Protein AF-0000000085498464 (afdb_homodimer)

Solvent-accessible surface area (backbone atoms only — not comparable to full-atom values): 36335 Å² total; per-residue (Å²): 130,71,73,62,56,61,56,51,56,64,60,65,58,59,73,91,48,58,62,36,62,56,69,45,64,78,61,65,46,77,78,48,68,36,59,25,31,27,24,34,32,68,35,72,88,41,46,68,58,50,54,55,52,37,48,68,76,39,60,58,85,81,44,73,38,48,50,58,59,38,70,47,84,58,79,85,46,93,38,59,31,32,32,60,53,42,52,47,87,78,45,82,74,68,97,54,97,70,69,48,55,66,69,72,36,75,59,93,80,52,88,58,84,38,47,46,71,43,43,82,45,53,33,57,57,60,72,39,67,38,60,71,37,36,57,58,31,40,72,56,33,54,54,53,72,74,82,48,65,69,59,45,32,28,74,68,49,60,67,59,52,74,69,54,49,51,51,49,48,55,51,42,49,53,8,49,50,27,6,52,54,19,38,76,72,72,27,58,51,30,7,15,27,34,28,32,69,88,78,68,38,67,41,19,32,10,27,24,33,37,84,77,54,37,66,74,27,38,16,62,45,41,26,54,36,35,43,25,36,70,64,77,28,48,34,60,79,51,79,91,37,78,66,42,41,57,47,78,45,74,66,53,53,52,54,61,67,61,67,73,74,77,77,71,49,71,31,58,71,21,31,38,31,26,32,48,39,45,35,54,39,45,46,43,48,38,42,57,24,35,36,38,35,38,39,21,13,26,85,33,88,64,7,18,60,66,65,67,33,50,58,58,60,51,81,88,52,95,49,71,44,49,42,34,36,24,52,55,27,68,67,34,48,54,45,74,76,106,131,69,74,64,57,59,55,52,56,63,62,63,55,61,73,92,50,59,61,37,63,55,69,45,65,80,61,64,48,77,78,48,69,37,59,25,31,27,23,35,33,70,35,71,88,39,44,67,58,50,52,55,51,36,48,68,77,39,61,57,83,83,44,73,38,48,50,58,58,40,72,47,82,57,78,84,46,94,37,59,32,31,33,60,53,41,50,46,86,79,45,83,75,69,97,54,97,70,68,48,57,68,68,72,36,74,61,94,80,52,86,59,83,39,47,48,69,43,42,82,44,52,34,57,57,60,70,38,68,38,61,71,39,36,58,57,32,41,72,57,34,51,53,53,70,74,81,48,63,69,58,46,32,29,73,70,49,60,67,58,52,73,67,56,48,52,51,49,50,55,50,42,48,52,9,47,51,27,7,52,54,19,39,75,74,71,26,58,51,30,8,15,26,35,29,34,70,87,78,70,40,68,40,17,33,10,27,23,33,38,82,77,54,37,66,74,27,37,16,62,47,40,27,53,37,34,43,25,35,70,64,76,30,47,34,60,78,52,80,92,37,79,66,40,39,57,48,79,45,74,68,53,54,52,56,61,66,61,64,74,75,77,76,72,50,72,30,57,70,22,31,37,30,26,34,47,39,46,35,55,40,45,44,44,48,39,42,56,24,36,36,38,37,38,39,21,12,26,88,35,89,62,7,17,62,65,65,65,33,49,60,58,60,50,81,91,53,97,49,71,45,50,41,32,35,25,52,55,28,69,68,35,50,55,46,74,76,108

pLDDT: mean 85.83, std 16.11, range [29.67, 98.88]

Sequence (676 aa):
MEPQAKRRKEMDKCDAWDVLPVLSDEKSRDTELLPAYAAPIIEKRQTSRLVKELSLIHPLPSLQHIKRVRACKDKSTPHPLEVIVCLARDVEVIDCKEVRLSDLIPSQSFDSSGLGEPFLVKIPANPPLTRPQFEKASKHWPTSFHEDKQVTSAIRGQLFTADQKAKMQRYMATAVEAATLAREMGMDAVGAVIVDPESEEIVAVAHDCKRGSHPLHHAVMVCIDLVACGQGGGAYNYEKYPACQFSSSESFRNACNGKETGLPYICTGYDLYVTREPCVMCAMALVHSRINRVFYGVPSADGALGTKYKIHCQKDLNHHFEVFKGVMLNTCEALDKKMEPQAKRRKEMDKCDAWDVLPVLSDEKSRDTELLPAYAAPIIEKRQTSRLVKELSLIHPLPSLQHIKRVRACKDKSTPHPLEVIVCLARDVEVIDCKEVRLSDLIPSQSFDSSGLGEPFLVKIPANPPLTRPQFEKASKHWPTSFHEDKQVTSAIRGQLFTADQKAKMQRYMATAVEAATLAREMGMDAVGAVIVDPESEEIVAVAHDCKRGSHPLHHAVMVCIDLVACGQGGGAYNYEKYPACQFSSSESFRNACNGKETGLPYICTGYDLYVTREPCVMCAMALVHSRINRVFYGVPSADGALGTKYKIHCQKDLNHHFEVFKGVMLNTCEALDKK

Secondary structure (DSSP, 8-state):
--TTHHHHHHHS-------EE---HHHHSPPPEEEEEEEEES-GGGHHHHHHHHHHHS--TT-TTB-SEEE-S-TTSS--EEEEEEEGGGS---S-SS--HHHHS-GGG---TTB---EEEEEESS---SHHHHHHHHHHS-B-----HHHHHHHTT-SS-HHHHHHHHHHHHHHHHHHHHHHHTTS-S-EEEEEETTTTEEEEEEE--TTTT-TT--HHHHHHHHHHHHTT------TT-TT-EE---HHHHHHHHH--SS---TTTT-EEEEEE---HHHHHHHHHHT-SEEEEEE--TT-TBTTS-BGGG-TT-S---EEEE-TTHHHHHHHHH-/--TTHHHHHHHS-------EE---HHHHSPPPEEEEEEEEES-GGGHHHHHHHHHHHS--TT-TTB-SEEE-S-TTSS--EEEEEEEGGGS---S-SS--HHHHS-GGG---TTB---EEEEEESS---SHHHHHHHHHHS-B-----HHHHHHHTT-SS-HHHHHHHHHHHHHHHHHHHHHHHTTS-S-EEEEEETTTTEEEEEEE--TTTT-TT--HHHHHHHHHHHHTT------TT-TT-EE---HHHHHHHHH--SS---TTTT-EEEEEE---HHHHHHHHHHT-SEEEEEE--TT-TBTTS-BGGG-TT-S---EEEE-TTHHHHHHHHH-

Nearest PDB structures (foldseek):
  7nz8-assembly1_B  TM=5.883E-01  e=1.508E-39  Mus musculus
  7nz9-assembly1_B  TM=5.889E-01  e=4.202E-39  Mus musculus
  7nz7-assembly1_B  TM=5.988E-01  e=7.014E-39  Mus musculus
  1wwr-assembly1_A  TM=9.034E-01  e=2.117E-11  Aquifex aeolicus
  8e2r-assembly1_A  TM=8.531E-01  e=1.122E-09  Escherichia coli

Organism: NCBI:txid172907

InterPro domains:
  IPR002125 Cytidine and deoxycytidylate deaminase domain [PF00383] (167-297)
  IPR002125 Cytidine and deoxycytidylate deaminase domain [PS51747] (166-324)
  IPR016193 Cytidine deaminase-like [SSF53927] (157-335)

Structure (mmCIF, N/CA/C/O backbone):
data_AF-0000000085498464-model_v1
#
loop_
_entity.id
_entity.type
_entity.pdbx_description
1 polymer 'CMP/dCMP-type deaminase domain-containing protein'
#
loop_
_atom_site.group_PDB
_atom_site.id
_atom_site.type_symbol
_atom_site.label_atom_id
_atom_site.label_alt_id
_atom_site.label_comp_id
_atom_site.label_asym_id
_atom_site.label_entity_id
_atom_site.label_seq_id
_atom_site.pdbx_PDB_ins_code
_atom_site.Cartn_x
_atom_site.Cartn_y
_atom_site.Cartn_z
_atom_site.occupancy
_atom_site.B_iso_or_equiv
_atom_site.auth_seq_id
_atom_site.auth_comp_id
_atom_site.auth_asym_id
_atom_site.auth_atom_id
_atom_site.pdbx_PDB_model_num
ATOM 1 N N . MET A 1 1 ? 43.812 -38.625 10.508 1 29.92 1 MET A N 1
ATOM 2 C CA . MET A 1 1 ? 42.812 -39.062 9.539 1 29.92 1 MET A CA 1
ATOM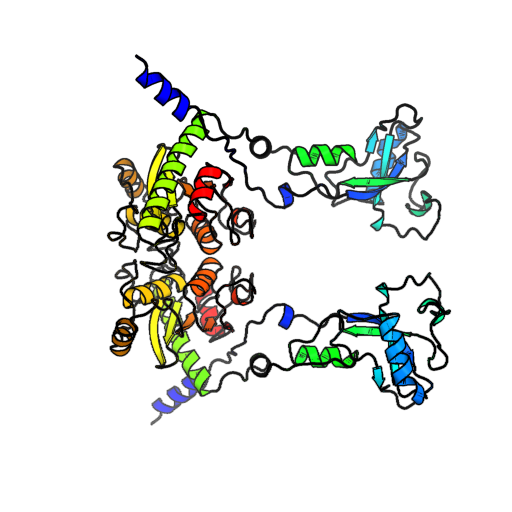 3 C C . MET A 1 1 ? 41.406 -38.75 10.023 1 29.92 1 MET A C 1
ATOM 5 O O . MET A 1 1 ? 40.406 -39.062 9.344 1 29.92 1 MET A O 1
ATOM 9 N N . GLU A 1 2 ? 41.094 -38.719 11.328 1 32.06 2 GLU A N 1
ATOM 10 C CA . GLU A 1 2 ? 39.812 -38.531 12.016 1 32.06 2 GLU A CA 1
ATOM 11 C C . GLU A 1 2 ? 39.25 -37.156 11.781 1 32.06 2 GLU A C 1
ATOM 13 O O . GLU A 1 2 ? 38.031 -36.938 11.93 1 32.06 2 GLU A O 1
ATOM 18 N N . PRO A 1 3 ? 40.094 -36.062 11.82 1 42.84 3 PRO A N 1
ATOM 19 C CA . PRO A 1 3 ? 39.531 -34.719 11.859 1 42.84 3 PRO A CA 1
ATOM 20 C C . PRO A 1 3 ? 38.75 -34.344 10.594 1 42.84 3 PRO A C 1
ATOM 22 O O . PRO A 1 3 ? 38.031 -33.344 10.57 1 42.84 3 PRO A O 1
ATOM 25 N N . GLN A 1 4 ? 39.031 -34.844 9.438 1 35.75 4 GLN A N 1
ATOM 26 C CA . GLN A 1 4 ? 38.406 -34.438 8.18 1 35.75 4 GLN A CA 1
ATOM 27 C C . GLN A 1 4 ? 36.969 -34.906 8.125 1 35.75 4 GLN A C 1
ATOM 29 O O . GLN A 1 4 ? 36.156 -34.281 7.426 1 35.75 4 GLN A O 1
ATOM 34 N N . ALA A 1 5 ? 36.562 -36.031 8.688 1 35.03 5 ALA A N 1
ATOM 35 C CA . ALA A 1 5 ? 35.219 -36.562 8.586 1 35.03 5 ALA A CA 1
ATOM 36 C C . ALA A 1 5 ? 34.219 -35.688 9.336 1 35.03 5 ALA A C 1
ATOM 38 O O . ALA A 1 5 ? 33.062 -35.531 8.898 1 35.03 5 ALA A O 1
ATOM 39 N N . LYS A 1 6 ? 34.656 -35.156 10.555 1 38.34 6 LYS A N 1
ATOM 40 C CA . LYS A 1 6 ? 33.656 -34.312 11.242 1 38.34 6 LYS A CA 1
ATOM 41 C C . LYS A 1 6 ? 33.375 -33.062 10.453 1 38.34 6 LYS A C 1
ATOM 43 O O . LYS A 1 6 ? 32.469 -32.281 10.797 1 38.34 6 LYS A O 1
ATOM 48 N N . ARG A 1 7 ? 34.375 -32.562 9.727 1 36.22 7 ARG A N 1
ATOM 49 C CA . ARG A 1 7 ? 34.156 -31.359 8.938 1 36.22 7 ARG A CA 1
ATOM 50 C C . ARG A 1 7 ? 33.156 -31.609 7.812 1 36.22 7 ARG A C 1
ATOM 52 O O . ARG A 1 7 ? 32.438 -30.703 7.414 1 36.22 7 ARG A O 1
ATOM 59 N N . ARG A 1 8 ? 33.219 -32.812 7.145 1 34.69 8 ARG A N 1
ATOM 60 C CA . ARG A 1 8 ? 32.281 -33.094 6.055 1 34.69 8 ARG A CA 1
ATOM 61 C C . ARG A 1 8 ? 30.859 -33.281 6.578 1 34.69 8 ARG A C 1
ATOM 63 O O . ARG A 1 8 ? 29.906 -32.844 5.922 1 34.69 8 ARG A O 1
ATOM 70 N N . LYS A 1 9 ? 30.656 -34.062 7.684 1 36.41 9 LYS A N 1
ATOM 71 C CA . LYS A 1 9 ? 29.328 -34.344 8.211 1 36.41 9 LYS A CA 1
ATOM 72 C C . LYS A 1 9 ? 28.688 -33.062 8.773 1 36.41 9 LYS A C 1
ATOM 74 O O . LYS A 1 9 ? 27.469 -32.906 8.766 1 36.41 9 LYS A O 1
ATOM 79 N N . GLU A 1 10 ? 29.359 -32.188 9.469 1 36.47 10 GLU A N 1
ATOM 80 C CA . GLU A 1 10 ? 28.828 -30.906 9.922 1 36.47 10 GLU A CA 1
ATOM 81 C C . GLU A 1 10 ? 28.484 -30 8.734 1 36.47 10 GLU A C 1
ATOM 83 O O . GLU A 1 10 ? 27.656 -29.109 8.859 1 36.47 10 GLU A O 1
ATOM 88 N N . MET A 1 11 ? 29.234 -30.031 7.645 1 35.38 11 MET A N 1
ATOM 89 C CA . MET A 1 11 ? 28.906 -29.328 6.41 1 35.38 11 MET A CA 1
ATOM 90 C C . MET A 1 11 ? 27.672 -29.938 5.754 1 35.38 11 MET A C 1
ATOM 92 O O . MET A 1 11 ? 26.969 -29.266 4.996 1 35.38 11 MET A O 1
ATOM 96 N N . ASP A 1 12 ? 27.5 -31.359 5.738 1 37.44 12 ASP A N 1
ATOM 97 C CA . ASP A 1 12 ? 26.375 -32.031 5.09 1 37.44 12 ASP A CA 1
ATOM 98 C C . ASP A 1 12 ? 25.047 -31.703 5.762 1 37.44 12 ASP A C 1
ATOM 100 O O . ASP A 1 12 ? 24.016 -32.281 5.438 1 37.44 12 ASP A O 1
ATOM 104 N N . LYS A 1 13 ? 25 -31.484 7.109 1 37.62 13 LYS A N 1
ATOM 105 C CA . LYS A 1 13 ? 23.719 -31.031 7.625 1 37.62 13 LYS A CA 1
ATOM 106 C C . LYS A 1 13 ? 23.25 -29.766 6.918 1 37.62 13 LYS A C 1
ATOM 108 O O . LYS A 1 13 ? 23.578 -28.656 7.348 1 37.62 13 LYS A O 1
ATOM 113 N N . CYS A 1 14 ? 23.344 -29.609 5.672 1 45.56 14 CYS A N 1
ATOM 114 C CA . CYS A 1 14 ? 22.594 -28.594 4.941 1 45.56 14 CYS A CA 1
ATOM 115 C C . CYS A 1 14 ? 21.312 -28.234 5.668 1 45.56 14 CYS A C 1
ATOM 117 O O . CYS A 1 14 ? 20.438 -29.094 5.867 1 45.56 14 CYS A O 1
ATOM 119 N N . ASP A 1 15 ? 21.375 -27.469 6.668 1 55.16 15 ASP A N 1
ATOM 120 C CA . ASP A 1 15 ? 20.188 -26.984 7.363 1 55.16 15 ASP A CA 1
ATOM 121 C C . ASP A 1 15 ? 18.984 -26.938 6.422 1 55.16 15 ASP A C 1
ATOM 123 O O . ASP A 1 15 ? 19.109 -26.578 5.25 1 55.16 15 ASP A O 1
ATOM 127 N N . ALA A 1 16 ? 18.016 -27.828 6.594 1 75.94 16 ALA A N 1
ATOM 128 C CA . ALA A 1 16 ? 16.75 -28.125 5.945 1 75.94 16 ALA A CA 1
ATOM 129 C C . ALA A 1 16 ? 15.945 -26.859 5.691 1 75.94 16 ALA A C 1
ATOM 131 O O . ALA A 1 16 ? 15.195 -26.406 6.555 1 75.94 16 ALA A O 1
ATOM 132 N N . TRP A 1 17 ? 16.594 -25.984 4.883 1 87.44 17 TRP A N 1
ATOM 133 C CA . TRP A 1 17 ? 15.75 -24.875 4.477 1 87.44 17 TRP A CA 1
ATOM 134 C C . TRP A 1 17 ? 15.32 -25.016 3.021 1 87.44 17 TRP A C 1
ATOM 136 O O . TRP A 1 17 ? 15.969 -25.703 2.238 1 87.44 17 TRP A O 1
ATOM 146 N N . ASP A 1 18 ? 14.203 -24.484 2.766 1 88.62 18 ASP A N 1
ATOM 147 C CA . ASP A 1 18 ? 13.68 -24.453 1.402 1 88.62 18 ASP A CA 1
ATOM 148 C C . ASP A 1 18 ? 13.5 -23.016 0.926 1 88.62 18 ASP A C 1
ATOM 150 O O . ASP A 1 18 ? 13.203 -22.125 1.724 1 88.62 18 ASP A O 1
ATOM 154 N N . VAL A 1 19 ? 13.844 -22.812 -0.354 1 92.38 19 VAL A N 1
ATOM 155 C CA . VAL A 1 19 ? 13.633 -21.516 -0.979 1 92.38 19 VAL A CA 1
ATOM 156 C C . VAL A 1 19 ? 12.328 -21.516 -1.767 1 92.38 19 VAL A C 1
ATOM 158 O O . VAL A 1 19 ? 12.117 -22.375 -2.629 1 92.38 19 VAL A O 1
ATOM 161 N N . LEU A 1 20 ? 11.438 -20.547 -1.445 1 91.19 20 LEU A N 1
ATOM 162 C CA . LEU A 1 20 ? 10.109 -20.516 -2.049 1 91.19 20 LEU A CA 1
ATOM 163 C C . LEU A 1 20 ? 9.883 -19.188 -2.76 1 91.19 20 LEU A C 1
ATOM 165 O O . LEU A 1 20 ? 10.266 -18.125 -2.254 1 91.19 20 LEU A O 1
ATOM 169 N N . PRO A 1 21 ? 9.219 -19.234 -3.92 1 92.5 21 PRO A N 1
ATOM 170 C CA . PRO A 1 21 ? 8.875 -17.984 -4.59 1 92.5 21 PRO A CA 1
ATOM 171 C C . PRO A 1 21 ? 7.742 -17.234 -3.893 1 92.5 21 PRO A C 1
ATOM 173 O O . PRO A 1 21 ? 6.848 -17.859 -3.318 1 92.5 21 PRO A O 1
ATOM 176 N N . VAL A 1 22 ? 7.84 -15.914 -3.859 1 94.69 22 VAL A N 1
ATOM 177 C CA . VAL A 1 22 ? 6.723 -15.094 -3.398 1 94.69 22 VAL A CA 1
ATOM 178 C C . VAL A 1 22 ? 5.859 -14.68 -4.586 1 94.69 22 VAL A C 1
ATOM 180 O O . VAL A 1 22 ? 6.234 -13.797 -5.355 1 94.69 22 VAL A O 1
ATOM 183 N N . LEU A 1 23 ? 4.715 -15.289 -4.668 1 90.94 23 LEU A N 1
ATOM 184 C CA . LEU A 1 23 ? 3.836 -15.07 -5.812 1 90.94 23 LEU A CA 1
ATOM 185 C C . LEU A 1 23 ? 2.768 -14.031 -5.488 1 90.94 23 LEU A C 1
ATOM 187 O O . LEU A 1 23 ? 2.488 -13.766 -4.32 1 90.94 23 LEU A O 1
ATOM 191 N N . SER A 1 24 ? 2.199 -13.484 -6.512 1 90.69 24 SER A N 1
ATOM 192 C CA . SER A 1 24 ? 1.098 -12.547 -6.336 1 90.69 24 SER A CA 1
ATOM 193 C C . SER A 1 24 ? -0.099 -13.219 -5.668 1 90.69 24 SER A C 1
ATOM 195 O O . SER A 1 24 ? -0.188 -14.445 -5.637 1 90.69 24 SER A O 1
ATOM 197 N N . ASP A 1 25 ? -0.985 -12.461 -5.109 1 89.62 25 ASP A N 1
ATOM 198 C CA . ASP A 1 25 ? -2.191 -12.992 -4.48 1 89.62 25 ASP A CA 1
ATOM 199 C C . ASP A 1 25 ? -3.059 -13.734 -5.5 1 89.62 25 ASP A C 1
ATOM 201 O O . ASP A 1 25 ? -3.682 -14.742 -5.172 1 89.62 25 ASP A O 1
ATOM 205 N N . GLU A 1 26 ? -3.068 -13.203 -6.652 1 88.94 26 GLU A N 1
ATOM 206 C CA . GLU A 1 26 ? -3.836 -13.852 -7.707 1 88.94 26 GLU A CA 1
ATOM 207 C C . GLU A 1 26 ? -3.309 -15.258 -7.996 1 88.94 26 GLU A C 1
ATOM 209 O O . GLU A 1 26 ? -4.086 -16.188 -8.195 1 88.94 26 GLU A O 1
ATOM 214 N N . LYS A 1 27 ? -2.045 -15.344 -7.949 1 88.31 27 LYS A N 1
ATOM 215 C CA . LYS A 1 27 ? -1.418 -16.625 -8.266 1 88.31 27 LYS A CA 1
ATOM 216 C C . LYS A 1 27 ? -1.5 -17.578 -7.086 1 88.31 27 LYS A C 1
ATOM 218 O O . LYS A 1 27 ? -1.384 -18.797 -7.258 1 88.31 27 LYS A O 1
ATOM 223 N N . SER A 1 28 ? -1.699 -16.984 -5.973 1 86.94 28 SER A N 1
ATOM 224 C CA . SER A 1 28 ? -1.703 -17.828 -4.785 1 86.94 28 SER A CA 1
ATOM 225 C C . SER A 1 28 ? -3.123 -18.078 -4.289 1 86.94 28 SER A C 1
ATOM 227 O O . SER A 1 28 ? -3.34 -18.891 -3.395 1 86.94 28 SER A O 1
ATOM 229 N N . ARG A 1 29 ? -4.02 -17.422 -4.801 1 86.5 29 ARG A N 1
ATOM 230 C CA . ARG A 1 29 ? -5.391 -17.5 -4.312 1 86.5 29 ARG A CA 1
ATOM 231 C C . ARG A 1 29 ? -6.023 -18.844 -4.676 1 86.5 29 ARG A C 1
ATOM 233 O O . ARG A 1 29 ? -5.684 -19.438 -5.699 1 86.5 29 ARG A O 1
ATOM 240 N N . ASP A 1 30 ? -6.977 -19.203 -3.805 1 90.31 30 ASP A N 1
ATOM 241 C CA . ASP A 1 30 ? -7.742 -20.406 -4.082 1 90.31 30 ASP A CA 1
ATOM 242 C C . ASP A 1 30 ? -8.711 -20.188 -5.242 1 90.31 30 ASP A C 1
ATOM 244 O O . ASP A 1 30 ? -9.078 -19.062 -5.547 1 90.31 30 ASP A O 1
ATOM 248 N N . THR A 1 31 ? -9.062 -21.266 -5.84 1 91.5 31 THR A N 1
ATOM 249 C CA . THR A 1 31 ? -10 -21.219 -6.961 1 91.5 31 THR A CA 1
ATOM 250 C C . THR A 1 31 ? -11.383 -20.797 -6.488 1 91.5 31 THR A C 1
ATOM 252 O O . THR A 1 31 ? -11.977 -21.438 -5.625 1 91.5 31 THR A O 1
ATOM 255 N N . GLU A 1 32 ? -11.812 -19.688 -7.051 1 93.94 32 GLU A N 1
ATOM 256 C CA . GLU A 1 32 ? -13.164 -19.203 -6.77 1 93.94 32 GLU A CA 1
ATOM 257 C C . GLU A 1 32 ? -14.18 -19.812 -7.742 1 93.94 32 GLU A C 1
ATOM 259 O O . GLU A 1 32 ? -13.93 -19.859 -8.945 1 93.94 32 GLU A O 1
ATOM 264 N N . LEU A 1 33 ? -15.32 -20.266 -7.176 1 96 33 LEU A N 1
ATOM 265 C CA . LEU A 1 33 ? -16.344 -20.906 -8 1 96 33 LEU A CA 1
ATOM 266 C C . LEU A 1 33 ? -17.594 -20.031 -8.094 1 96 33 LEU A C 1
ATOM 268 O O . LEU A 1 33 ? -17.906 -19.281 -7.16 1 96 33 LEU A O 1
ATOM 272 N N . LEU A 1 34 ? -18.219 -20.094 -9.203 1 95.44 34 LEU A N 1
ATOM 273 C CA . LEU A 1 34 ? -19.5 -19.406 -9.422 1 95.44 34 LEU A CA 1
ATOM 274 C C . LEU A 1 34 ? -20.578 -20.406 -9.844 1 95.44 34 LEU A C 1
ATOM 276 O O . LEU A 1 34 ? -20.312 -21.328 -10.609 1 95.44 34 LEU A O 1
ATOM 280 N N . PRO A 1 35 ? -21.766 -20.125 -9.367 1 95.81 35 PRO A N 1
ATOM 281 C CA . PRO A 1 35 ? -22.875 -21 -9.781 1 95.81 35 PRO A CA 1
ATOM 282 C C . PRO A 1 35 ? -23.328 -20.734 -11.219 1 95.81 35 PRO A C 1
ATOM 284 O O . PRO A 1 35 ? -23.375 -19.578 -11.648 1 95.81 35 PRO A O 1
ATOM 287 N N . ALA A 1 36 ? -23.594 -21.797 -11.906 1 96.56 36 ALA A N 1
ATOM 288 C CA . ALA A 1 36 ? -24.125 -21.75 -13.258 1 96.56 36 ALA A CA 1
ATOM 289 C C . ALA A 1 36 ? -25.141 -22.859 -13.492 1 96.56 36 ALA A C 1
ATOM 291 O O . ALA A 1 36 ? -25.172 -23.844 -12.75 1 96.56 36 ALA A O 1
ATOM 292 N N . TYR A 1 37 ? -26 -22.656 -14.422 1 95.94 37 TYR A N 1
ATOM 293 C CA . TYR A 1 37 ? -26.938 -23.703 -14.836 1 95.94 37 TYR A CA 1
ATOM 294 C C . TYR A 1 37 ? -26.391 -24.453 -16.031 1 95.94 37 TYR A C 1
ATOM 296 O O . TYR A 1 37 ? -25.984 -23.859 -17.031 1 95.94 37 TYR A O 1
ATOM 304 N N . ALA A 1 38 ? -26.375 -25.719 -15.891 1 96.38 38 ALA A N 1
ATOM 305 C CA . ALA A 1 38 ? -26 -26.625 -16.984 1 96.38 38 ALA A CA 1
ATOM 306 C C . ALA A 1 38 ? -27.172 -27.531 -17.359 1 96.38 38 ALA A C 1
ATOM 308 O O . ALA A 1 38 ? -28.141 -27.641 -16.609 1 96.38 38 ALA A O 1
ATOM 309 N N . ALA A 1 39 ? -27.078 -28.031 -18.562 1 95.56 39 ALA A N 1
ATOM 310 C CA . ALA A 1 39 ? -28.078 -28.969 -19.047 1 95.56 39 ALA A CA 1
ATOM 311 C C . ALA A 1 39 ? -27.438 -30.109 -19.844 1 95.56 39 ALA A C 1
ATOM 313 O O . ALA A 1 39 ? -26.438 -29.891 -20.516 1 95.56 39 ALA A O 1
ATOM 314 N N . PRO A 1 40 ? -28.016 -31.297 -19.703 1 95.25 40 PRO A N 1
ATOM 315 C CA . PRO A 1 40 ? -27.516 -32.375 -20.547 1 95.25 40 PRO A CA 1
ATOM 316 C C . PRO A 1 40 ? -27.844 -32.188 -22.016 1 95.25 40 PRO A C 1
ATOM 318 O O . PRO A 1 40 ? -28.938 -31.688 -22.344 1 95.25 40 PRO A O 1
ATOM 321 N N . ILE A 1 41 ? -26.906 -32.469 -22.844 1 95.38 41 ILE A N 1
ATOM 322 C CA . ILE A 1 41 ? -27.172 -32.531 -24.266 1 95.38 41 ILE A CA 1
ATOM 323 C C . ILE A 1 41 ? -27.719 -33.906 -24.641 1 95.38 41 ILE A C 1
ATOM 325 O O . ILE A 1 41 ? -27 -34.906 -24.625 1 95.38 41 ILE A O 1
ATOM 329 N N . ILE A 1 42 ? -28.953 -33.938 -24.969 1 92.06 42 ILE A N 1
ATOM 330 C CA . ILE A 1 42 ? -29.641 -35.188 -25.219 1 92.06 42 ILE A CA 1
ATOM 331 C C . ILE A 1 42 ? -29.391 -35.625 -26.656 1 92.06 42 ILE A C 1
ATOM 333 O O . ILE A 1 42 ? -29.359 -36.844 -26.953 1 92.06 42 ILE A O 1
ATOM 337 N N . GLU A 1 43 ? -29.281 -34.688 -27.547 1 91.44 43 GLU A N 1
ATOM 338 C CA . GLU A 1 43 ? -28.984 -34.969 -28.938 1 91.44 43 GLU A CA 1
ATOM 339 C C . GLU A 1 43 ? -27.578 -34.469 -29.312 1 91.44 43 GLU A C 1
ATOM 341 O O . GLU A 1 43 ? -27.375 -33.312 -29.609 1 91.44 43 GLU A O 1
ATOM 346 N N . LYS A 1 44 ? -26.719 -35.344 -29.422 1 90.94 44 LYS A N 1
ATOM 347 C CA . LYS A 1 44 ? -25.297 -35.031 -29.625 1 90.94 44 LYS A CA 1
ATOM 348 C C . LYS A 1 44 ? -25.078 -34.312 -30.953 1 90.94 44 LYS A C 1
ATOM 350 O O . LYS A 1 44 ? -24.203 -33.469 -31.047 1 90.94 44 LYS A O 1
ATOM 355 N N . ARG A 1 45 ? -25.906 -34.625 -31.844 1 92.31 45 ARG A N 1
ATOM 356 C CA . ARG A 1 45 ? -25.75 -34.031 -33.188 1 92.31 45 ARG A CA 1
ATOM 357 C C . ARG A 1 45 ? -26.062 -32.562 -33.188 1 92.31 45 ARG A C 1
ATOM 359 O O . ARG A 1 45 ? -25.672 -31.828 -34.094 1 92.31 45 ARG A O 1
ATOM 366 N N . GLN A 1 46 ? -26.703 -32.219 -32.156 1 93.31 46 GLN A N 1
ATOM 367 C CA . GLN A 1 46 ? -27.141 -30.812 -32.125 1 93.31 46 GLN A CA 1
ATOM 368 C C . GLN A 1 46 ? -26.172 -29.969 -31.281 1 93.31 46 GLN A C 1
ATOM 370 O O . GLN A 1 46 ? -26.438 -28.797 -31.031 1 93.31 46 GLN A O 1
ATOM 375 N N . THR A 1 47 ? -25.172 -30.531 -30.844 1 94.25 47 THR A N 1
ATOM 376 C CA . THR A 1 47 ? -24.266 -29.875 -29.906 1 94.25 47 THR A CA 1
ATOM 377 C C . THR A 1 47 ? -23.766 -28.562 -30.484 1 94.25 47 THR A C 1
ATOM 379 O O . THR A 1 47 ? -23.828 -27.516 -29.812 1 94.25 47 THR A O 1
ATOM 382 N N . SER A 1 48 ? -23.266 -28.547 -31.688 1 95.06 48 SER A N 1
ATOM 383 C CA . SER A 1 48 ? -22.719 -27.359 -32.312 1 95.06 48 SER A CA 1
ATOM 384 C C . SER A 1 48 ? -23.766 -26.25 -32.375 1 95.06 48 SER A C 1
ATOM 386 O O . SER A 1 48 ? -23.469 -25.094 -32.062 1 95.06 48 SER A O 1
ATOM 388 N N . ARG A 1 49 ? -24.922 -26.641 -32.812 1 94 49 ARG A N 1
ATOM 389 C CA . ARG A 1 49 ? -26.016 -25.672 -32.906 1 94 49 ARG A CA 1
ATOM 390 C C . ARG A 1 49 ? -26.359 -25.109 -31.531 1 94 49 ARG A C 1
ATOM 392 O O . ARG A 1 49 ? -26.531 -23.891 -31.375 1 94 49 ARG A O 1
ATOM 399 N N . LEU A 1 50 ? -26.469 -25.953 -30.609 1 94.56 50 LEU A N 1
ATOM 400 C CA . LEU A 1 50 ? -26.828 -25.547 -29.25 1 94.56 50 LEU A CA 1
ATOM 401 C C . LEU A 1 50 ? -25.812 -24.578 -28.672 1 94.56 50 LEU A C 1
ATOM 403 O O . LEU A 1 50 ? -26.172 -23.547 -28.094 1 94.56 50 LEU A O 1
ATOM 407 N N . VAL A 1 51 ? -24.578 -24.891 -28.812 1 95.25 51 VAL A N 1
ATOM 408 C CA . VAL A 1 51 ? -23.5 -24.047 -28.297 1 95.25 51 VAL A CA 1
ATOM 409 C C . VAL A 1 51 ? -23.547 -22.672 -28.969 1 95.25 51 VAL A C 1
ATOM 411 O O . VAL A 1 51 ? -23.406 -21.641 -28.297 1 95.25 51 VAL A O 1
ATOM 414 N N . LYS A 1 52 ? -23.672 -22.625 -30.25 1 93.75 52 LYS A N 1
ATOM 415 C CA . LYS A 1 52 ? -23.75 -21.391 -31.016 1 93.75 52 LYS A CA 1
ATOM 416 C C . LYS A 1 52 ? -24.922 -20.531 -30.547 1 93.75 52 LYS A C 1
ATOM 418 O O . LYS A 1 52 ? -24.75 -19.328 -30.297 1 93.75 52 LYS A O 1
ATOM 423 N N . GLU A 1 53 ? -26.031 -21.141 -30.453 1 92.38 53 GLU A N 1
ATOM 424 C CA . GLU A 1 53 ? -27.234 -20.406 -30.062 1 92.38 53 GLU A CA 1
ATOM 425 C C . GLU A 1 53 ? -27.125 -19.906 -28.609 1 92.38 53 GLU A C 1
ATOM 427 O O . GLU A 1 53 ? -27.484 -18.766 -28.312 1 92.38 53 GLU A O 1
ATOM 432 N N . LEU A 1 54 ? -26.656 -20.766 -27.781 1 93.69 54 LEU A N 1
ATOM 433 C CA . LEU A 1 54 ? -26.5 -20.391 -26.375 1 93.69 54 LEU A CA 1
ATOM 434 C C . LEU A 1 54 ? -25.5 -19.25 -26.234 1 93.69 54 LEU A C 1
ATOM 436 O O . LEU A 1 54 ? -25.672 -18.375 -25.375 1 93.69 54 LEU A O 1
ATOM 440 N N . SER A 1 55 ? -24.469 -19.203 -27.031 1 93.12 55 SER A N 1
ATOM 441 C CA . SER A 1 55 ? -23.453 -18.156 -27 1 93.12 55 SER A CA 1
ATOM 442 C C . SER A 1 55 ? -24.047 -16.797 -27.359 1 93.12 55 SER A C 1
ATOM 444 O O . SER A 1 55 ? -23.562 -15.758 -26.922 1 93.12 55 SER A O 1
ATOM 446 N N . LEU A 1 56 ? -25.078 -16.812 -28.141 1 89.25 56 LEU A N 1
ATOM 447 C CA . LEU A 1 56 ? -25.766 -15.586 -28.547 1 89.25 56 LEU A CA 1
ATOM 448 C C . LEU A 1 56 ? -26.734 -15.117 -27.469 1 89.25 56 LEU A C 1
ATOM 450 O O . LEU A 1 56 ? -26.797 -13.922 -27.156 1 89.25 56 LEU A O 1
ATOM 454 N N . ILE A 1 57 ? -27.422 -16.078 -26.938 1 90.25 57 ILE A N 1
ATOM 455 C CA . ILE A 1 57 ? -28.469 -15.75 -25.984 1 90.25 57 ILE A CA 1
ATOM 456 C C . ILE A 1 57 ? -27.844 -15.414 -24.625 1 90.25 57 ILE A C 1
ATOM 458 O O . ILE A 1 57 ? -28.266 -14.461 -23.969 1 90.25 57 ILE A O 1
ATOM 462 N N . HIS A 1 58 ? -26.875 -16.266 -24.25 1 93.12 58 HIS A N 1
ATOM 463 C CA . HIS A 1 58 ? -26.203 -16.109 -22.969 1 93.12 58 HIS A CA 1
ATOM 464 C C . HIS A 1 58 ? -24.688 -16.156 -23.141 1 93.12 58 HIS A C 1
ATOM 466 O O . HIS A 1 58 ? -24.047 -17.156 -22.812 1 93.12 58 HIS A O 1
ATOM 472 N N . PRO A 1 59 ? -24.203 -15.031 -23.547 1 92.56 59 PRO A N 1
ATOM 473 C CA . PRO A 1 59 ? -22.75 -15.008 -23.703 1 92.56 59 PRO A CA 1
ATOM 474 C C . PRO A 1 59 ? -22.016 -15.07 -22.375 1 92.56 59 PRO A C 1
ATOM 476 O O . PRO A 1 59 ? -22.562 -14.688 -21.328 1 92.56 59 PRO A O 1
ATOM 479 N N . LEU A 1 60 ? -20.875 -15.609 -22.375 1 92.56 60 LEU A N 1
ATOM 480 C CA . LEU A 1 60 ? -20.016 -15.695 -21.203 1 92.56 60 LEU A CA 1
ATOM 481 C C . LEU A 1 60 ? -18.703 -14.953 -21.453 1 92.56 60 LEU A C 1
ATOM 483 O O . LEU A 1 60 ? -17.625 -15.547 -21.391 1 92.56 60 LEU A O 1
ATOM 487 N N . PRO A 1 61 ? -18.719 -13.703 -21.578 1 90.12 61 PRO A N 1
ATOM 488 C CA . PRO A 1 61 ? -17.531 -12.961 -22.016 1 90.12 61 PRO A CA 1
ATOM 489 C C . PRO A 1 61 ? -16.406 -12.992 -20.984 1 90.12 61 PRO A C 1
ATOM 491 O O . PRO A 1 61 ? -15.227 -12.945 -21.344 1 90.12 61 PRO A O 1
ATOM 494 N N . SER A 1 62 ? -16.641 -13.062 -19.703 1 90.19 62 SER A N 1
ATOM 495 C CA . SER A 1 62 ? -15.617 -13.039 -18.672 1 90.19 62 SER A CA 1
ATOM 496 C C . SER A 1 62 ? -15.133 -14.453 -18.344 1 90.19 62 SER A C 1
ATOM 498 O O . SER A 1 62 ? -14.258 -14.633 -17.484 1 90.19 62 SER A O 1
ATOM 500 N N . LEU A 1 63 ? -15.695 -15.453 -19.047 1 94.5 63 LEU A N 1
ATOM 501 C CA . LEU A 1 63 ? -15.383 -16.844 -18.734 1 94.5 63 LEU A CA 1
ATOM 502 C C . LEU A 1 63 ? -14.812 -17.562 -19.953 1 94.5 63 LEU A C 1
ATOM 504 O O . LEU A 1 63 ? -15.242 -18.672 -20.281 1 94.5 63 LEU A O 1
ATOM 508 N N . GLN A 1 64 ? -13.867 -16.891 -20.562 1 93.31 64 GLN A N 1
ATOM 509 C CA . GLN A 1 64 ? -13.281 -17.422 -21.797 1 93.31 64 GLN A CA 1
ATOM 510 C C . GLN A 1 64 ? -12.422 -18.656 -21.5 1 93.31 64 GLN A C 1
ATOM 512 O O . GLN A 1 64 ? -12.141 -19.453 -22.391 1 93.31 64 GLN A O 1
ATOM 517 N N . HIS A 1 65 ? -12.055 -18.75 -20.266 1 95.62 65 HIS A N 1
ATOM 518 C CA . HIS A 1 65 ? -11.234 -19.875 -19.875 1 95.62 65 HIS A CA 1
ATOM 519 C C . HIS A 1 65 ? -12.086 -21.125 -19.672 1 95.62 65 HIS A C 1
ATOM 521 O O . HIS A 1 65 ? -11.547 -22.234 -19.531 1 95.62 65 HIS A O 1
ATOM 527 N N . ILE A 1 66 ? -13.367 -21.078 -19.703 1 96.38 66 ILE A N 1
ATOM 528 C CA . ILE A 1 66 ? -14.273 -22.188 -19.453 1 96.38 66 ILE A CA 1
ATOM 529 C C . ILE A 1 66 ? -14.688 -22.828 -20.781 1 96.38 66 ILE A C 1
ATOM 531 O O . ILE A 1 66 ? -15.086 -22.125 -21.719 1 96.38 66 ILE A O 1
ATOM 535 N N . LYS A 1 67 ? -14.531 -24.109 -20.859 1 95.44 67 LYS A N 1
ATOM 536 C CA . LYS A 1 67 ? -15.148 -24.844 -21.953 1 95.44 67 LYS A CA 1
ATOM 537 C C . LYS A 1 67 ? -16.656 -25.016 -21.719 1 95.44 67 LYS A C 1
ATOM 539 O O . LYS A 1 67 ? -17.062 -25.656 -20.75 1 95.44 67 LYS A O 1
ATOM 544 N N . ARG A 1 68 ? -17.406 -24.516 -22.531 1 96.31 68 ARG A N 1
ATOM 545 C CA . ARG A 1 68 ? -18.844 -24.453 -22.297 1 96.31 68 ARG A CA 1
ATOM 546 C C . ARG A 1 68 ? -19.453 -25.844 -22.234 1 96.31 68 ARG A C 1
ATOM 548 O O . ARG A 1 68 ? -20.453 -26.062 -21.531 1 96.31 68 ARG A O 1
ATOM 555 N N . VAL A 1 69 ? -18.859 -26.828 -22.953 1 96.56 69 VAL A N 1
ATOM 556 C CA . VAL A 1 69 ? -19.344 -28.203 -23.016 1 96.56 69 VAL A CA 1
ATOM 557 C C . VAL A 1 69 ? -18.391 -29.125 -22.25 1 96.56 69 VAL A C 1
ATOM 559 O O . VAL A 1 69 ? -17.172 -28.969 -22.344 1 96.56 69 VAL A O 1
ATOM 562 N N . ARG A 1 70 ? -18.984 -30.031 -21.5 1 95.56 70 ARG A N 1
ATOM 563 C CA . ARG A 1 70 ? -18.141 -31.016 -20.844 1 95.56 70 ARG A CA 1
ATOM 564 C C . ARG A 1 70 ? -18.688 -32.438 -21.031 1 95.56 70 ARG A C 1
ATOM 566 O O . ARG A 1 70 ? -19.891 -32.594 -21.219 1 95.56 70 ARG A O 1
ATOM 573 N N . ALA A 1 71 ? -17.75 -33.344 -21 1 91.88 71 ALA A N 1
ATOM 574 C CA . ALA A 1 71 ? -18.125 -34.75 -21.031 1 91.88 71 ALA A CA 1
ATOM 575 C C . ALA A 1 71 ? -18.547 -35.25 -19.656 1 91.88 71 ALA A C 1
ATOM 577 O O . ALA A 1 71 ? -17.953 -34.875 -18.641 1 91.88 71 ALA A O 1
ATOM 578 N N . CYS A 1 72 ? -19.641 -35.938 -19.594 1 85.19 72 CYS A N 1
ATOM 579 C CA . CYS A 1 72 ? -20.125 -36.469 -18.312 1 85.19 72 CYS A CA 1
ATOM 580 C C . CYS A 1 72 ? -19.203 -37.594 -17.828 1 85.19 72 CYS A C 1
ATOM 582 O O . CYS A 1 72 ? -18.844 -38.469 -18.594 1 85.19 72 CYS A O 1
ATOM 584 N N . LYS A 1 73 ? -18.844 -37.469 -16.609 1 73.88 73 LYS A N 1
ATOM 585 C CA . LYS A 1 73 ? -17.906 -38.438 -16.016 1 73.88 73 LYS A CA 1
ATOM 586 C C . LYS A 1 73 ? -18.594 -39.781 -15.766 1 73.88 73 LYS A C 1
ATOM 588 O O . LYS A 1 73 ? -17.969 -40.812 -15.883 1 73.88 73 LYS A O 1
ATOM 593 N N . ASP A 1 74 ? -19.859 -39.594 -15.398 1 74.31 74 ASP A N 1
ATOM 594 C CA . ASP A 1 74 ? -20.594 -40.812 -15.094 1 74.31 74 ASP A CA 1
ATOM 595 C C . ASP A 1 74 ? -21.078 -41.5 -16.375 1 74.31 74 ASP A C 1
ATOM 597 O O . ASP A 1 74 ? -21.938 -40.969 -17.078 1 74.31 74 ASP A O 1
ATOM 601 N N . LYS A 1 75 ? -20.516 -42.594 -16.672 1 69.06 75 LYS A N 1
ATOM 602 C CA . LYS A 1 75 ? -20.828 -43.344 -17.875 1 69.06 75 LYS A CA 1
ATOM 603 C C . LYS A 1 75 ? -22.234 -43.938 -17.812 1 69.06 75 LYS A C 1
ATOM 605 O O . LYS A 1 75 ? -22.781 -44.375 -18.828 1 69.06 75 LYS A O 1
ATOM 610 N N . SER A 1 76 ? -22.688 -43.875 -16.609 1 71.25 76 SER A N 1
ATOM 611 C CA . SER A 1 76 ? -24.016 -44.5 -16.469 1 71.25 76 SER A CA 1
ATOM 612 C C . SER A 1 76 ? -25.109 -43.562 -16.938 1 71.25 76 SER A C 1
ATOM 614 O O . SER A 1 76 ? -26.25 -43.969 -17.125 1 71.25 76 SER A O 1
ATOM 616 N N . THR A 1 77 ? -24.703 -42.344 -17.219 1 69.75 77 THR A N 1
ATOM 617 C CA . THR A 1 77 ? -25.719 -41.375 -17.625 1 69.75 77 THR A CA 1
ATOM 618 C C . THR A 1 77 ? -25.953 -41.469 -19.141 1 69.75 77 THR A C 1
ATOM 620 O O . THR A 1 77 ? -25.031 -41.719 -19.906 1 69.75 77 THR A O 1
ATOM 623 N N . PRO A 1 78 ? -27.172 -41.469 -19.516 1 74 78 PRO A N 1
ATOM 624 C CA . PRO A 1 78 ? -27.5 -41.594 -20.938 1 74 78 PRO A CA 1
ATOM 625 C C . PRO A 1 78 ? -27.031 -40.375 -21.75 1 74 78 PRO A C 1
ATOM 627 O O . PRO A 1 78 ? -27.062 -40.406 -22.984 1 74 78 PRO A O 1
ATOM 630 N N . HIS A 1 79 ? -26.594 -39.406 -21.062 1 77.88 79 HIS A N 1
ATOM 631 C CA . HIS A 1 79 ? -26.172 -38.219 -21.797 1 77.88 79 HIS A CA 1
ATOM 632 C C . HIS A 1 79 ? -24.672 -37.969 -21.641 1 77.88 79 HIS A C 1
ATOM 634 O O . HIS A 1 79 ? -24.234 -37.438 -20.609 1 77.88 79 HIS A O 1
ATOM 640 N N . PRO A 1 80 ? -23.953 -38.125 -22.703 1 85 80 PRO A N 1
ATOM 641 C CA . PRO A 1 80 ? -22.5 -38.062 -22.609 1 85 80 PRO A CA 1
ATOM 642 C C . PRO A 1 80 ? -21.953 -36.656 -22.453 1 85 80 PRO A C 1
ATOM 644 O O . PRO A 1 80 ? -20.797 -36.469 -22.031 1 85 80 PRO A O 1
ATOM 647 N N . LEU A 1 81 ? -22.875 -35.625 -22.766 1 94.88 81 LEU A N 1
ATOM 648 C CA . LEU A 1 81 ? -22.359 -34.281 -22.75 1 94.88 81 LEU A CA 1
ATOM 649 C C . LEU A 1 81 ? -23.281 -33.344 -21.953 1 94.88 81 LEU A C 1
ATOM 651 O O . LEU A 1 81 ? -24.484 -33.625 -21.844 1 94.88 81 LEU A O 1
ATOM 655 N N . GLU A 1 82 ? -22.656 -32.375 -21.391 1 96.06 82 GLU A N 1
ATOM 656 C CA . GLU A 1 82 ? -23.359 -31.312 -20.703 1 96.06 82 GLU A CA 1
ATOM 657 C C . GLU A 1 82 ? -22.891 -29.938 -21.188 1 96.06 82 GLU A C 1
ATOM 659 O O . GLU A 1 82 ? -21.734 -29.797 -21.594 1 96.06 82 GLU A O 1
ATOM 664 N N . VAL A 1 83 ? -23.828 -29 -21.141 1 96.88 83 VAL A N 1
ATOM 665 C CA . VAL A 1 83 ? -23.484 -27.656 -21.625 1 96.88 83 VAL A CA 1
ATOM 666 C C . VAL A 1 83 ? -23.922 -26.625 -20.594 1 96.88 83 VAL A C 1
ATOM 668 O O . VAL A 1 83 ? -24.984 -26.75 -19.984 1 96.88 83 VAL A O 1
ATOM 671 N N . ILE A 1 84 ? -23.094 -25.609 -20.406 1 97.25 84 ILE A N 1
ATOM 672 C CA . ILE A 1 84 ? -23.484 -24.484 -19.547 1 97.25 84 ILE A CA 1
ATOM 673 C C . ILE A 1 84 ? -24.531 -23.641 -20.281 1 97.25 84 ILE A C 1
ATOM 675 O O . ILE A 1 84 ? -24.281 -23.172 -21.391 1 97.25 84 ILE A O 1
ATOM 679 N N . VAL A 1 85 ? -25.578 -23.438 -19.641 1 95.94 85 VAL A N 1
ATOM 680 C CA . VAL A 1 85 ? -26.641 -22.625 -20.219 1 95.94 85 VAL A CA 1
ATOM 681 C C . VAL A 1 85 ? -26.406 -21.156 -19.906 1 95.94 85 VAL A C 1
ATOM 683 O O . VAL A 1 85 ? -26.328 -20.328 -20.812 1 95.94 85 VAL A O 1
ATOM 686 N N . CYS A 1 86 ? -26.297 -20.844 -18.672 1 95.12 86 CYS A N 1
ATOM 687 C CA . CYS A 1 86 ? -26.062 -19.469 -18.25 1 95.12 86 CYS A CA 1
ATOM 688 C C . CYS A 1 86 ? -25.562 -19.406 -16.812 1 95.12 86 CYS A C 1
ATOM 690 O O . CYS A 1 86 ? -25.547 -20.422 -16.109 1 95.12 86 CYS A O 1
ATOM 692 N N . LEU A 1 87 ? -25.125 -18.188 -16.453 1 95.31 87 LEU A N 1
ATOM 693 C CA . LEU A 1 87 ? -24.766 -17.969 -15.055 1 95.31 87 LEU A CA 1
ATOM 694 C C . LEU A 1 87 ? -26.016 -17.75 -14.203 1 95.31 87 LEU A C 1
ATOM 696 O O . LEU A 1 87 ? -26.969 -17.109 -14.641 1 95.31 87 LEU A O 1
ATOM 700 N N . ALA A 1 88 ? -25.969 -18.281 -13 1 93.25 88 ALA A N 1
ATOM 701 C CA . ALA A 1 88 ? -27.125 -18.188 -12.117 1 93.25 88 ALA A CA 1
ATOM 702 C C . ALA A 1 88 ? -27.453 -16.734 -11.812 1 93.25 88 ALA A C 1
ATOM 704 O O . ALA A 1 88 ? -28.641 -16.375 -11.695 1 93.25 88 ALA A O 1
ATOM 705 N N . ARG A 1 89 ? -26.469 -15.945 -11.734 1 88.75 89 ARG A N 1
ATOM 706 C CA . ARG A 1 89 ? -26.672 -14.547 -11.367 1 88.75 89 ARG A CA 1
ATOM 707 C C . ARG A 1 89 ? -27.344 -13.781 -12.508 1 88.75 89 ARG A C 1
ATOM 709 O O . ARG A 1 89 ? -27.875 -12.688 -12.297 1 88.75 89 ARG A O 1
ATOM 716 N N . ASP A 1 90 ? -27.281 -14.32 -13.664 1 88.06 90 ASP A N 1
ATOM 717 C CA . ASP A 1 90 ? -27.781 -13.602 -14.836 1 88.06 90 ASP A CA 1
ATOM 718 C C . ASP A 1 90 ? -29.281 -13.828 -15.031 1 88.06 90 ASP A C 1
ATOM 720 O O . ASP A 1 90 ? -29.891 -13.227 -15.906 1 88.06 90 ASP A O 1
ATOM 724 N N . VAL A 1 91 ? -29.828 -14.727 -14.242 1 84.75 91 VAL A N 1
ATOM 725 C CA . VAL A 1 91 ? -31.234 -15.031 -14.406 1 84.75 91 VAL A CA 1
ATOM 726 C C . VAL A 1 91 ? -31.953 -14.914 -13.07 1 84.75 91 VAL A C 1
ATOM 728 O O . VAL A 1 91 ? -31.359 -15.133 -12.016 1 84.75 91 VAL A O 1
ATOM 731 N N . GLU A 1 92 ? -33.062 -14.289 -13.148 1 76.5 92 GLU A N 1
ATOM 732 C CA . GLU A 1 92 ? -33.906 -14.211 -11.961 1 76.5 92 GLU A CA 1
ATOM 733 C C . GLU A 1 92 ? -34.844 -15.43 -11.859 1 76.5 92 GLU A C 1
ATOM 735 O O . GLU A 1 92 ? -35.75 -15.586 -12.648 1 76.5 92 GLU A O 1
ATOM 740 N N . VAL A 1 93 ? -34.281 -16.406 -11.234 1 66.75 93 VAL A N 1
ATOM 741 C CA . VAL A 1 93 ? -35.156 -17.578 -11.055 1 66.75 93 VAL A CA 1
ATOM 742 C C . VAL A 1 93 ? -36.031 -17.391 -9.812 1 66.75 93 VAL A C 1
ATOM 744 O O . VAL A 1 93 ? -35.5 -17.141 -8.719 1 66.75 93 VAL A O 1
ATOM 747 N N . ILE A 1 94 ? -37.25 -17.125 -9.992 1 57.59 94 ILE A N 1
ATOM 748 C CA . ILE A 1 94 ? -38.219 -17.016 -8.906 1 57.59 94 ILE A CA 1
ATOM 749 C C . ILE A 1 94 ? -38.281 -18.344 -8.148 1 57.59 94 ILE A C 1
ATOM 751 O O . ILE A 1 94 ? -38.156 -19.406 -8.742 1 57.59 94 ILE A O 1
ATOM 755 N N . ASP A 1 95 ? -38.281 -18.266 -6.871 1 55.62 95 ASP A N 1
ATOM 756 C CA . ASP A 1 95 ? -38.312 -19.266 -5.805 1 55.62 95 ASP A CA 1
ATOM 757 C C . ASP A 1 95 ? -39 -20.547 -6.281 1 55.62 95 ASP A C 1
ATOM 759 O O . ASP A 1 95 ? -40.188 -20.75 -6.043 1 55.62 95 ASP A O 1
ATOM 763 N N . CYS A 1 96 ? -38.656 -21.016 -7.512 1 56.5 96 CYS A N 1
ATOM 764 C CA . CYS A 1 96 ? -39.344 -22.25 -7.844 1 56.5 96 CYS A CA 1
ATOM 765 C C . CYS A 1 96 ? -38.469 -23.469 -7.531 1 56.5 96 CYS A C 1
ATOM 767 O O . CYS A 1 96 ? -37.25 -23.359 -7.516 1 56.5 96 CYS A O 1
ATOM 769 N N . LYS A 1 97 ? -38.969 -24.516 -6.977 1 61.69 97 LYS A N 1
ATOM 770 C CA . LYS A 1 97 ? -38.406 -25.781 -6.578 1 61.69 97 LYS A CA 1
ATOM 771 C C . LYS A 1 97 ? -37.625 -26.422 -7.727 1 61.69 97 LYS A C 1
ATOM 773 O O . LYS A 1 97 ? -36.594 -27.047 -7.508 1 61.69 97 LYS A O 1
ATOM 778 N N . GLU A 1 98 ? -38.062 -26.234 -9.023 1 75.12 98 GLU A N 1
ATOM 779 C CA . GLU A 1 98 ? -37.438 -26.828 -10.188 1 75.12 98 GLU A CA 1
ATOM 780 C C . GLU A 1 98 ? -37.25 -25.812 -11.305 1 75.12 98 GLU A C 1
ATOM 782 O O . GLU A 1 98 ? -38.219 -25.172 -11.727 1 75.12 98 GLU A O 1
ATOM 787 N N . VAL A 1 99 ? -36 -25.531 -11.656 1 85.31 99 VAL A N 1
ATOM 788 C CA . VAL A 1 99 ? -35.719 -24.594 -12.727 1 85.31 99 VAL A CA 1
ATOM 789 C C . VAL A 1 99 ? -35.844 -25.281 -14.078 1 85.31 99 VAL A C 1
ATOM 791 O O . VAL A 1 99 ? -35.312 -26.375 -14.281 1 85.31 99 VAL A O 1
ATOM 794 N N . ARG A 1 100 ? -36.719 -24.688 -14.898 1 86.88 100 ARG A N 1
ATOM 795 C CA . ARG A 1 100 ? -36.906 -25.203 -16.25 1 86.88 100 ARG A CA 1
ATOM 796 C C . ARG A 1 100 ? -36.125 -24.359 -17.266 1 86.88 100 ARG A C 1
ATOM 798 O O . ARG A 1 100 ? -35.75 -23.234 -16.984 1 86.88 100 ARG A O 1
ATOM 805 N N . LEU A 1 101 ? -35.812 -25 -18.391 1 89.75 101 LEU A N 1
ATOM 806 C CA . LEU A 1 101 ? -35.094 -24.312 -19.453 1 89.75 101 LEU A CA 1
ATOM 807 C C . LEU A 1 101 ? -35.781 -23.016 -19.859 1 89.75 101 LEU A C 1
ATOM 809 O O . LEU A 1 101 ? -35.156 -22.031 -20.203 1 89.75 101 LEU A O 1
ATOM 813 N N . SER A 1 102 ? -37.094 -23.062 -19.797 1 85.94 102 SER A N 1
ATOM 814 C CA . SER A 1 102 ? -37.906 -21.906 -20.172 1 85.94 102 SER A CA 1
ATOM 815 C C . SER A 1 102 ? -37.656 -20.734 -19.203 1 85.94 102 SER A C 1
ATOM 817 O O . SER A 1 102 ? -37.875 -19.578 -19.562 1 85.94 102 SER A O 1
ATOM 819 N N . ASP A 1 103 ? -37.25 -21.125 -18.078 1 86.12 103 ASP A N 1
ATOM 820 C CA . ASP A 1 103 ? -36.969 -20.078 -17.094 1 86.12 103 ASP A CA 1
ATOM 821 C C . ASP A 1 103 ? -35.625 -19.391 -17.406 1 86.12 103 ASP A C 1
ATOM 823 O O . ASP A 1 103 ? -35.406 -18.266 -16.969 1 86.12 103 ASP A O 1
ATOM 827 N N . LEU A 1 104 ? -34.844 -20.094 -18.125 1 89.69 104 LEU A N 1
ATOM 828 C CA . LEU A 1 104 ? -33.469 -19.625 -18.344 1 89.69 104 LEU A CA 1
ATOM 829 C C . LEU A 1 104 ? -33.312 -18.969 -19.703 1 89.69 104 LEU A C 1
ATOM 831 O O . LEU A 1 104 ? -32.469 -18.094 -19.906 1 89.69 104 LEU A O 1
ATOM 835 N N . ILE A 1 105 ? -34.031 -19.516 -20.578 1 87 105 ILE A N 1
ATOM 836 C CA . ILE A 1 105 ? -33.906 -19.094 -21.969 1 87 105 ILE A CA 1
ATOM 837 C C . ILE A 1 105 ? -35.25 -18.531 -22.469 1 87 105 ILE A C 1
ATOM 839 O O . ILE A 1 105 ? -36.281 -19.188 -22.359 1 87 105 ILE A O 1
ATOM 843 N N . PRO A 1 106 ? -35.125 -17.312 -22.891 1 75.06 106 PRO A N 1
ATOM 844 C CA . PRO A 1 106 ? -36.375 -16.812 -23.5 1 75.06 106 PRO A CA 1
ATOM 845 C C . PRO A 1 106 ? -36.844 -17.656 -24.688 1 75.06 106 PRO A C 1
ATOM 847 O O . PRO A 1 106 ? -36.031 -18.031 -25.531 1 75.06 106 PRO A O 1
ATOM 850 N N . SER A 1 107 ? -38 -18.469 -24.562 1 65.62 107 SER A N 1
ATOM 851 C CA . SER A 1 107 ? -38.562 -19.531 -25.391 1 65.62 107 SER A CA 1
ATOM 852 C C . SER A 1 107 ? -38.625 -19.109 -26.859 1 65.62 107 SER A C 1
ATOM 854 O O . SER A 1 107 ? -38.406 -19.938 -27.75 1 65.62 107 SER A O 1
ATOM 856 N N . GLN A 1 108 ? -38.906 -17.906 -27.203 1 67 108 GLN A N 1
ATOM 857 C CA . GLN A 1 108 ? -39.281 -17.625 -28.594 1 67 108 GLN A CA 1
ATOM 858 C C . GLN A 1 108 ? -38.094 -17.75 -29.516 1 67 108 GLN A C 1
ATOM 860 O O . GLN A 1 108 ? -38.25 -18 -30.719 1 67 108 GLN A O 1
ATOM 865 N N . SER A 1 109 ? -36.875 -17.891 -28.984 1 68.88 109 SER A N 1
ATOM 866 C CA . SER A 1 109 ? -35.75 -17.734 -29.891 1 68.88 109 SER A CA 1
ATOM 867 C C . SER A 1 109 ? -34.812 -18.938 -29.797 1 68.88 109 SER A C 1
ATOM 869 O O . SER A 1 109 ? -33.875 -19.062 -30.578 1 68.88 109 SER A O 1
ATOM 871 N N . PHE A 1 110 ? -35.25 -19.922 -28.984 1 82.12 110 PHE A N 1
ATOM 872 C CA . PHE A 1 110 ? -34.25 -20.984 -28.734 1 82.12 110 PHE A CA 1
ATOM 873 C C . PHE A 1 110 ? -34.906 -22.359 -28.844 1 82.12 110 PHE A C 1
ATOM 875 O O . PHE A 1 110 ? -35.938 -22.609 -28.219 1 82.12 110 PHE A O 1
ATOM 882 N N . ASP A 1 111 ? -34.438 -23.172 -29.797 1 84.56 111 ASP A N 1
ATOM 883 C CA . ASP A 1 111 ? -34.844 -24.562 -29.891 1 84.56 111 ASP A CA 1
ATOM 884 C C . ASP A 1 111 ? -34.188 -25.406 -28.797 1 84.56 111 ASP A C 1
ATOM 886 O O . ASP A 1 111 ? -33 -25.781 -28.938 1 84.56 111 ASP A O 1
ATOM 890 N N . SER A 1 112 ? -34.969 -25.812 -27.781 1 87.31 112 SER A N 1
ATOM 891 C CA . SER A 1 112 ? -34.438 -26.516 -26.625 1 87.31 112 SER A CA 1
ATOM 892 C C . SER A 1 112 ? -34.5 -28.031 -26.797 1 87.31 112 SER A C 1
ATOM 894 O O . SER A 1 112 ? -34.219 -28.781 -25.875 1 87.31 112 SER A O 1
ATOM 896 N N . SER A 1 113 ? -34.875 -28.484 -27.922 1 87.44 113 SER A N 1
ATOM 897 C CA . SER A 1 113 ? -35.125 -29.906 -28.156 1 87.44 113 SER A CA 1
ATOM 898 C C . SER A 1 113 ? -33.875 -30.719 -27.906 1 87.44 113 SER A C 1
ATOM 900 O O . SER A 1 113 ? -33.938 -31.891 -27.516 1 87.44 113 SER A O 1
ATOM 902 N N . GLY A 1 114 ? -32.812 -30.219 -28.047 1 90.81 114 GLY A N 1
ATOM 903 C CA . GLY A 1 114 ? -31.578 -30.969 -27.875 1 90.81 114 GLY A CA 1
ATOM 904 C C . GLY A 1 114 ? -31.047 -30.906 -26.453 1 90.81 114 GLY A C 1
ATOM 905 O O . GLY A 1 114 ? -30.016 -31.531 -26.156 1 90.81 114 GLY A O 1
ATOM 906 N N . LEU A 1 115 ? -31.812 -30.297 -25.5 1 94.19 115 LEU A N 1
ATOM 907 C CA . LEU A 1 115 ? -31.328 -30.109 -24.125 1 94.19 115 LEU A CA 1
ATOM 908 C C . LEU A 1 115 ? -32.25 -30.781 -23.125 1 94.19 115 LEU A C 1
ATOM 910 O O . LEU A 1 115 ? -33.469 -30.844 -23.344 1 94.19 115 LEU A O 1
ATOM 914 N N . GLY A 1 116 ? -31.641 -31.297 -22.109 1 92.75 116 GLY A N 1
ATOM 915 C CA . GLY A 1 116 ? -32.406 -31.797 -20.984 1 92.75 116 GLY A CA 1
ATOM 916 C C . GLY A 1 116 ? -32.688 -30.75 -19.938 1 92.75 116 GLY A C 1
ATOM 917 O O . GLY A 1 116 ? -32.469 -29.547 -20.172 1 92.75 116 GLY A O 1
ATOM 918 N N . GLU A 1 117 ? -33.188 -31.219 -18.797 1 91.88 117 GLU A N 1
ATOM 919 C CA . GLU A 1 117 ? -33.5 -30.328 -17.703 1 91.88 117 GLU A CA 1
ATOM 920 C C . GLU A 1 117 ? -32.25 -29.719 -17.094 1 91.88 117 GLU A C 1
ATOM 922 O O . GLU A 1 117 ? -31.281 -30.422 -16.828 1 91.88 117 GLU A O 1
ATOM 927 N N . PRO A 1 118 ? -32.344 -28.484 -16.891 1 94.31 118 PRO A N 1
ATOM 928 C CA . PRO A 1 118 ? -31.156 -27.812 -16.344 1 94.31 118 PRO A CA 1
ATOM 929 C C . PRO A 1 118 ? -30.906 -28.141 -14.883 1 94.31 118 PRO A C 1
ATOM 931 O O . PRO A 1 118 ? -31.812 -28.578 -14.18 1 94.31 118 PRO A O 1
ATOM 934 N N . PHE A 1 119 ? -29.641 -28.062 -14.539 1 93.5 119 PHE A N 1
ATOM 935 C CA . PHE A 1 119 ? -29.219 -28.25 -13.148 1 93.5 119 PHE A CA 1
ATOM 936 C C . PHE A 1 119 ? -28.094 -27.297 -12.781 1 93.5 119 PHE A C 1
ATOM 938 O O . PHE A 1 119 ? -27.422 -26.766 -13.656 1 93.5 119 PHE A O 1
ATOM 945 N N . LEU A 1 120 ? -27.953 -27.125 -11.5 1 94.19 120 LEU A N 1
ATOM 946 C CA . LEU A 1 120 ? -26.953 -26.188 -11 1 94.19 120 LEU A CA 1
ATOM 947 C C . LEU A 1 120 ? -25.578 -26.844 -10.945 1 94.19 120 LEU A C 1
ATOM 949 O O . LEU A 1 120 ? -25.453 -28 -10.539 1 94.19 120 LEU A O 1
ATOM 953 N N . VAL A 1 121 ? -24.578 -26.078 -11.336 1 95.12 121 VAL A N 1
ATOM 954 C CA . VAL A 1 121 ? -23.188 -26.516 -11.234 1 95.12 121 VAL A CA 1
ATOM 955 C C . VAL A 1 121 ? -22.328 -25.359 -10.727 1 95.12 121 VAL A C 1
ATOM 957 O O . VAL A 1 121 ? -22.781 -24.219 -10.648 1 95.12 121 VAL A O 1
ATOM 960 N N . LYS A 1 122 ? -21.109 -25.75 -10.297 1 96.94 122 LYS A N 1
ATOM 961 C CA . LYS A 1 122 ? -20.109 -24.75 -9.93 1 96.94 122 LYS A CA 1
ATOM 962 C C . LYS A 1 122 ? -18.969 -24.719 -10.938 1 96.94 122 LYS A C 1
ATOM 964 O O . LYS A 1 122 ? -18.391 -25.766 -11.266 1 96.94 122 LYS A O 1
ATOM 969 N N . ILE A 1 123 ? -18.719 -23.547 -11.438 1 97.06 123 ILE A N 1
ATOM 970 C CA . ILE A 1 123 ? -17.641 -23.422 -12.414 1 97.06 123 ILE A CA 1
ATOM 971 C C . ILE A 1 123 ? -16.609 -22.406 -11.922 1 97.06 123 ILE A C 1
ATOM 973 O O . ILE A 1 123 ? -16.938 -21.516 -11.133 1 97.06 123 ILE A O 1
ATOM 977 N N . PRO A 1 124 ? -15.352 -22.516 -12.375 1 96.88 124 PRO A N 1
ATOM 978 C CA . PRO A 1 124 ? -14.32 -21.562 -11.922 1 96.88 124 PRO A CA 1
ATOM 979 C C . PRO A 1 124 ? -14.586 -20.141 -12.391 1 96.88 124 PRO A C 1
ATOM 981 O O . PRO A 1 124 ? -14.812 -19.906 -13.586 1 96.88 124 PRO A O 1
ATOM 984 N N . ALA A 1 125 ? -14.461 -19.219 -11.523 1 95.88 125 ALA A N 1
ATOM 985 C CA . ALA A 1 125 ? -14.773 -17.828 -11.797 1 95.88 125 ALA A CA 1
ATOM 986 C C . ALA A 1 125 ? -13.617 -17.141 -12.523 1 95.88 125 ALA A C 1
ATOM 988 O O . ALA A 1 125 ? -13.828 -16.188 -13.281 1 95.88 125 ALA A O 1
ATOM 989 N N . ASN A 1 126 ? -12.383 -17.641 -12.227 1 95.31 126 ASN A N 1
ATOM 990 C CA . ASN A 1 126 ? -11.188 -17 -12.773 1 95.31 126 ASN A CA 1
ATOM 991 C C . ASN A 1 126 ? -10.305 -18 -13.508 1 95.31 126 ASN A C 1
ATOM 993 O O . ASN A 1 126 ? -10.281 -19.188 -13.164 1 95.31 126 ASN A O 1
ATOM 997 N N . PRO A 1 127 ? -9.586 -17.516 -14.578 1 94.06 127 PRO A N 1
ATOM 998 C CA . PRO A 1 127 ? -8.617 -18.406 -15.211 1 94.06 127 PRO A CA 1
ATOM 999 C C . PRO A 1 127 ? -7.496 -18.828 -14.258 1 94.06 127 PRO A C 1
ATOM 1001 O O . PRO A 1 127 ? -7.016 -18.016 -13.469 1 94.06 127 PRO A O 1
ATOM 1004 N N . PRO A 1 128 ? -7.23 -20.094 -14.312 1 93.81 128 PRO A N 1
ATOM 1005 C CA . PRO A 1 128 ? -6.09 -20.531 -13.508 1 93.81 128 PRO A CA 1
ATOM 1006 C C . PRO A 1 128 ? -4.766 -19.938 -13.984 1 93.81 128 PRO A C 1
ATOM 1008 O O . PRO A 1 128 ? -4.527 -19.844 -15.188 1 93.81 128 PRO A O 1
ATOM 1011 N N . LEU A 1 129 ? -3.926 -19.562 -13.016 1 91.81 129 LEU A N 1
ATOM 1012 C CA . LEU A 1 129 ? -2.639 -18.953 -13.336 1 91.81 129 LEU A CA 1
ATOM 1013 C C . LEU A 1 129 ? -1.493 -19.906 -13.008 1 91.81 129 LEU A C 1
ATOM 1015 O O . LEU A 1 129 ? -0.369 -19.719 -13.477 1 91.81 129 LEU A O 1
ATOM 1019 N N . THR A 1 130 ? -1.755 -20.859 -12.227 1 91.06 130 THR A N 1
ATOM 1020 C CA . THR A 1 130 ? -0.766 -21.844 -11.812 1 91.06 130 THR A CA 1
ATOM 1021 C C . THR A 1 130 ? -1.308 -23.266 -11.992 1 91.06 130 THR A C 1
ATOM 1023 O O . THR A 1 130 ? -2.518 -23.453 -12.125 1 91.06 130 THR A O 1
ATOM 1026 N N . ARG A 1 131 ? -0.425 -24.188 -11.992 1 89.81 131 ARG A N 1
ATOM 1027 C CA . ARG A 1 131 ? -0.812 -25.594 -12.188 1 89.81 131 ARG A CA 1
ATOM 1028 C C . ARG A 1 131 ? -1.731 -26.062 -11.062 1 89.81 131 ARG A C 1
ATOM 1030 O O . ARG A 1 131 ? -2.779 -26.656 -11.32 1 89.81 131 ARG A O 1
ATOM 1037 N N . PRO A 1 132 ? -1.406 -25.781 -9.859 1 89.31 132 PRO A N 1
ATOM 1038 C CA . PRO A 1 132 ? -2.332 -26.203 -8.805 1 89.31 132 PRO A CA 1
ATOM 1039 C C . PRO A 1 132 ? -3.723 -25.594 -8.961 1 89.31 132 PRO A C 1
ATOM 1041 O O . PRO A 1 132 ? -4.73 -26.281 -8.758 1 89.31 132 PRO A O 1
ATOM 1044 N N . GLN A 1 133 ? -3.773 -24.375 -9.328 1 92.94 133 GLN A N 1
ATOM 1045 C CA . GLN A 1 133 ? -5.059 -23.734 -9.594 1 92.94 133 GLN A CA 1
ATOM 1046 C C . GLN A 1 133 ? -5.801 -24.438 -10.727 1 92.94 133 GLN A C 1
ATOM 1048 O O . GLN A 1 133 ? -7.008 -24.672 -10.633 1 92.94 133 GLN A O 1
ATOM 1053 N N . PHE A 1 134 ? -5.09 -24.75 -11.766 1 94.38 134 PHE A N 1
ATOM 1054 C CA . PHE A 1 134 ? -5.672 -25.422 -12.922 1 94.38 134 PHE A CA 1
ATOM 1055 C C . PHE A 1 134 ? -6.242 -26.781 -12.539 1 94.38 134 PHE A C 1
ATOM 1057 O O . PHE A 1 134 ? -7.359 -27.125 -12.93 1 94.38 134 PHE A O 1
ATOM 1064 N N . GLU A 1 135 ? -5.477 -27.484 -11.781 1 93.5 135 GLU A N 1
ATOM 1065 C CA . GLU A 1 135 ? -5.902 -28.812 -11.352 1 93.5 135 GLU A CA 1
ATOM 1066 C C . GLU A 1 135 ? -7.172 -28.734 -10.516 1 93.5 135 GLU A C 1
ATOM 1068 O O . GLU A 1 135 ? -8.07 -29.562 -10.672 1 93.5 135 GLU A O 1
ATOM 1073 N N . LYS A 1 136 ? -7.312 -27.828 -9.711 1 94.5 136 LYS A N 1
ATOM 1074 C CA . LYS A 1 136 ? -8.508 -27.625 -8.898 1 94.5 136 LYS A CA 1
ATOM 1075 C C . LYS A 1 136 ? -9.68 -27.156 -9.758 1 94.5 136 LYS A C 1
ATOM 1077 O O . LYS A 1 136 ? -10.797 -27.688 -9.641 1 94.5 136 LYS A O 1
ATOM 1082 N N . ALA A 1 137 ? -9.398 -26.203 -10.562 1 96.06 137 ALA A N 1
ATOM 1083 C CA . ALA A 1 137 ? -10.43 -25.656 -11.438 1 96.06 137 ALA A CA 1
ATOM 1084 C C . ALA A 1 137 ? -11.008 -26.734 -12.352 1 96.06 137 ALA A C 1
ATOM 1086 O O . ALA A 1 137 ? -12.227 -26.828 -12.523 1 96.06 137 ALA A O 1
ATOM 1087 N N . SER A 1 138 ? -10.148 -27.562 -12.867 1 95.19 138 SER A N 1
ATOM 1088 C CA . SER A 1 138 ? -10.523 -28.578 -13.852 1 95.19 138 SER A CA 1
ATOM 1089 C C . SER A 1 138 ? -11.414 -29.656 -13.227 1 95.19 138 SER A C 1
ATOM 1091 O O . SER A 1 138 ? -12.148 -30.359 -13.93 1 95.19 138 SER A O 1
ATOM 1093 N N . LYS A 1 139 ? -11.305 -29.797 -11.953 1 94.31 139 LYS A N 1
ATOM 1094 C CA . LYS A 1 139 ? -12.156 -30.75 -11.25 1 94.31 139 LYS A CA 1
ATOM 1095 C C . LYS A 1 139 ? -13.617 -30.297 -11.273 1 94.31 139 LYS A C 1
ATOM 1097 O O . LYS A 1 139 ? -14.531 -31.125 -11.219 1 94.31 139 LYS A O 1
ATOM 1102 N N . HIS A 1 140 ? -13.867 -29.078 -11.367 1 95.5 140 HIS A N 1
ATOM 1103 C CA . HIS A 1 140 ? -15.227 -28.531 -11.344 1 95.5 140 HIS A CA 1
ATOM 1104 C C . HIS A 1 140 ? -15.805 -28.438 -12.75 1 95.5 140 HIS A C 1
ATOM 1106 O O . HIS A 1 140 ? -16.953 -28.797 -12.977 1 95.5 140 HIS A O 1
ATOM 1112 N N . TRP A 1 141 ? -15.047 -27.969 -13.664 1 96.12 141 TRP A N 1
ATOM 1113 C CA . TRP A 1 141 ? -15.43 -27.844 -15.062 1 96.12 141 TRP A CA 1
ATOM 1114 C C . TRP A 1 141 ? -14.195 -27.734 -15.953 1 96.12 141 TRP A C 1
ATOM 1116 O O . TRP A 1 141 ? -13.203 -27.125 -15.57 1 96.12 141 TRP A O 1
ATOM 1126 N N . PRO A 1 142 ? -14.297 -28.344 -17.125 1 95.5 142 PRO A N 1
ATOM 1127 C CA . PRO A 1 142 ? -13.148 -28.234 -18.031 1 95.5 142 PRO A CA 1
ATOM 1128 C C . PRO A 1 142 ? -12.711 -26.781 -18.25 1 95.5 142 PRO A C 1
ATOM 1130 O O . PRO A 1 142 ? -13.531 -25.938 -18.641 1 95.5 142 PRO A O 1
ATOM 1133 N N . THR A 1 143 ? -11.445 -26.469 -18 1 95.62 143 THR A N 1
ATOM 1134 C CA . THR A 1 143 ? -10.891 -25.109 -17.984 1 95.62 143 THR A CA 1
ATOM 1135 C C . THR A 1 143 ? -9.602 -25.047 -18.797 1 95.62 143 THR A C 1
ATOM 1137 O O . THR A 1 143 ? -8.781 -25.969 -18.734 1 95.62 143 THR A O 1
ATOM 1140 N N . SER A 1 144 ? -9.477 -24.031 -19.578 1 94.44 144 SER A N 1
ATOM 1141 C CA . SER A 1 144 ? -8.234 -23.828 -20.312 1 94.44 144 SER A CA 1
ATOM 1142 C C . SER A 1 144 ? -7.141 -23.266 -19.406 1 94.44 144 SER A C 1
ATOM 1144 O O . SER A 1 144 ? -7.426 -22.516 -18.469 1 94.44 144 SER A O 1
ATOM 1146 N N . PHE A 1 145 ? -5.855 -23.656 -19.719 1 93.5 145 PHE A N 1
ATOM 1147 C CA . PHE A 1 145 ? -4.723 -23.266 -18.891 1 93.5 145 PHE A CA 1
ATOM 1148 C C . PHE A 1 145 ? -3.461 -23.125 -19.734 1 93.5 145 PHE A C 1
ATOM 1150 O O . PHE A 1 145 ? -3.104 -24.031 -20.484 1 93.5 145 PHE A O 1
ATOM 1157 N N . HIS A 1 146 ? -2.93 -21.922 -19.672 1 90.44 146 HIS A N 1
ATOM 1158 C CA . HIS A 1 146 ? -1.6 -21.703 -20.234 1 90.44 146 HIS A CA 1
ATOM 1159 C C . HIS A 1 146 ? -0.532 -21.75 -19.141 1 90.44 146 HIS A C 1
ATOM 1161 O O . HIS A 1 146 ? -0.384 -20.797 -18.375 1 90.44 146 HIS A O 1
ATOM 1167 N N . GLU A 1 147 ? 0.211 -22.75 -19.219 1 86.94 147 GLU A N 1
ATOM 1168 C CA . GLU A 1 147 ? 1.15 -23 -18.125 1 86.94 147 GLU A CA 1
ATOM 1169 C C . GLU A 1 147 ? 2.422 -22.172 -18.297 1 86.94 147 GLU A C 1
ATOM 1171 O O . GLU A 1 147 ? 3.018 -22.141 -19.375 1 86.94 147 GLU A O 1
ATOM 1176 N N . ASP A 1 148 ? 2.719 -21.422 -17.328 1 83.5 148 ASP A N 1
ATOM 1177 C CA . ASP A 1 148 ? 4.047 -20.828 -17.188 1 83.5 148 ASP A CA 1
ATOM 1178 C C . ASP A 1 148 ? 4.992 -21.781 -16.453 1 83.5 148 ASP A C 1
ATOM 1180 O O . ASP A 1 148 ? 4.906 -21.922 -15.234 1 83.5 148 ASP A O 1
ATOM 1184 N N . LYS A 1 149 ? 5.879 -22.391 -17.156 1 82 149 LYS A N 1
ATOM 1185 C CA . LYS A 1 149 ? 6.738 -23.438 -16.625 1 82 149 LYS A CA 1
ATOM 1186 C C . LYS A 1 149 ? 7.625 -22.891 -15.5 1 82 149 LYS A C 1
ATOM 1188 O O . LYS A 1 149 ? 7.914 -23.609 -14.531 1 82 149 LYS A O 1
ATOM 1193 N N . GLN A 1 150 ? 8.023 -21.703 -15.664 1 78.62 150 GLN A N 1
ATOM 1194 C CA . GLN A 1 150 ? 8.875 -21.094 -14.633 1 78.62 150 GLN A CA 1
ATOM 1195 C C . GLN A 1 150 ? 8.125 -20.969 -13.312 1 78.62 150 GLN A C 1
ATOM 1197 O O . GLN A 1 150 ? 8.672 -21.266 -12.25 1 78.62 150 GLN A O 1
ATOM 1202 N N . VAL A 1 151 ? 6.93 -20.594 -13.445 1 80.81 151 VAL A N 1
ATOM 1203 C CA . VAL A 1 151 ? 6.102 -20.438 -12.25 1 80.81 151 VAL A CA 1
ATOM 1204 C C . VAL A 1 151 ? 5.816 -21.812 -11.648 1 80.81 151 VAL A C 1
ATOM 1206 O O . VAL A 1 151 ? 5.867 -21.984 -10.422 1 80.81 151 VAL A O 1
ATOM 1209 N N . THR A 1 152 ? 5.551 -22.719 -12.469 1 81.94 152 THR A N 1
ATOM 1210 C CA . THR A 1 152 ? 5.273 -24.078 -12.008 1 81.94 152 THR A CA 1
ATOM 1211 C C . THR A 1 152 ? 6.484 -24.656 -11.281 1 81.94 152 THR A C 1
ATOM 1213 O O . THR A 1 152 ? 6.352 -25.203 -10.188 1 81.94 152 THR A O 1
ATOM 1216 N N . SER A 1 153 ? 7.59 -24.516 -11.859 1 77.81 153 SER A N 1
ATOM 1217 C CA . SER A 1 153 ? 8.82 -25 -11.242 1 77.81 153 SER A CA 1
ATOM 1218 C C . SER A 1 153 ? 9.094 -24.281 -9.922 1 77.81 153 SER A C 1
ATOM 1220 O O . SER A 1 153 ? 9.539 -24.906 -8.953 1 77.81 153 SER A O 1
ATOM 1222 N N . ALA A 1 154 ? 8.812 -23.078 -9.914 1 79.06 154 ALA A N 1
ATOM 1223 C CA . ALA A 1 154 ? 9.031 -22.281 -8.719 1 79.06 154 ALA A CA 1
ATOM 1224 C C . ALA A 1 154 ? 8.156 -22.766 -7.566 1 79.06 154 ALA A C 1
ATOM 1226 O O . ALA A 1 154 ? 8.633 -22.922 -6.438 1 79.06 154 ALA A O 1
ATOM 1227 N N . ILE A 1 155 ? 7.039 -23.031 -7.887 1 78.31 155 ILE A N 1
ATOM 1228 C CA . ILE A 1 155 ? 6.074 -23.453 -6.875 1 78.31 155 ILE A CA 1
ATOM 1229 C C . ILE A 1 155 ? 6.457 -24.844 -6.344 1 78.31 155 ILE A C 1
ATOM 1231 O O . ILE A 1 155 ? 6.305 -25.109 -5.152 1 78.31 155 ILE A O 1
ATOM 1235 N N . ARG A 1 156 ? 7.074 -25.656 -7.203 1 78.69 156 ARG A N 1
ATOM 1236 C CA . ARG A 1 156 ? 7.461 -27 -6.801 1 78.69 156 ARG A CA 1
ATOM 1237 C C . ARG A 1 156 ? 8.805 -27 -6.078 1 78.69 156 ARG A C 1
ATOM 1239 O O . ARG A 1 156 ? 9.289 -28.047 -5.641 1 78.69 156 ARG A O 1
ATOM 1246 N N . GLY A 1 157 ? 9.32 -25.875 -5.945 1 74.25 157 GLY A N 1
ATOM 1247 C CA . GLY A 1 157 ? 10.609 -25.797 -5.281 1 74.25 157 GLY A CA 1
ATOM 1248 C C . GLY A 1 157 ? 11.75 -26.328 -6.125 1 74.25 157 GLY A C 1
ATOM 1249 O O . GLY A 1 157 ? 12.773 -26.766 -5.586 1 74.25 157 GLY A O 1
ATOM 1250 N N . GLN A 1 158 ? 11.57 -26.531 -7.332 1 78.44 158 GLN A N 1
ATOM 1251 C CA . GLN A 1 158 ? 12.555 -27.141 -8.234 1 78.44 158 GLN A CA 1
ATOM 1252 C C . GLN A 1 158 ? 13.227 -26.062 -9.094 1 78.44 158 GLN A C 1
ATOM 1254 O O . GLN A 1 158 ? 13.852 -26.391 -10.109 1 78.44 158 GLN A O 1
ATOM 1259 N N . LEU A 1 159 ? 13.039 -25 -8.625 1 82.56 159 LEU A N 1
ATOM 1260 C CA . LEU A 1 159 ? 13.562 -23.922 -9.461 1 82.56 159 LEU A CA 1
ATOM 1261 C C . LEU A 1 159 ? 15.086 -23.859 -9.398 1 82.56 159 LEU A C 1
ATOM 1263 O O . LEU A 1 159 ? 15.734 -23.422 -10.352 1 82.56 159 LEU A O 1
ATOM 1267 N N . PHE A 1 160 ? 15.656 -24.406 -8.234 1 90.12 160 PHE A N 1
ATOM 1268 C CA . PHE A 1 160 ? 17.094 -24.234 -8.047 1 90.12 160 PHE A CA 1
ATOM 1269 C C . PHE A 1 160 ? 17.781 -25.578 -7.867 1 90.12 160 PHE A C 1
ATOM 1271 O O . PHE A 1 160 ? 17.281 -26.453 -7.152 1 90.12 160 PHE A O 1
ATOM 1278 N N . THR A 1 161 ? 18.875 -25.75 -8.5 1 89 161 THR A N 1
ATOM 1279 C CA . THR A 1 161 ? 19.688 -26.953 -8.359 1 89 161 THR A CA 1
ATOM 1280 C C . THR A 1 161 ? 20.406 -26.969 -7.02 1 89 161 THR A C 1
ATOM 1282 O O . THR A 1 161 ? 20.438 -25.953 -6.316 1 89 161 THR A O 1
ATOM 1285 N N . ALA A 1 162 ? 20.953 -28.109 -6.715 1 90 162 ALA A N 1
ATOM 1286 C CA . ALA A 1 162 ? 21.719 -28.234 -5.48 1 90 162 ALA A CA 1
ATOM 1287 C C . ALA A 1 162 ? 22.906 -27.281 -5.465 1 90 162 ALA A C 1
ATOM 1289 O O . ALA A 1 162 ? 23.219 -26.688 -4.426 1 90 162 ALA A O 1
ATOM 1290 N N . ASP A 1 163 ? 23.516 -27.109 -6.617 1 92.62 163 ASP A N 1
ATOM 1291 C CA . ASP A 1 163 ? 24.641 -26.188 -6.73 1 92.62 163 ASP A CA 1
ATOM 1292 C C . ASP A 1 163 ? 24.188 -24.75 -6.5 1 92.62 163 ASP A C 1
ATOM 1294 O O . ASP A 1 163 ? 24.875 -23.984 -5.82 1 92.62 163 ASP A O 1
ATOM 1298 N N . GLN A 1 164 ? 23.109 -24.406 -7.074 1 93.38 164 GLN A N 1
ATOM 1299 C CA . GLN A 1 164 ? 22.562 -23.062 -6.895 1 93.38 164 GLN A CA 1
ATOM 1300 C C . GLN A 1 164 ? 22.203 -22.812 -5.434 1 93.38 164 GLN A C 1
ATOM 1302 O O . GLN A 1 164 ? 22.453 -21.719 -4.906 1 93.38 164 GLN A O 1
ATOM 1307 N N . LYS A 1 165 ? 21.688 -23.766 -4.77 1 93.94 165 LYS A N 1
ATOM 1308 C CA . LYS A 1 165 ? 21.328 -23.641 -3.357 1 93.94 165 LYS A CA 1
ATOM 1309 C C . LYS A 1 165 ? 22.578 -23.469 -2.49 1 93.94 165 LYS A C 1
ATOM 1311 O O . LYS A 1 165 ? 22.547 -22.719 -1.513 1 93.94 165 LYS A O 1
ATOM 1316 N N . ALA A 1 166 ? 23.578 -24.172 -2.832 1 95.25 166 ALA A N 1
ATOM 1317 C CA . ALA A 1 166 ? 24.828 -24.031 -2.098 1 95.25 166 ALA A CA 1
ATOM 1318 C C . ALA A 1 166 ? 25.375 -22.609 -2.225 1 95.25 166 ALA A C 1
ATOM 1320 O O . ALA A 1 166 ? 25.891 -22.047 -1.257 1 95.25 166 ALA A O 1
ATOM 1321 N N . LYS A 1 167 ? 25.312 -22.094 -3.393 1 96.5 167 LYS A N 1
ATOM 1322 C CA . LYS A 1 167 ? 25.75 -20.719 -3.604 1 96.5 167 LYS A CA 1
ATOM 1323 C C . LYS A 1 1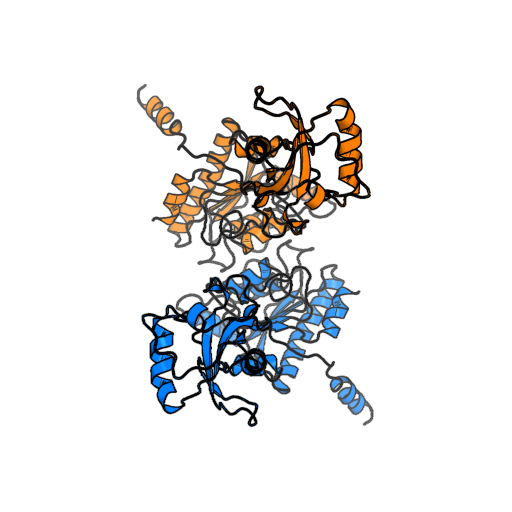67 ? 24.891 -19.75 -2.789 1 96.5 167 LYS A C 1
ATOM 1325 O O . LYS A 1 167 ? 25.422 -18.828 -2.162 1 96.5 167 LYS A O 1
ATOM 1330 N N . MET A 1 168 ? 23.609 -19.969 -2.812 1 97 168 MET A N 1
ATOM 1331 C CA . MET A 1 168 ? 22.703 -19.141 -2.02 1 97 168 MET A CA 1
ATOM 1332 C C . MET A 1 168 ? 23.094 -19.172 -0.545 1 97 168 MET A C 1
ATOM 1334 O O . MET A 1 168 ? 23.062 -18.141 0.127 1 97 168 MET A O 1
ATOM 1338 N N . GLN A 1 169 ? 23.391 -20.328 -0.115 1 97.31 169 GLN A N 1
ATOM 1339 C CA . GLN A 1 169 ? 23.797 -20.5 1.279 1 97.31 169 GLN A CA 1
ATOM 1340 C C . GLN A 1 169 ? 25.031 -19.672 1.595 1 97.31 169 GLN A C 1
ATOM 1342 O O . GLN A 1 169 ? 25.125 -19.047 2.652 1 97.31 169 GLN A O 1
ATOM 1347 N N . ARG A 1 170 ? 26 -19.719 0.721 1 97.81 170 ARG A N 1
ATOM 1348 C CA . ARG A 1 170 ? 27.219 -18.953 0.917 1 97.81 170 ARG A CA 1
ATOM 1349 C C . ARG A 1 170 ? 26.938 -17.469 0.985 1 97.81 170 ARG A C 1
ATOM 1351 O O . ARG A 1 170 ? 27.453 -16.766 1.859 1 97.81 170 ARG A O 1
ATOM 1358 N N . TYR A 1 171 ? 26.141 -16.938 0.063 1 98.25 171 TYR A N 1
ATOM 1359 C CA . TYR A 1 171 ? 25.797 -15.523 0.038 1 98.25 171 TYR A CA 1
ATOM 1360 C C . TYR A 1 171 ? 25.047 -15.125 1.296 1 98.25 171 TYR A C 1
ATOM 1362 O O . TYR A 1 171 ? 25.359 -14.117 1.934 1 98.25 171 TYR A O 1
ATOM 1370 N N . MET A 1 172 ? 24.078 -15.953 1.678 1 98.62 172 MET A N 1
ATOM 1371 C CA . MET A 1 172 ? 23.281 -15.633 2.855 1 98.62 172 MET A CA 1
ATOM 1372 C C . MET A 1 172 ? 24.109 -15.734 4.125 1 98.62 172 MET A C 1
ATOM 1374 O O . MET A 1 172 ? 23.922 -14.961 5.066 1 98.62 172 MET A O 1
ATOM 1378 N N . ALA A 1 173 ? 25 -16.656 4.133 1 98.38 173 ALA A N 1
ATOM 1379 C CA . ALA A 1 173 ? 25.891 -16.766 5.285 1 98.38 173 ALA A CA 1
ATOM 1380 C C . ALA A 1 173 ? 26.688 -15.492 5.477 1 98.38 173 ALA A C 1
ATOM 1382 O O . ALA A 1 173 ? 26.938 -15.062 6.609 1 98.38 173 ALA A O 1
ATOM 1383 N N . THR A 1 174 ? 27.125 -14.922 4.406 1 98.38 174 THR A N 1
ATOM 1384 C CA . THR A 1 174 ? 27.828 -13.648 4.469 1 98.38 174 THR A CA 1
ATOM 1385 C C . THR A 1 174 ? 26.938 -12.555 5.047 1 98.38 174 THR A C 1
ATOM 1387 O O . THR A 1 174 ? 27.375 -11.75 5.863 1 98.38 174 THR A O 1
ATOM 1390 N N . ALA A 1 175 ? 25.703 -12.539 4.617 1 98.69 175 ALA A N 1
ATOM 1391 C CA . ALA A 1 175 ? 24.734 -11.594 5.172 1 98.69 175 ALA A CA 1
ATOM 1392 C C . ALA A 1 175 ? 24.531 -11.82 6.668 1 98.69 175 ALA A C 1
ATOM 1394 O O . ALA A 1 175 ? 24.453 -10.859 7.441 1 98.69 175 ALA A O 1
ATOM 1395 N N . VAL A 1 176 ? 24.484 -13.07 7.066 1 98.56 176 VAL A N 1
ATOM 1396 C CA . VAL A 1 176 ? 24.297 -13.43 8.469 1 98.56 176 VAL A CA 1
ATOM 1397 C C . VAL A 1 176 ? 25.5 -12.938 9.289 1 98.56 176 VAL A C 1
ATOM 1399 O O . VAL A 1 176 ? 25.328 -12.422 10.391 1 98.56 176 VAL A O 1
ATOM 1402 N N . GLU A 1 177 ? 26.641 -13.094 8.742 1 98.38 177 GLU A N 1
ATOM 1403 C CA . GLU A 1 177 ? 27.828 -12.594 9.422 1 98.38 177 GLU A CA 1
ATOM 1404 C C . GLU A 1 177 ? 27.766 -11.086 9.617 1 98.38 177 GLU A C 1
ATOM 1406 O O . GLU A 1 177 ? 28.062 -10.586 10.703 1 98.38 177 GLU A O 1
ATOM 1411 N N . ALA A 1 178 ? 27.391 -10.391 8.594 1 98.12 178 ALA A N 1
ATOM 1412 C CA . ALA A 1 178 ? 27.234 -8.938 8.703 1 98.12 178 ALA A CA 1
ATOM 1413 C C . ALA A 1 178 ? 26.203 -8.578 9.773 1 98.12 178 ALA A C 1
ATOM 1415 O O . ALA A 1 178 ? 26.422 -7.66 10.562 1 98.12 178 ALA A O 1
ATOM 1416 N N . ALA A 1 179 ? 25.125 -9.281 9.797 1 98.31 179 ALA A N 1
ATOM 1417 C CA . ALA A 1 179 ? 24.078 -9.055 10.789 1 98.31 179 ALA A CA 1
ATOM 1418 C C . ALA A 1 179 ? 24.594 -9.25 12.203 1 98.31 179 ALA A C 1
ATOM 1420 O O . ALA A 1 179 ? 24.266 -8.477 13.109 1 98.31 179 ALA A O 1
ATOM 1421 N N . THR A 1 180 ? 25.359 -10.273 12.375 1 97.69 180 THR A N 1
ATOM 1422 C CA . THR A 1 180 ? 25.938 -10.578 13.68 1 97.69 180 THR A CA 1
ATOM 1423 C C . THR A 1 180 ? 26.859 -9.445 14.141 1 97.69 180 THR A C 1
ATOM 1425 O O . THR A 1 180 ? 26.812 -9.039 15.305 1 97.69 180 THR A O 1
ATOM 1428 N N . LEU A 1 181 ? 27.656 -8.953 13.266 1 96.81 181 LEU A N 1
ATOM 1429 C CA . LEU A 1 181 ? 28.547 -7.84 13.578 1 96.81 181 LEU A CA 1
ATOM 1430 C C . LEU A 1 181 ? 27.75 -6.586 13.93 1 96.81 181 LEU A C 1
ATOM 1432 O O . LEU A 1 181 ? 28.141 -5.828 14.82 1 96.81 181 LEU A O 1
ATOM 1436 N N . ALA A 1 182 ? 26.656 -6.359 13.211 1 96.25 182 ALA A N 1
ATOM 1437 C CA . ALA A 1 182 ? 25.781 -5.238 13.531 1 96.25 182 ALA A CA 1
ATOM 1438 C C . ALA A 1 182 ? 25.281 -5.332 14.969 1 96.25 182 ALA A C 1
ATOM 1440 O O . ALA A 1 182 ? 25.281 -4.344 15.703 1 96.25 182 ALA A O 1
ATOM 1441 N N . ARG A 1 183 ? 24.859 -6.48 15.336 1 95.38 183 ARG A N 1
ATOM 1442 C CA . ARG A 1 183 ? 24.359 -6.707 16.688 1 95.38 183 ARG A CA 1
ATOM 1443 C C . ARG A 1 183 ? 25.422 -6.375 17.734 1 95.38 183 ARG A C 1
ATOM 1445 O O . ARG A 1 183 ? 25.125 -5.77 18.766 1 95.38 183 ARG A O 1
ATOM 1452 N N . GLU A 1 184 ? 26.562 -6.758 17.469 1 94.81 184 GLU A N 1
ATOM 1453 C CA . GLU A 1 184 ? 27.672 -6.5 18.391 1 94.81 184 GLU A CA 1
ATOM 1454 C C . GLU A 1 184 ? 27.906 -5.004 18.547 1 94.81 184 GLU A C 1
ATOM 1456 O O . GLU A 1 184 ? 28.375 -4.555 19.609 1 94.81 184 GLU A O 1
ATOM 1461 N N . MET A 1 185 ? 27.562 -4.277 17.562 1 93.5 185 MET A N 1
ATOM 1462 C CA . MET A 1 185 ? 27.766 -2.832 17.594 1 93.5 185 MET A CA 1
ATOM 1463 C C . MET A 1 185 ? 26.5 -2.133 18.109 1 93.5 185 MET A C 1
ATOM 1465 O O . MET A 1 185 ? 26.422 -0.904 18.078 1 93.5 185 MET A O 1
ATOM 1469 N N . GLY A 1 186 ? 25.484 -2.91 18.469 1 92 186 GLY A N 1
ATOM 1470 C CA . GLY A 1 186 ? 24.266 -2.346 19.047 1 92 186 GLY A CA 1
ATOM 1471 C C . GLY A 1 186 ? 23.234 -1.991 18.016 1 92 186 GLY A C 1
ATOM 1472 O O . GLY A 1 186 ? 22.234 -1.329 18.312 1 92 186 GLY A O 1
ATOM 1473 N N . MET A 1 187 ? 23.469 -2.43 16.812 1 93.06 187 MET A N 1
ATOM 1474 C CA . MET A 1 187 ? 22.516 -2.201 15.734 1 93.06 187 MET A CA 1
ATOM 1475 C C . MET A 1 187 ? 21.562 -3.385 15.602 1 93.06 187 MET A C 1
ATOM 1477 O O . MET A 1 187 ? 21.75 -4.422 16.234 1 93.06 187 MET A O 1
ATOM 1481 N N . ASP A 1 188 ? 20.484 -3.182 14.781 1 94.19 188 ASP A N 1
ATOM 1482 C CA . ASP A 1 188 ? 19.625 -4.324 14.477 1 94.19 188 ASP A CA 1
ATOM 1483 C C . ASP A 1 188 ? 20.406 -5.406 13.734 1 94.19 188 ASP A C 1
ATOM 1485 O O . ASP A 1 188 ? 21.219 -5.102 12.852 1 94.19 188 ASP A O 1
ATOM 1489 N N . ALA A 1 189 ? 20.125 -6.586 14.125 1 97 189 ALA A N 1
ATOM 1490 C CA . ALA A 1 189 ? 20.828 -7.711 13.516 1 97 189 ALA A CA 1
ATOM 1491 C C . ALA A 1 189 ? 20.25 -8.047 12.141 1 97 189 ALA A C 1
ATOM 1493 O O . ALA A 1 189 ? 19.625 -9.094 11.961 1 97 189 ALA A O 1
ATOM 1494 N N . VAL A 1 190 ? 20.453 -7.246 11.188 1 98.19 190 VAL A N 1
ATOM 1495 C CA . VAL A 1 190 ? 20.031 -7.449 9.805 1 98.19 190 VAL A CA 1
ATOM 1496 C C . VAL A 1 190 ? 21.219 -7.234 8.867 1 98.19 190 VAL A C 1
ATOM 1498 O O . VAL A 1 190 ? 21.922 -6.23 8.969 1 98.19 190 VAL A O 1
ATOM 1501 N N . GLY A 1 191 ? 21.484 -8.172 8.039 1 98.69 191 GLY A N 1
ATOM 1502 C CA . GLY A 1 191 ? 22.547 -8.094 7.047 1 98.69 191 GLY A CA 1
ATOM 1503 C C . GLY A 1 191 ? 22.062 -8.312 5.629 1 98.69 191 GLY A C 1
ATOM 1504 O O . GLY A 1 191 ? 21.047 -8.977 5.41 1 98.69 191 GLY A O 1
ATOM 1505 N N . ALA A 1 192 ? 22.75 -7.711 4.66 1 98.75 192 ALA A N 1
ATOM 1506 C CA . ALA A 1 192 ? 22.391 -7.801 3.246 1 98.75 192 ALA A CA 1
ATOM 1507 C C . ALA A 1 192 ? 23.641 -7.895 2.369 1 98.75 192 ALA A C 1
ATOM 1509 O O . ALA A 1 192 ? 24.688 -7.344 2.709 1 98.75 192 ALA A O 1
ATOM 1510 N N . VAL A 1 193 ? 23.484 -8.609 1.251 1 98.56 193 VAL A N 1
ATOM 1511 C CA . VAL A 1 193 ? 24.562 -8.781 0.287 1 98.56 193 VAL A CA 1
ATOM 1512 C C . VAL A 1 193 ? 24.016 -8.617 -1.132 1 98.56 193 VAL A C 1
ATOM 1514 O O . VAL A 1 193 ? 22.969 -9.18 -1.47 1 98.56 193 VAL A O 1
ATOM 1517 N N . ILE A 1 194 ? 24.656 -7.785 -1.896 1 97.88 194 ILE A N 1
ATOM 1518 C CA . ILE A 1 194 ? 24.344 -7.703 -3.32 1 97.88 194 ILE A CA 1
ATOM 1519 C C . ILE A 1 194 ? 25.391 -8.484 -4.117 1 97.88 194 ILE A C 1
ATOM 1521 O O . ILE A 1 194 ? 26.594 -8.336 -3.891 1 97.88 194 ILE A O 1
ATOM 1525 N N . VAL A 1 195 ? 24.875 -9.359 -5.023 1 97.56 195 VAL A N 1
ATOM 1526 C CA . VAL A 1 195 ? 25.719 -10.273 -5.785 1 97.56 195 VAL A CA 1
ATOM 1527 C C . VAL A 1 195 ? 25.5 -10.055 -7.281 1 97.56 195 VAL A C 1
ATOM 1529 O O . VAL A 1 195 ? 24.359 -9.82 -7.719 1 97.56 195 VAL A O 1
ATOM 1532 N N . ASP A 1 196 ? 26.547 -10.125 -8.039 1 94.5 196 ASP A N 1
ATOM 1533 C CA . ASP A 1 196 ? 26.438 -10.273 -9.492 1 94.5 196 ASP A CA 1
ATOM 1534 C C . ASP A 1 196 ? 26.359 -11.75 -9.883 1 94.5 196 ASP A C 1
ATOM 1536 O O . ASP A 1 196 ? 27.359 -12.461 -9.844 1 94.5 196 ASP A O 1
ATOM 1540 N N . PRO A 1 197 ? 25.219 -12.156 -10.242 1 93.69 197 PRO A N 1
ATOM 1541 C CA . PRO A 1 197 ? 25.062 -13.586 -10.523 1 93.69 197 PRO A CA 1
ATOM 1542 C C . PRO A 1 197 ? 25.844 -14.023 -11.766 1 93.69 197 PRO A C 1
ATOM 1544 O O . PRO A 1 197 ? 26.141 -15.211 -11.914 1 93.69 197 PRO A O 1
ATOM 1547 N N . GLU A 1 198 ? 26.125 -13.148 -12.648 1 90.81 198 GLU A N 1
ATOM 1548 C CA . GLU A 1 198 ? 26.891 -13.484 -13.852 1 90.81 198 GLU A CA 1
ATOM 1549 C C . GLU A 1 198 ? 28.328 -13.812 -13.5 1 90.81 198 GLU A C 1
ATOM 1551 O O . GLU A 1 198 ? 28.859 -14.836 -13.93 1 90.81 198 GLU A O 1
ATOM 1556 N N . SER A 1 199 ? 28.969 -13.008 -12.68 1 91.31 199 SER A N 1
ATOM 1557 C CA . SER A 1 199 ? 30.344 -13.227 -12.281 1 91.31 199 SER A CA 1
ATOM 1558 C C . SER A 1 199 ? 30.438 -14.047 -11 1 91.31 199 SER A C 1
ATOM 1560 O O . SER A 1 199 ? 31.516 -14.523 -10.633 1 91.31 199 SER A O 1
ATOM 1562 N N . GLU A 1 200 ? 29.281 -14.195 -10.305 1 93.88 200 GLU A N 1
ATOM 1563 C CA . GLU A 1 200 ? 29.203 -14.906 -9.031 1 93.88 200 GLU A CA 1
ATOM 1564 C C . GLU A 1 200 ? 30.062 -14.242 -7.969 1 93.88 200 GLU A C 1
ATOM 1566 O O . GLU A 1 200 ? 30.734 -14.93 -7.195 1 93.88 200 GLU A O 1
ATOM 1571 N N . GLU A 1 201 ? 30.109 -12.945 -8.023 1 94.12 201 GLU A N 1
ATOM 1572 C CA . GLU A 1 201 ? 30.906 -12.18 -7.062 1 94.12 201 GLU A CA 1
ATOM 1573 C C . GLU A 1 201 ? 30 -11.312 -6.18 1 94.12 201 GLU A C 1
ATOM 1575 O O . GLU A 1 201 ? 29 -10.773 -6.648 1 94.12 201 GLU A O 1
ATOM 1580 N N . ILE A 1 202 ? 30.422 -11.227 -4.969 1 96.31 202 ILE A N 1
ATOM 1581 C CA . ILE A 1 202 ? 29.766 -10.297 -4.051 1 96.31 202 ILE A CA 1
ATOM 1582 C C . ILE A 1 202 ? 30.172 -8.867 -4.383 1 96.31 202 ILE A C 1
ATOM 1584 O O . ILE A 1 202 ? 31.359 -8.555 -4.453 1 96.31 202 ILE A O 1
ATOM 1588 N N . VAL A 1 203 ? 29.25 -8.023 -4.609 1 94.62 203 VAL A N 1
ATOM 1589 C CA . VAL A 1 203 ? 29.484 -6.641 -5.016 1 94.62 203 VAL A CA 1
ATOM 1590 C C . VAL A 1 203 ? 29.516 -5.742 -3.783 1 94.62 203 VAL A C 1
ATOM 1592 O O . VAL A 1 203 ? 30.344 -4.832 -3.691 1 94.62 203 VAL A O 1
ATOM 1595 N N . ALA A 1 204 ? 28.641 -5.953 -2.846 1 95.56 204 ALA A N 1
ATOM 1596 C CA . ALA A 1 204 ? 28.547 -5.141 -1.635 1 95.56 204 ALA A CA 1
ATOM 1597 C C . ALA A 1 204 ? 28 -5.965 -0.468 1 95.56 204 ALA A C 1
ATOM 1599 O O . ALA A 1 204 ? 27.188 -6.863 -0.661 1 95.56 204 ALA A O 1
ATOM 1600 N N . VAL A 1 205 ? 28.484 -5.715 0.688 1 97.56 205 VAL A N 1
ATOM 1601 C CA . VAL A 1 205 ? 28 -6.266 1.951 1 97.56 205 VAL A CA 1
ATOM 1602 C C . VAL A 1 205 ? 27.672 -5.129 2.916 1 97.56 205 VAL A C 1
ATOM 1604 O O . VAL A 1 205 ? 28.406 -4.156 3.02 1 97.56 205 VAL A O 1
ATOM 1607 N N . ALA A 1 206 ? 26.484 -5.234 3.537 1 97.38 206 ALA A N 1
ATOM 1608 C CA . ALA A 1 206 ? 26.078 -4.172 4.457 1 97.38 206 ALA A CA 1
ATOM 1609 C C . ALA A 1 206 ? 25.234 -4.727 5.598 1 97.38 206 ALA A C 1
ATOM 1611 O O . ALA A 1 206 ? 24.75 -5.863 5.531 1 97.38 206 ALA A O 1
ATOM 1612 N N . HIS A 1 207 ? 25.156 -4.035 6.68 1 97.44 207 HIS A N 1
ATOM 1613 C CA . HIS A 1 207 ? 24.219 -4.297 7.762 1 97.44 207 HIS A CA 1
ATOM 1614 C C . HIS A 1 207 ? 23.453 -3.039 8.133 1 97.44 207 HIS A C 1
ATOM 1616 O O . HIS A 1 207 ? 23.719 -1.959 7.605 1 97.44 207 HIS A O 1
ATOM 1622 N N . ASP A 1 208 ? 22.453 -3.244 8.891 1 95.56 208 ASP A N 1
ATOM 1623 C CA . ASP A 1 208 ? 21.656 -2.139 9.398 1 95.56 208 ASP A CA 1
ATOM 1624 C C . ASP A 1 208 ? 22.516 -1.139 10.164 1 95.56 208 ASP A C 1
ATOM 1626 O O . ASP A 1 208 ? 23.391 -1.531 10.945 1 95.56 208 ASP A O 1
ATOM 1630 N N . CYS A 1 209 ? 22.312 0.155 9.875 1 91.69 209 CYS A N 1
ATOM 1631 C CA . CYS A 1 209 ? 23.062 1.225 10.531 1 91.69 209 CYS A CA 1
ATOM 1632 C C . CYS A 1 209 ? 22.125 2.299 11.062 1 91.69 209 CYS A C 1
ATOM 1634 O O . CYS A 1 209 ? 22.531 3.438 11.289 1 91.69 209 CYS A O 1
ATOM 1636 N N . LYS A 1 210 ? 20.875 1.998 11.211 1 87.31 210 LYS A N 1
ATOM 1637 C CA . LYS A 1 210 ? 19.859 3.014 11.469 1 87.31 210 LYS A CA 1
ATOM 1638 C C . LYS A 1 210 ? 20.062 3.66 12.836 1 87.31 210 LYS A C 1
ATOM 1640 O O . LYS A 1 210 ? 19.688 4.816 13.047 1 87.31 210 LYS A O 1
ATOM 1645 N N . ARG A 1 211 ? 20.641 2.98 13.797 1 84 211 ARG A N 1
ATOM 1646 C CA . ARG A 1 211 ? 20.812 3.516 15.141 1 84 211 ARG A CA 1
ATOM 1647 C C . ARG A 1 211 ? 22.125 4.289 15.25 1 84 211 ARG A C 1
ATOM 1649 O O . ARG A 1 211 ? 22.359 5.004 16.234 1 84 211 ARG A O 1
ATOM 1656 N N . GLY A 1 212 ? 22.969 4.195 14.336 1 74.5 212 GLY A N 1
ATOM 1657 C CA . GLY A 1 212 ? 24.266 4.828 14.43 1 74.5 212 GLY A CA 1
ATOM 1658 C C . GLY A 1 212 ? 24.453 5.965 13.445 1 74.5 212 GLY A C 1
ATOM 1659 O O . GLY A 1 212 ? 25.094 6.969 13.758 1 74.5 212 GLY A O 1
ATOM 1660 N N . SER A 1 213 ? 23.969 5.832 12.227 1 72.19 213 SER A N 1
ATOM 1661 C CA . SER A 1 213 ? 24.297 6.777 11.164 1 72.19 213 SER A CA 1
ATOM 1662 C C . SER A 1 213 ? 23.078 7.609 10.766 1 72.19 213 SER A C 1
ATOM 1664 O O . SER A 1 213 ? 23.109 8.836 10.867 1 72.19 213 SER A O 1
ATOM 1666 N N . HIS A 1 214 ? 22.062 6.969 10.328 1 82.06 214 HIS A N 1
ATOM 1667 C CA . HIS A 1 214 ? 20.891 7.609 9.734 1 82.06 214 HIS A CA 1
ATOM 1668 C C . HIS A 1 214 ? 19.672 6.707 9.828 1 82.06 214 HIS A C 1
ATOM 1670 O O . HIS A 1 214 ? 19.75 5.512 9.539 1 82.06 214 HIS A O 1
ATOM 1676 N N . PRO A 1 215 ? 18.594 7.234 10.258 1 84.81 215 PRO A N 1
ATOM 1677 C CA . PRO A 1 215 ? 17.406 6.387 10.438 1 84.81 215 PRO A CA 1
ATOM 1678 C C . PRO A 1 215 ? 17 5.652 9.164 1 84.81 215 PRO A C 1
ATOM 1680 O O . PRO A 1 215 ? 16.281 4.652 9.219 1 84.81 215 PRO A O 1
ATOM 1683 N N . LEU A 1 216 ? 17.453 6.125 7.973 1 89.31 216 LEU A N 1
ATOM 1684 C CA . LEU A 1 216 ? 17.047 5.52 6.703 1 89.31 216 LEU A CA 1
ATOM 1685 C C . LEU A 1 216 ? 18.047 4.457 6.273 1 89.31 216 LEU A C 1
ATOM 1687 O O . LEU A 1 216 ? 17.859 3.791 5.254 1 89.31 216 LEU A O 1
ATOM 1691 N N . HIS A 1 217 ? 19.062 4.223 7.102 1 91.5 217 HIS A N 1
ATOM 1692 C CA . HIS A 1 217 ? 20.141 3.342 6.695 1 91.5 217 HIS A CA 1
ATOM 1693 C C . HIS A 1 217 ? 19.875 1.898 7.102 1 91.5 217 HIS A C 1
ATOM 1695 O O . HIS A 1 217 ? 20.656 1.291 7.824 1 91.5 217 HIS A O 1
ATOM 1701 N N . HIS A 1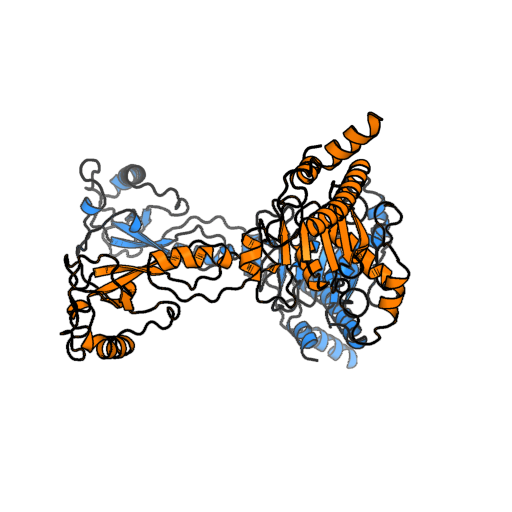 218 ? 18.812 1.346 6.547 1 95.06 218 HIS A N 1
ATOM 1702 C CA . HIS A 1 218 ? 18.594 -0.093 6.617 1 95.06 218 HIS A CA 1
ATOM 1703 C C . HIS A 1 218 ? 19.625 -0.86 5.809 1 95.06 218 HIS A C 1
ATOM 1705 O O . HIS A 1 218 ? 20.25 -0.303 4.902 1 95.06 218 HIS A O 1
ATOM 1711 N N . ALA A 1 219 ? 19.781 -2.051 6.16 1 97.19 219 ALA A N 1
ATOM 1712 C CA . ALA A 1 219 ? 20.812 -2.855 5.512 1 97.19 219 ALA A CA 1
ATOM 1713 C C . ALA A 1 219 ? 20.703 -2.781 3.994 1 97.19 219 ALA A C 1
ATOM 1715 O O . ALA A 1 219 ? 21.703 -2.627 3.295 1 97.19 219 ALA A O 1
ATOM 1716 N N . VAL A 1 220 ? 19.469 -2.873 3.453 1 97.62 220 VAL A N 1
ATOM 1717 C CA . VAL A 1 220 ? 19.219 -2.854 2.016 1 97.62 220 VAL A CA 1
ATOM 1718 C C . VAL A 1 220 ? 19.609 -1.497 1.439 1 97.62 220 VAL A C 1
ATOM 1720 O O . VAL A 1 220 ? 20.281 -1.428 0.404 1 97.62 220 VAL A O 1
ATOM 1723 N N . MET A 1 221 ? 19.234 -0.437 2.104 1 94.38 221 MET A N 1
ATOM 1724 C CA . MET A 1 221 ? 19.562 0.916 1.659 1 94.38 221 MET A CA 1
ATOM 1725 C C . MET A 1 221 ? 21.078 1.133 1.628 1 94.38 221 MET A C 1
ATOM 1727 O O . MET A 1 221 ? 21.594 1.719 0.681 1 94.38 221 MET A O 1
ATOM 1731 N N . VAL A 1 222 ? 21.75 0.667 2.652 1 93.62 222 VAL A N 1
ATOM 1732 C CA . VAL A 1 222 ? 23.203 0.812 2.738 1 93.62 222 VAL A CA 1
ATOM 1733 C C . VAL A 1 222 ? 23.859 0.05 1.595 1 93.62 222 VAL A C 1
ATOM 1735 O O . VAL A 1 222 ? 24.797 0.556 0.961 1 93.62 222 VAL A O 1
ATOM 1738 N N . CYS A 1 223 ? 23.375 -1.141 1.307 1 94.88 223 CYS A N 1
ATOM 1739 C CA . CYS A 1 223 ? 23.922 -1.927 0.208 1 94.88 223 CYS A CA 1
ATOM 1740 C C . CYS A 1 223 ? 23.797 -1.181 -1.114 1 94.88 223 CYS A C 1
ATOM 1742 O O . CYS A 1 223 ? 24.75 -1.115 -1.891 1 94.88 223 CYS A O 1
ATOM 1744 N N . ILE A 1 224 ? 22.641 -0.696 -1.356 1 93.19 224 ILE A N 1
ATOM 1745 C CA . ILE A 1 224 ? 22.391 0.022 -2.602 1 93.19 224 ILE A CA 1
ATOM 1746 C C . ILE A 1 224 ? 23.328 1.229 -2.697 1 93.19 224 ILE A C 1
ATOM 1748 O O . ILE A 1 224 ? 23.891 1.496 -3.758 1 93.19 224 ILE A O 1
ATOM 1752 N N . ASP A 1 225 ? 23.484 1.924 -1.613 1 89.69 225 ASP A N 1
ATOM 1753 C CA . ASP A 1 225 ? 24.359 3.092 -1.58 1 89.69 225 ASP A CA 1
ATOM 1754 C C . ASP A 1 225 ? 25.797 2.699 -1.863 1 89.69 225 ASP A C 1
ATOM 1756 O O . ASP A 1 225 ? 26.516 3.42 -2.561 1 89.69 225 ASP A O 1
ATOM 1760 N N . LEU A 1 226 ? 26.25 1.645 -1.289 1 90.81 226 LEU A N 1
ATOM 1761 C CA . LEU A 1 226 ? 27.609 1.164 -1.516 1 90.81 226 LEU A CA 1
ATOM 1762 C C . LEU A 1 226 ? 27.844 0.846 -2.99 1 90.81 226 LEU A C 1
ATOM 1764 O O . LEU A 1 226 ? 28.891 1.174 -3.547 1 90.81 226 LEU A O 1
ATOM 1768 N N . VAL A 1 227 ? 26.844 0.195 -3.613 1 90.19 227 VAL A N 1
ATOM 1769 C CA . VAL A 1 227 ? 26.953 -0.094 -5.039 1 90.19 227 VAL A CA 1
ATOM 1770 C C . VAL A 1 227 ? 27.031 1.212 -5.828 1 90.19 227 VAL A C 1
ATOM 1772 O O . VAL A 1 227 ? 27.859 1.341 -6.738 1 90.19 227 VAL A O 1
ATOM 1775 N N . ALA A 1 228 ? 26.219 2.146 -5.477 1 85.44 228 ALA A N 1
ATOM 1776 C CA . ALA A 1 228 ? 26.234 3.447 -6.141 1 85.44 228 ALA A CA 1
ATOM 1777 C C . ALA A 1 228 ? 27.609 4.117 -6.008 1 85.44 228 ALA A C 1
ATOM 1779 O O . ALA A 1 228 ? 28.125 4.695 -6.969 1 85.44 228 ALA A O 1
ATOM 1780 N N . CYS A 1 229 ? 28.172 4.02 -4.824 1 81.25 229 CYS A N 1
ATOM 1781 C CA . CYS A 1 229 ? 29.5 4.586 -4.57 1 81.25 229 CYS A CA 1
ATOM 1782 C C . CYS A 1 229 ? 30.547 3.939 -5.465 1 81.25 229 CYS A C 1
ATOM 1784 O O . CYS A 1 229 ? 31.406 4.625 -6.008 1 81.25 229 CYS A O 1
ATOM 1786 N N . GLY A 1 230 ? 30.453 2.697 -5.551 1 78.62 230 GLY A N 1
ATOM 1787 C CA . GLY A 1 230 ? 31.375 1.972 -6.406 1 78.62 230 GLY A CA 1
ATOM 1788 C C . GLY A 1 230 ? 31.281 2.379 -7.863 1 78.62 230 GLY A C 1
ATOM 1789 O O . GLY A 1 230 ? 32.25 2.229 -8.617 1 78.62 230 GLY A O 1
ATOM 1790 N N . GLN A 1 231 ? 30.172 2.939 -8.188 1 76.69 231 GLN A N 1
ATOM 1791 C CA . GLN A 1 231 ? 29.953 3.344 -9.57 1 76.69 231 GLN A CA 1
ATOM 1792 C C . GLN A 1 231 ? 30.156 4.844 -9.742 1 76.69 231 GLN A C 1
ATOM 1794 O O . GLN A 1 231 ? 29.828 5.406 -10.789 1 76.69 231 GLN A O 1
ATOM 1799 N N . GLY A 1 232 ? 30.75 5.477 -8.781 1 70.38 232 GLY A N 1
ATOM 1800 C CA . GLY A 1 232 ? 31.094 6.887 -8.883 1 70.38 232 GLY A CA 1
ATOM 1801 C C . GLY A 1 232 ? 30.047 7.801 -8.273 1 70.38 232 GLY A C 1
ATOM 1802 O O . GLY A 1 232 ? 30.172 9.023 -8.344 1 70.38 232 GLY A O 1
ATOM 1803 N N . GLY A 1 233 ? 29 7.125 -7.973 1 63.97 233 GLY A N 1
ATOM 1804 C CA . GLY A 1 233 ? 27.984 7.859 -7.219 1 63.97 233 GLY A CA 1
ATOM 1805 C C . GLY A 1 233 ? 28.016 7.559 -5.734 1 63.97 233 GLY A C 1
ATOM 1806 O O . GLY A 1 233 ? 29.094 7.324 -5.164 1 63.97 233 GLY A O 1
ATOM 1807 N N . GLY A 1 234 ? 27.141 7.609 -4.996 1 59.59 234 GLY A N 1
ATOM 1808 C CA . GLY A 1 234 ? 26.953 7.207 -3.611 1 59.59 234 GLY A CA 1
ATOM 1809 C C . GLY A 1 234 ? 27.438 8.242 -2.617 1 59.59 234 GLY A C 1
ATOM 1810 O O . GLY A 1 234 ? 28.219 9.125 -2.973 1 59.59 234 GLY A O 1
ATOM 1811 N N . ALA A 1 235 ? 26.656 8.289 -1.54 1 57.5 235 ALA A N 1
ATOM 1812 C CA . ALA A 1 235 ? 26.75 9.508 -0.74 1 57.5 235 ALA A CA 1
ATOM 1813 C C . ALA A 1 235 ? 27.438 9.242 0.591 1 57.5 235 ALA A C 1
ATOM 1815 O O . ALA A 1 235 ? 28.188 10.086 1.089 1 57.5 235 ALA A O 1
ATOM 1816 N N . TYR A 1 236 ? 27.234 7.945 1.137 1 63.94 236 TYR A N 1
ATOM 1817 C CA . TYR A 1 236 ? 27.516 7.879 2.564 1 63.94 236 TYR A CA 1
ATOM 1818 C C . TYR A 1 236 ? 28.906 7.289 2.812 1 63.94 236 TYR A C 1
ATOM 1820 O O . TYR A 1 236 ? 29.344 6.406 2.074 1 63.94 236 TYR A O 1
ATOM 1828 N N . ASN A 1 237 ? 29.594 7.938 3.637 1 71.19 237 ASN A N 1
ATOM 1829 C CA . ASN A 1 237 ? 30.844 7.383 4.152 1 71.19 237 ASN A CA 1
ATOM 1830 C C . ASN A 1 237 ? 30.594 6.406 5.297 1 71.19 237 ASN A C 1
ATOM 1832 O O . ASN A 1 237 ? 30.172 6.812 6.383 1 71.19 237 ASN A O 1
ATOM 1836 N N . TYR A 1 238 ? 30.859 5.059 4.992 1 78.56 238 TYR A N 1
ATOM 1837 C CA . TYR A 1 238 ? 30.547 4.031 5.98 1 78.56 238 TYR A CA 1
ATOM 1838 C C . TYR A 1 238 ? 31.812 3.578 6.703 1 78.56 238 TYR A C 1
ATOM 1840 O O . TYR A 1 238 ? 31.891 2.449 7.191 1 78.56 238 TYR A O 1
ATOM 1848 N N . GLU A 1 239 ? 32.781 4.383 6.855 1 78.62 239 GLU A N 1
ATOM 1849 C CA . GLU A 1 239 ? 34.062 4.039 7.469 1 78.62 239 GLU A CA 1
ATOM 1850 C C . GLU A 1 239 ? 33.875 3.555 8.906 1 78.62 239 GLU A C 1
ATOM 1852 O O . GLU A 1 239 ? 34.625 2.703 9.383 1 78.62 239 GLU A O 1
ATOM 1857 N N . LYS A 1 240 ? 32.844 3.986 9.586 1 84.44 240 LYS A N 1
ATOM 1858 C CA . LYS A 1 240 ? 32.562 3.609 10.969 1 84.44 240 LYS A CA 1
ATOM 1859 C C . LYS A 1 240 ? 32.031 2.182 11.055 1 84.44 240 LYS A C 1
ATOM 1861 O O . LYS A 1 240 ? 31.984 1.596 12.141 1 84.44 240 LYS A O 1
ATOM 1866 N N . TYR A 1 241 ? 31.734 1.638 9.953 1 90.31 241 TYR A N 1
ATOM 1867 C CA . TYR A 1 241 ? 31.156 0.299 9.898 1 90.31 241 TYR A CA 1
ATOM 1868 C C . TYR A 1 241 ? 31.969 -0.607 8.977 1 90.31 241 TYR A C 1
ATOM 1870 O O . TYR A 1 241 ? 31.562 -0.871 7.844 1 90.31 241 TYR A O 1
ATOM 1878 N N . PRO A 1 242 ? 32.938 -1.239 9.477 1 88.62 242 PRO A N 1
ATOM 1879 C CA . PRO A 1 242 ? 33.875 -1.975 8.633 1 88.62 242 PRO A CA 1
ATOM 1880 C C . PRO A 1 242 ? 33.25 -3.148 7.906 1 88.62 242 PRO A C 1
ATOM 1882 O O . PRO A 1 242 ? 33.719 -3.58 6.859 1 88.62 242 PRO A O 1
ATOM 1885 N N . ALA A 1 243 ? 32.156 -3.623 8.492 1 92.88 243 ALA A N 1
ATOM 1886 C CA . ALA A 1 243 ? 31.5 -4.75 7.848 1 92.88 243 ALA A CA 1
ATOM 1887 C C . ALA A 1 243 ? 30.703 -4.293 6.625 1 92.88 243 ALA A C 1
ATOM 1889 O O . ALA A 1 243 ? 30.266 -5.113 5.812 1 92.88 243 ALA A O 1
ATOM 1890 N N . CYS A 1 244 ? 30.453 -3.01 6.492 1 93.75 244 CYS A N 1
ATOM 1891 C CA . CYS A 1 244 ? 29.797 -2.438 5.324 1 93.75 244 CYS A CA 1
ATOM 1892 C C . CYS A 1 244 ? 30.828 -2.041 4.262 1 93.75 244 CYS A C 1
ATOM 1894 O O . CYS A 1 244 ? 31.531 -1.042 4.418 1 93.75 244 CYS A O 1
ATOM 1896 N N . GLN A 1 245 ? 30.844 -2.877 3.188 1 91.81 245 GLN A N 1
ATOM 1897 C CA . GLN A 1 245 ? 31.922 -2.666 2.223 1 91.81 245 GLN A CA 1
ATOM 1898 C C . GLN A 1 245 ? 31.438 -2.953 0.801 1 91.81 245 GLN A C 1
ATOM 1900 O O . GLN A 1 245 ? 30.547 -3.781 0.591 1 91.81 245 GLN A O 1
ATOM 1905 N N . PHE A 1 246 ? 31.984 -2.156 -0.098 1 89.88 246 PHE A N 1
ATOM 1906 C CA . PHE A 1 246 ? 31.891 -2.449 -1.522 1 89.88 246 PHE A CA 1
ATOM 1907 C C . PHE A 1 246 ? 33.094 -3.252 -1.998 1 89.88 246 PHE A C 1
ATOM 1909 O O . PHE A 1 246 ? 34.219 -2.926 -1.661 1 89.88 246 PHE A O 1
ATOM 1916 N N . SER A 1 247 ? 32.781 -4.445 -2.621 1 80.88 247 SER A N 1
ATOM 1917 C CA . SER A 1 247 ? 33.875 -5.293 -3.064 1 80.88 247 SER A CA 1
ATOM 1918 C C . SER A 1 247 ? 34.312 -4.926 -4.477 1 80.88 247 SER A C 1
ATOM 1920 O O . SER A 1 247 ? 33.531 -4.934 -5.41 1 80.88 247 SER A O 1
ATOM 1922 N N . SER A 1 248 ? 35.125 -3.869 -4.742 1 63.34 248 SER A N 1
ATOM 1923 C CA . SER A 1 248 ? 35.625 -3.424 -6.035 1 63.34 248 SER A CA 1
ATOM 1924 C C . SER A 1 248 ? 36.406 -4.539 -6.746 1 63.34 248 SER A C 1
ATOM 1926 O O . SER A 1 248 ? 37.438 -4.973 -6.281 1 63.34 248 SER A O 1
ATOM 1928 N N . SER A 1 249 ? 35.688 -5.531 -7.176 1 56.84 249 SER A N 1
ATOM 1929 C CA . SER A 1 249 ? 36.594 -6.293 -8.047 1 56.84 249 SER A CA 1
ATOM 1930 C C . SER A 1 249 ? 36.938 -5.516 -9.312 1 56.84 249 SER A C 1
ATOM 1932 O O . SER A 1 249 ? 36.188 -4.629 -9.719 1 56.84 249 SER A O 1
ATOM 1934 N N . GLU A 1 250 ? 38.219 -5.5 -9.805 1 53.38 250 GLU A N 1
ATOM 1935 C CA . GLU A 1 250 ? 38.719 -4.91 -11.047 1 53.38 250 GLU A CA 1
ATOM 1936 C C . GLU A 1 250 ? 37.656 -5.012 -12.148 1 53.38 250 GLU A C 1
ATOM 1938 O O . GLU A 1 250 ? 37.469 -4.074 -12.93 1 53.38 250 GLU A O 1
ATOM 1943 N N . SER A 1 251 ? 37.031 -6.035 -12.148 1 52.84 251 SER A N 1
ATOM 1944 C CA . SER A 1 251 ? 36.062 -6.293 -13.211 1 52.84 251 SER A CA 1
ATOM 1945 C C . SER A 1 251 ? 34.875 -5.355 -13.109 1 52.84 251 SER A C 1
ATOM 1947 O O . SER A 1 251 ? 34.344 -4.914 -14.125 1 52.84 251 SER A O 1
ATOM 1949 N N . PHE A 1 252 ? 34.531 -5 -11.906 1 56.47 252 PHE A N 1
ATOM 1950 C CA . PHE A 1 252 ? 33.375 -4.16 -11.703 1 56.47 252 PHE A CA 1
ATOM 1951 C C . PHE A 1 252 ? 33.656 -2.725 -12.125 1 56.47 252 PHE A C 1
ATOM 1953 O O . PHE A 1 252 ? 32.781 -2.064 -12.703 1 56.47 252 PHE A O 1
ATOM 1960 N N . ARG A 1 253 ? 34.875 -2.275 -11.711 1 53.81 253 ARG A N 1
ATOM 1961 C CA . ARG A 1 253 ? 35.25 -0.927 -12.102 1 53.81 253 ARG A CA 1
ATOM 1962 C C . ARG A 1 253 ? 35.281 -0.774 -13.617 1 53.81 253 ARG A C 1
ATOM 1964 O O . ARG A 1 253 ? 34.938 0.285 -14.141 1 53.81 253 ARG A O 1
ATOM 1971 N N . ASN A 1 254 ? 35.719 -1.775 -14.203 1 50.56 254 ASN A N 1
ATOM 1972 C CA . ASN A 1 254 ? 35.844 -1.728 -15.656 1 50.56 254 ASN A CA 1
ATOM 1973 C C . ASN A 1 254 ? 34.469 -1.745 -16.312 1 50.56 254 ASN A C 1
ATOM 1975 O O . ASN A 1 254 ? 34.25 -1.138 -17.375 1 50.56 254 ASN A O 1
ATOM 1979 N N . ALA A 1 255 ? 33.594 -2.471 -15.75 1 49.34 255 ALA A N 1
ATOM 1980 C CA . ALA A 1 255 ? 32.281 -2.572 -16.328 1 49.34 255 ALA A CA 1
ATOM 1981 C C . ALA A 1 255 ? 31.5 -1.264 -16.172 1 49.34 255 ALA A C 1
ATOM 1983 O O . ALA A 1 255 ? 30.719 -0.882 -17.047 1 49.34 255 ALA A O 1
ATOM 1984 N N . CYS A 1 256 ? 31.641 -0.666 -15.055 1 52.06 256 CYS A N 1
ATOM 1985 C CA . CYS A 1 256 ? 30.953 0.603 -14.805 1 52.06 256 CYS A CA 1
ATOM 1986 C C . CYS A 1 256 ? 31.5 1.697 -15.719 1 52.06 256 CYS A C 1
ATOM 1988 O O . CYS A 1 256 ? 30.812 2.688 -15.977 1 52.06 256 CYS A O 1
ATOM 1990 N N . ASN A 1 257 ? 32.844 1.748 -15.977 1 45.38 257 ASN A N 1
ATOM 1991 C CA . ASN A 1 257 ? 33.438 2.762 -16.844 1 45.38 257 ASN A CA 1
ATOM 1992 C C . ASN A 1 257 ? 32.938 2.635 -18.281 1 45.38 257 ASN A C 1
ATOM 1994 O O . ASN A 1 257 ? 33.062 3.568 -19.078 1 45.38 257 ASN A O 1
ATOM 1998 N N . GLY A 1 258 ? 32.875 1.412 -18.797 1 40.72 258 GLY A N 1
ATOM 1999 C CA . GLY A 1 258 ? 32.688 1.28 -20.234 1 40.72 258 GLY A CA 1
ATOM 2000 C C . GLY A 1 258 ? 31.328 1.727 -20.703 1 40.72 258 GLY A C 1
ATOM 2001 O O . GLY A 1 258 ? 31.078 1.784 -21.906 1 40.72 258 GLY A O 1
ATOM 2002 N N . LYS A 1 259 ? 30.266 1.24 -20.109 1 41.41 259 LYS A N 1
ATOM 2003 C CA . LYS A 1 259 ? 29.047 1.45 -20.875 1 41.41 259 LYS A CA 1
ATOM 2004 C C . LYS A 1 259 ? 28.594 2.908 -20.812 1 41.41 259 LYS A C 1
ATOM 2006 O O . LYS A 1 259 ? 28.359 3.441 -19.734 1 41.41 259 LYS A O 1
ATOM 2011 N N . GLU A 1 260 ? 29.109 3.76 -21.594 1 40.75 260 GLU A N 1
ATOM 2012 C CA . GLU A 1 260 ? 28.859 5.148 -21.953 1 40.75 260 GLU A CA 1
ATOM 2013 C C . GLU A 1 260 ? 27.391 5.512 -21.766 1 40.75 260 GLU A C 1
ATOM 2015 O O . GLU A 1 260 ? 27.031 6.691 -21.797 1 40.75 260 GLU A O 1
ATOM 2020 N N . THR A 1 261 ? 26.422 4.723 -22.5 1 41.75 261 THR A N 1
ATOM 2021 C CA . THR A 1 261 ? 25.078 5.266 -22.734 1 41.75 261 THR A CA 1
ATOM 2022 C C . THR A 1 261 ? 24.391 5.574 -21.406 1 41.75 261 THR A C 1
ATOM 2024 O O . THR A 1 261 ? 24.375 6.727 -20.969 1 41.75 261 THR A O 1
ATOM 2027 N N . GLY A 1 262 ? 23 5.613 -21.266 1 43.53 262 GLY A N 1
ATOM 2028 C CA . GLY A 1 262 ? 22.062 5.867 -20.188 1 43.53 262 GLY A CA 1
ATOM 2029 C C . GLY A 1 262 ? 22.406 5.125 -18.906 1 43.53 262 GLY A C 1
ATOM 2030 O O . GLY A 1 262 ? 22.828 3.971 -18.953 1 43.53 262 GLY A O 1
ATOM 2031 N N . LEU A 1 263 ? 23.188 5.754 -18.031 1 49 263 LEU A N 1
ATOM 2032 C CA . LEU A 1 263 ? 23.641 5.152 -16.781 1 49 263 LEU A CA 1
ATOM 2033 C C . LEU A 1 263 ? 22.703 4.027 -16.344 1 49 263 LEU A C 1
ATOM 2035 O O . LEU A 1 263 ? 21.5 4.246 -16.188 1 49 263 LEU A O 1
ATOM 2039 N N . PRO A 1 264 ? 23.094 2.768 -16.562 1 58.53 264 PRO A N 1
ATOM 2040 C CA . PRO A 1 264 ? 22.25 1.699 -16.016 1 58.53 264 PRO A CA 1
ATOM 2041 C C . PRO A 1 264 ? 21.828 1.951 -14.57 1 58.53 264 PRO A C 1
ATOM 2043 O O . PRO A 1 264 ? 22.5 2.688 -13.852 1 58.53 264 PRO A O 1
ATOM 2046 N N . TYR A 1 265 ? 20.594 1.674 -14.188 1 76.62 265 TYR A N 1
ATOM 2047 C CA . TYR A 1 265 ? 20.188 1.722 -12.789 1 76.62 265 TYR A CA 1
ATOM 2048 C C . TYR A 1 265 ? 21.172 0.956 -11.914 1 76.62 265 TYR A C 1
ATOM 2050 O O . TYR A 1 265 ? 21.812 0.003 -12.367 1 76.62 265 TYR A O 1
ATOM 2058 N N . ILE A 1 266 ? 21.469 1.309 -10.797 1 85.81 266 ILE A N 1
ATOM 2059 C CA . ILE A 1 266 ? 22.578 1.028 -9.883 1 85.81 266 ILE A CA 1
ATOM 2060 C C . ILE A 1 266 ? 22.641 -0.471 -9.609 1 85.81 266 ILE A C 1
ATOM 2062 O O . ILE A 1 266 ? 23.734 -1.038 -9.5 1 85.81 266 ILE A O 1
ATOM 2066 N N . CYS A 1 267 ? 21.5 -1.208 -9.688 1 91.88 267 CYS A N 1
ATOM 2067 C CA . CYS A 1 267 ? 21.531 -2.611 -9.289 1 91.88 267 CYS A CA 1
ATOM 2068 C C . CYS A 1 267 ? 21.062 -3.512 -10.422 1 91.88 267 CYS A C 1
ATOM 2070 O O . CYS A 1 267 ? 20.656 -4.656 -10.188 1 91.88 267 CYS A O 1
ATOM 2072 N N . THR A 1 268 ? 21.094 -2.996 -11.633 1 91.62 268 THR A N 1
ATOM 2073 C CA . THR A 1 268 ? 20.609 -3.766 -12.766 1 91.62 268 THR A CA 1
ATOM 2074 C C . THR A 1 268 ? 21.359 -5.082 -12.898 1 91.62 268 THR A C 1
ATOM 2076 O O . THR A 1 268 ? 22.594 -5.094 -12.922 1 91.62 268 THR A O 1
ATOM 2079 N N . GLY A 1 269 ? 20.609 -6.211 -12.93 1 92.38 269 GLY A N 1
ATOM 2080 C CA . GLY A 1 269 ? 21.203 -7.523 -13.125 1 92.38 269 GLY A CA 1
ATOM 2081 C C . GLY A 1 269 ? 21.719 -8.148 -11.844 1 92.38 269 GLY A C 1
ATOM 2082 O O . GLY A 1 269 ? 22.125 -9.32 -11.836 1 92.38 269 GLY A O 1
ATOM 2083 N N . TYR A 1 270 ? 21.703 -7.402 -10.727 1 95.94 270 TYR A N 1
ATOM 2084 C CA . TYR A 1 270 ? 22.25 -7.91 -9.477 1 95.94 270 TYR A CA 1
ATOM 2085 C C . TYR A 1 270 ? 21.172 -8.578 -8.641 1 95.94 270 TYR A C 1
ATOM 2087 O O . TYR A 1 270 ? 19.984 -8.289 -8.805 1 95.94 270 TYR A O 1
ATOM 2095 N N . ASP A 1 271 ? 21.609 -9.484 -7.754 1 98.06 271 ASP A N 1
ATOM 2096 C CA . ASP A 1 271 ? 20.719 -10.141 -6.793 1 98.06 271 ASP A CA 1
ATOM 2097 C C . ASP A 1 271 ? 21 -9.648 -5.375 1 98.06 271 ASP A C 1
ATOM 2099 O O . ASP A 1 271 ? 22.141 -9.367 -5.02 1 98.06 271 ASP A O 1
ATOM 2103 N N . LEU A 1 272 ? 19.938 -9.578 -4.625 1 98.75 272 LEU A N 1
ATOM 2104 C CA . LEU A 1 272 ? 20.062 -9.203 -3.219 1 98.75 272 LEU A CA 1
ATOM 2105 C C . LEU A 1 272 ? 19.781 -10.398 -2.314 1 98.75 272 LEU A C 1
ATOM 2107 O O . LEU A 1 272 ? 18.781 -11.102 -2.504 1 98.75 272 LEU A O 1
ATOM 2111 N N . TYR A 1 273 ? 20.641 -10.688 -1.438 1 98.88 273 TYR A N 1
ATOM 2112 C CA . TYR A 1 273 ? 20.406 -11.586 -0.311 1 98.88 273 TYR A CA 1
ATOM 2113 C C . TYR A 1 273 ? 20.312 -10.805 0.995 1 98.88 273 TYR A C 1
ATOM 2115 O O . TYR A 1 273 ? 21.203 -10.031 1.327 1 98.88 273 TYR A O 1
ATOM 2123 N N . VAL A 1 274 ? 19.234 -10.977 1.76 1 98.88 274 VAL A N 1
ATOM 2124 C CA . VAL A 1 274 ? 19.031 -10.211 2.984 1 98.88 274 VAL A CA 1
ATOM 2125 C C . VAL A 1 274 ? 18.391 -11.094 4.055 1 98.88 274 VAL A C 1
ATOM 2127 O O . VAL A 1 274 ? 17.516 -11.906 3.75 1 98.88 274 VAL A O 1
ATOM 2130 N N . THR A 1 275 ? 18.797 -10.922 5.293 1 98.75 275 THR A N 1
ATOM 2131 C CA . THR A 1 275 ? 18.422 -11.844 6.359 1 98.75 275 THR A CA 1
ATOM 2132 C C . THR A 1 275 ? 16.953 -11.656 6.738 1 98.75 275 THR A C 1
ATOM 2134 O O . THR A 1 275 ? 16.312 -12.586 7.242 1 98.75 275 THR A O 1
ATOM 2137 N N . ARG A 1 276 ? 16.453 -10.461 6.508 1 98.44 276 ARG A N 1
ATOM 2138 C CA . ARG A 1 276 ? 15.094 -10.125 6.914 1 98.44 276 ARG A CA 1
ATOM 2139 C C . ARG A 1 276 ? 14.328 -9.461 5.773 1 98.44 276 ARG A C 1
ATOM 2141 O O . ARG A 1 276 ? 14.891 -8.648 5.035 1 98.44 276 ARG A O 1
ATOM 2148 N N . GLU A 1 277 ? 13.078 -9.734 5.676 1 98.56 277 GLU A N 1
ATOM 2149 C CA . GLU A 1 277 ? 12.227 -9.188 4.617 1 98.56 277 GLU A CA 1
ATOM 2150 C C . GLU A 1 277 ? 12.32 -7.668 4.562 1 98.56 277 GLU A C 1
ATOM 2152 O O . GLU A 1 277 ? 12.188 -6.996 5.586 1 98.56 277 GLU A O 1
ATOM 2157 N N . PRO A 1 278 ? 12.531 -7.051 3.404 1 98.19 278 PRO A N 1
ATOM 2158 C CA . PRO A 1 278 ? 12.617 -5.598 3.246 1 98.19 278 PRO A CA 1
ATOM 2159 C C . PRO A 1 278 ? 11.305 -4.891 3.574 1 98.19 278 PRO A C 1
ATOM 2161 O O . PRO A 1 278 ? 10.227 -5.43 3.314 1 98.19 278 PRO A O 1
ATOM 2164 N N . CYS A 1 279 ? 11.438 -3.707 4.125 1 95.19 279 CYS A N 1
ATOM 2165 C CA . CYS A 1 279 ? 10.273 -2.854 4.367 1 95.19 279 CYS A CA 1
ATOM 2166 C C . CYS A 1 279 ? 9.828 -2.17 3.082 1 95.19 279 CYS A C 1
ATOM 2168 O O . CYS A 1 279 ? 10.438 -2.352 2.029 1 95.19 279 CYS A O 1
ATOM 2170 N N . VAL A 1 280 ? 8.781 -1.407 3.188 1 94.38 280 VAL A N 1
ATOM 2171 C CA . VAL A 1 280 ? 8.227 -0.73 2.021 1 94.38 280 VAL A CA 1
ATOM 2172 C C . VAL A 1 280 ? 9.266 0.217 1.427 1 94.38 280 VAL A C 1
ATOM 2174 O O . VAL A 1 280 ? 9.438 0.268 0.207 1 94.38 280 VAL A O 1
ATOM 2177 N N . MET A 1 281 ? 9.945 1.021 2.209 1 94.5 281 MET A N 1
ATOM 2178 C CA . MET A 1 281 ? 10.969 1.951 1.74 1 94.5 281 MET A CA 1
ATOM 2179 C C . MET A 1 281 ? 12.07 1.215 0.979 1 94.5 281 MET A C 1
ATOM 2181 O O . MET A 1 281 ? 12.438 1.61 -0.129 1 94.5 281 MET A O 1
ATOM 2185 N N . CYS A 1 282 ? 12.531 0.159 1.586 1 97.19 282 CYS A N 1
ATOM 2186 C CA . CYS A 1 282 ? 13.594 -0.632 0.967 1 97.19 282 CYS A CA 1
ATOM 2187 C C . CYS A 1 282 ? 13.109 -1.271 -0.329 1 97.19 282 CYS A C 1
ATOM 2189 O O . CYS A 1 282 ? 13.836 -1.303 -1.32 1 97.19 282 CYS A O 1
ATOM 2191 N N . ALA A 1 283 ? 11.922 -1.806 -0.255 1 97.38 283 ALA A N 1
ATOM 2192 C CA . ALA A 1 283 ? 11.352 -2.441 -1.441 1 97.38 283 ALA A CA 1
ATOM 2193 C C . ALA A 1 283 ? 11.273 -1.46 -2.607 1 97.38 283 ALA A C 1
ATOM 2195 O O . ALA A 1 283 ? 11.641 -1.798 -3.734 1 97.38 283 ALA A O 1
ATOM 2196 N N . MET A 1 284 ? 10.836 -0.289 -2.332 1 95.06 284 MET A N 1
ATOM 2197 C CA . MET A 1 284 ? 10.742 0.715 -3.389 1 95.06 284 MET A CA 1
ATOM 2198 C C . MET A 1 284 ? 12.133 1.128 -3.873 1 95.06 284 MET A C 1
ATOM 2200 O O . MET A 1 284 ? 12.32 1.41 -5.059 1 95.06 284 MET A O 1
ATOM 2204 N N . ALA A 1 285 ? 13.055 1.24 -2.969 1 95.56 285 ALA A N 1
ATOM 2205 C CA . ALA A 1 285 ? 14.43 1.514 -3.367 1 95.56 285 ALA A CA 1
ATOM 2206 C C . ALA A 1 285 ? 14.938 0.46 -4.348 1 95.56 285 ALA A C 1
ATOM 2208 O O . ALA A 1 285 ? 15.648 0.783 -5.301 1 95.56 285 ALA A O 1
ATOM 2209 N N . LEU A 1 286 ? 14.562 -0.758 -4.09 1 97.12 286 LEU A N 1
ATOM 2210 C CA . LEU A 1 286 ? 14.961 -1.86 -4.961 1 97.12 286 LEU A CA 1
ATOM 2211 C C . LEU A 1 286 ? 14.312 -1.728 -6.336 1 97.12 286 LEU A C 1
ATOM 2213 O O . LEU A 1 286 ? 14.93 -2.045 -7.352 1 97.12 286 LEU A O 1
ATOM 2217 N N . VAL A 1 287 ? 13.062 -1.269 -6.387 1 94.88 287 VAL A N 1
ATOM 2218 C CA . VAL A 1 287 ? 12.383 -1.003 -7.652 1 94.88 287 VAL A CA 1
ATOM 2219 C C . VAL A 1 287 ? 13.164 0.044 -8.445 1 94.88 287 VAL A C 1
ATOM 2221 O O . VAL A 1 287 ? 13.5 -0.172 -9.609 1 94.88 287 VAL A O 1
ATOM 2224 N N . HIS A 1 288 ? 13.523 1.094 -7.742 1 92.25 288 HIS A N 1
ATOM 2225 C CA . HIS A 1 288 ? 14.148 2.229 -8.406 1 92.25 288 HIS A CA 1
ATOM 2226 C C . HIS A 1 288 ? 15.578 1.901 -8.828 1 92.25 288 HIS A C 1
ATOM 2228 O O . HIS A 1 288 ? 16.094 2.469 -9.789 1 92.25 288 HIS A O 1
ATOM 2234 N N . SER A 1 289 ? 16.219 1.026 -8.125 1 93.44 289 SER A N 1
ATOM 2235 C CA . SER A 1 289 ? 17.594 0.643 -8.453 1 93.44 289 SER A CA 1
ATOM 2236 C C . SER A 1 289 ? 17.625 -0.521 -9.438 1 93.44 289 SER A C 1
ATOM 2238 O O . SER A 1 289 ? 18.688 -0.95 -9.867 1 93.44 289 SER A O 1
ATOM 2240 N N . ARG A 1 290 ? 16.422 -1.112 -9.789 1 94.56 290 ARG A N 1
ATOM 2241 C CA . ARG A 1 290 ? 16.188 -2.143 -10.797 1 94.56 290 ARG A CA 1
ATOM 2242 C C . ARG A 1 290 ? 16.906 -3.436 -10.438 1 94.56 290 ARG A C 1
ATOM 2244 O O . ARG A 1 290 ? 17.594 -4.023 -11.281 1 94.56 290 ARG A O 1
ATOM 2251 N N . ILE A 1 291 ? 16.703 -3.887 -9.18 1 96.94 291 ILE A N 1
ATOM 2252 C CA . ILE A 1 291 ? 17.25 -5.156 -8.703 1 96.94 291 ILE A CA 1
ATOM 2253 C C . ILE A 1 291 ? 16.672 -6.305 -9.523 1 96.94 291 ILE A C 1
ATOM 2255 O O . ILE A 1 291 ? 15.539 -6.238 -9.984 1 96.94 291 ILE A O 1
ATOM 2259 N N . ASN A 1 292 ? 17.453 -7.355 -9.727 1 96.56 292 ASN A N 1
ATOM 2260 C CA . ASN A 1 292 ? 17.031 -8.5 -10.531 1 96.56 292 ASN A CA 1
ATOM 2261 C C . ASN A 1 292 ? 16.219 -9.484 -9.703 1 96.56 292 ASN A C 1
ATOM 2263 O O . ASN A 1 292 ? 15.109 -9.859 -10.094 1 96.56 292 ASN A O 1
ATOM 2267 N N . ARG A 1 293 ? 16.797 -9.992 -8.609 1 97.19 293 ARG A N 1
ATOM 2268 C CA . ARG A 1 293 ? 16.125 -10.906 -7.699 1 97.19 293 ARG A CA 1
ATOM 2269 C C . ARG A 1 293 ? 16.422 -10.562 -6.246 1 97.19 293 ARG A C 1
ATOM 2271 O O . ARG A 1 293 ? 17.5 -10.023 -5.945 1 97.19 293 ARG A O 1
ATOM 2278 N N . VAL A 1 294 ? 15.43 -10.883 -5.398 1 98.69 294 VAL A N 1
ATOM 2279 C CA . VAL A 1 294 ? 15.609 -10.703 -3.963 1 98.69 294 VAL A CA 1
ATOM 2280 C C . VAL A 1 294 ? 15.375 -12.023 -3.242 1 98.69 294 VAL A C 1
ATOM 2282 O O . VAL A 1 294 ? 14.359 -12.695 -3.469 1 98.69 294 VAL A O 1
ATOM 2285 N N . PHE A 1 295 ? 16.344 -12.422 -2.455 1 98.44 295 PHE A N 1
ATOM 2286 C CA . PHE A 1 295 ? 16.25 -13.578 -1.563 1 98.44 295 PHE A CA 1
ATOM 2287 C C . PHE A 1 295 ? 16.297 -13.133 -0.105 1 98.44 295 PHE A C 1
ATOM 2289 O O . PHE A 1 295 ? 17.266 -12.531 0.343 1 98.44 295 PHE A O 1
ATOM 2296 N N . TYR A 1 296 ? 15.234 -13.406 0.641 1 98.62 296 TYR A N 1
ATOM 2297 C CA . TYR A 1 296 ? 15.312 -13.031 2.047 1 98.62 296 TYR A CA 1
ATOM 2298 C C . TYR A 1 296 ? 15.094 -14.234 2.951 1 98.62 296 TYR A C 1
ATOM 2300 O O . TYR A 1 296 ? 14.516 -15.242 2.529 1 98.62 296 TYR A O 1
ATOM 2308 N N . GLY A 1 297 ? 15.578 -14.156 4.133 1 98.06 297 GLY A N 1
ATOM 2309 C CA . GLY A 1 297 ? 15.523 -15.25 5.086 1 98.06 297 GLY A CA 1
ATOM 2310 C C . GLY A 1 297 ? 14.211 -15.32 5.84 1 98.06 297 GLY A C 1
ATOM 2311 O O . GLY A 1 297 ? 13.359 -16.156 5.535 1 98.06 297 GLY A O 1
ATOM 2312 N N . VAL A 1 298 ? 14 -14.352 6.711 1 97.69 298 VAL A N 1
ATOM 2313 C CA . VAL A 1 298 ? 12.859 -14.422 7.621 1 97.69 298 VAL A CA 1
ATOM 2314 C C . VAL A 1 298 ? 11.875 -13.297 7.297 1 97.69 298 VAL A C 1
ATOM 2316 O O . VAL A 1 298 ? 12.281 -12.18 6.973 1 97.69 298 VAL A O 1
ATOM 2319 N N . PRO A 1 299 ? 10.547 -13.633 7.395 1 97.12 299 PRO A N 1
ATOM 2320 C CA . PRO A 1 299 ? 9.531 -12.586 7.219 1 97.12 299 PRO A CA 1
ATOM 2321 C C . PRO A 1 299 ? 9.578 -11.531 8.328 1 97.12 299 PRO A C 1
ATOM 2323 O O . PRO A 1 299 ? 10.133 -11.781 9.398 1 97.12 299 PRO A O 1
ATOM 2326 N N . SER A 1 300 ? 9.148 -10.344 7.996 1 95.44 300 SER A N 1
ATOM 2327 C CA . SER A 1 300 ? 9.008 -9.242 8.945 1 95.44 300 SER A CA 1
ATOM 2328 C C . SER A 1 300 ? 7.566 -8.727 8.984 1 95.44 300 SER A C 1
ATOM 2330 O O . SER A 1 300 ? 6.863 -8.75 7.977 1 95.44 300 SER A O 1
ATOM 2332 N N . ALA A 1 301 ? 7.105 -8.25 10.141 1 90.5 301 ALA A N 1
ATOM 2333 C CA . ALA A 1 301 ? 5.734 -7.793 10.328 1 90.5 301 ALA A CA 1
ATOM 2334 C C . ALA A 1 301 ? 5.379 -6.684 9.344 1 90.5 301 ALA A C 1
ATOM 2336 O O . ALA A 1 301 ? 4.254 -6.625 8.844 1 90.5 301 ALA A O 1
ATOM 2337 N N . ASP A 1 302 ? 6.383 -5.93 9.039 1 88.5 302 ASP A N 1
ATOM 2338 C CA . ASP A 1 302 ? 6.156 -4.816 8.125 1 88.5 302 ASP A CA 1
ATOM 2339 C C . ASP A 1 302 ? 6.77 -5.102 6.754 1 88.5 302 ASP A C 1
ATOM 2341 O O . ASP A 1 302 ? 7.043 -4.176 5.984 1 88.5 302 ASP A O 1
ATOM 2345 N N . GLY A 1 303 ? 6.922 -6.27 6.453 1 95.5 303 GLY A N 1
ATOM 2346 C CA . GLY A 1 303 ? 7.566 -6.664 5.211 1 95.5 303 GLY A CA 1
ATOM 2347 C C . GLY A 1 303 ? 6.762 -6.293 3.979 1 95.5 303 GLY A C 1
ATOM 2348 O O . GLY A 1 303 ? 5.535 -6.414 3.971 1 95.5 303 GLY A O 1
ATOM 2349 N N . ALA A 1 304 ? 7.504 -5.91 2.967 1 96.94 304 ALA A N 1
ATOM 2350 C CA . ALA A 1 304 ? 6.824 -5.371 1.791 1 96.94 304 ALA A CA 1
ATOM 2351 C C . ALA A 1 304 ? 6.996 -6.293 0.587 1 96.94 304 ALA A C 1
ATOM 2353 O O . ALA A 1 304 ? 6.641 -5.93 -0.536 1 96.94 304 ALA A O 1
ATOM 2354 N N . LEU A 1 305 ? 7.527 -7.457 0.792 1 97.88 305 LEU A N 1
ATOM 2355 C CA . LEU A 1 305 ? 7.777 -8.352 -0.332 1 97.88 305 LEU A CA 1
ATOM 2356 C C . LEU A 1 305 ? 7.098 -9.703 -0.115 1 97.88 305 LEU A C 1
ATOM 2358 O O . LEU A 1 305 ? 7.441 -10.688 -0.774 1 97.88 305 LEU A O 1
ATOM 2362 N N . GLY A 1 306 ? 6.184 -9.781 0.847 1 95.94 306 GLY A N 1
ATOM 2363 C CA . GLY A 1 306 ? 5.508 -11.055 1.048 1 95.94 306 GLY A CA 1
ATOM 2364 C C . GLY A 1 306 ? 4.547 -11.039 2.221 1 95.94 306 GLY A C 1
ATOM 2365 O O . GLY A 1 306 ? 3.568 -11.789 2.238 1 95.94 306 GLY A O 1
ATOM 2366 N N . THR A 1 307 ? 4.762 -10.242 3.221 1 95.06 307 THR A N 1
ATOM 2367 C CA . THR A 1 307 ? 3.986 -10.281 4.457 1 95.06 307 THR A CA 1
ATOM 2368 C C . THR A 1 307 ? 2.855 -9.25 4.418 1 95.06 307 THR A C 1
ATOM 2370 O O . THR A 1 307 ? 1.721 -9.586 4.07 1 95.06 307 THR A O 1
ATOM 2373 N N . LYS A 1 308 ? 3.262 -7.996 4.578 1 90.69 308 LYS A N 1
ATOM 2374 C CA . LYS A 1 308 ? 2.236 -6.957 4.578 1 90.69 308 LYS A CA 1
ATOM 2375 C C . LYS A 1 308 ? 1.855 -6.559 3.154 1 90.69 308 LYS A C 1
ATOM 2377 O O . LYS A 1 308 ? 0.688 -6.277 2.873 1 90.69 308 LYS A O 1
ATOM 2382 N N . TYR A 1 309 ? 2.852 -6.484 2.355 1 90.69 309 TYR A N 1
ATOM 2383 C CA . TYR A 1 309 ? 2.66 -6.137 0.953 1 90.69 309 TYR A CA 1
ATOM 2384 C C . TYR A 1 309 ? 3.48 -7.047 0.047 1 90.69 309 TYR A C 1
ATOM 2386 O O . TYR A 1 309 ? 4.355 -7.777 0.518 1 90.69 309 TYR A O 1
ATOM 2394 N N . LYS A 1 310 ? 3.162 -7.012 -1.188 1 94.75 310 LYS A N 1
ATOM 2395 C CA . LYS A 1 310 ? 3.947 -7.609 -2.264 1 94.75 310 LYS A CA 1
ATOM 2396 C C . LYS A 1 310 ? 4.211 -6.602 -3.381 1 94.75 310 LYS A C 1
ATOM 2398 O O . LYS A 1 310 ? 3.68 -6.742 -4.484 1 94.75 310 LYS A O 1
ATOM 2403 N N . ILE A 1 311 ? 5.066 -5.738 -3.061 1 94 311 ILE A N 1
ATOM 2404 C CA . ILE A 1 311 ? 5.297 -4.586 -3.92 1 94 311 ILE A CA 1
ATOM 2405 C C . ILE A 1 311 ? 5.789 -5.051 -5.289 1 94 311 ILE A C 1
ATOM 2407 O O . ILE A 1 311 ? 5.367 -4.52 -6.32 1 94 311 ILE A O 1
ATOM 2411 N N . HIS A 1 312 ? 6.582 -6.043 -5.344 1 94.88 312 HIS A N 1
ATOM 2412 C CA . HIS A 1 312 ? 7.199 -6.52 -6.574 1 94.88 312 HIS A CA 1
ATOM 2413 C C . HIS A 1 312 ? 6.16 -7.105 -7.523 1 94.88 312 HIS A C 1
ATOM 2415 O O . HIS A 1 312 ? 6.445 -7.324 -8.703 1 94.88 312 HIS A O 1
ATOM 2421 N N . CYS A 1 313 ? 4.969 -7.336 -7.012 1 92 313 CYS A N 1
ATOM 2422 C CA . CYS A 1 313 ? 3.91 -7.941 -7.816 1 92 313 CYS A CA 1
ATOM 2423 C C . CYS A 1 313 ? 2.969 -6.879 -8.367 1 92 313 CYS A C 1
ATOM 2425 O O . CYS A 1 313 ? 2.072 -7.184 -9.156 1 92 313 CYS A O 1
ATOM 2427 N N . GLN A 1 314 ? 3.121 -5.668 -8 1 89.06 314 GLN A N 1
ATOM 2428 C CA . GLN A 1 314 ? 2.23 -4.613 -8.469 1 89.06 314 GLN A CA 1
ATOM 2429 C C . GLN A 1 314 ? 2.432 -4.348 -9.961 1 89.06 314 GLN A C 1
ATOM 2431 O O . GLN A 1 314 ? 3.566 -4.234 -10.43 1 89.06 314 GLN A O 1
ATOM 2436 N N . LYS A 1 315 ? 1.386 -4.168 -10.711 1 85.62 315 LYS A N 1
ATOM 2437 C CA . LYS A 1 315 ? 1.429 -4.09 -12.164 1 85.62 315 LYS A CA 1
ATOM 2438 C C . LYS A 1 315 ? 1.9 -2.717 -12.633 1 85.62 315 LYS A C 1
ATOM 2440 O O . LYS A 1 315 ? 2.492 -2.588 -13.703 1 85.62 315 LYS A O 1
ATOM 2445 N N . ASP A 1 316 ? 1.699 -1.702 -11.891 1 84.19 316 ASP A N 1
ATOM 2446 C CA . ASP A 1 316 ? 1.935 -0.332 -12.336 1 84.19 316 ASP A CA 1
ATOM 2447 C C . ASP A 1 316 ? 3.344 0.13 -11.977 1 84.19 316 ASP A C 1
ATOM 2449 O O . ASP A 1 316 ? 3.635 1.327 -11.992 1 84.19 316 ASP A O 1
ATOM 2453 N N . LEU A 1 317 ? 4.203 -0.8 -11.758 1 87.5 317 LEU A N 1
ATOM 2454 C CA . LEU A 1 317 ? 5.586 -0.433 -11.469 1 87.5 317 LEU A CA 1
ATOM 2455 C C . LEU A 1 317 ? 6.395 -0.317 -12.758 1 87.5 317 LEU A C 1
ATOM 2457 O O . LEU A 1 317 ? 6.039 -0.915 -13.781 1 87.5 317 LEU A O 1
ATOM 2461 N N . ASN A 1 318 ? 7.434 0.558 -12.719 1 83.12 318 ASN A N 1
ATOM 2462 C CA . ASN A 1 318 ? 8.305 0.726 -13.875 1 83.12 318 ASN A CA 1
ATOM 2463 C C . ASN A 1 318 ? 9.328 -0.398 -13.977 1 83.12 318 ASN A C 1
ATOM 2465 O O . ASN A 1 318 ? 10.023 -0.525 -14.984 1 83.12 318 ASN A O 1
ATOM 2469 N N . HIS A 1 319 ? 9.445 -1.146 -12.992 1 91.5 319 HIS A N 1
ATOM 2470 C CA . HIS A 1 319 ? 10.383 -2.264 -12.938 1 91.5 319 HIS A CA 1
ATOM 2471 C C . HIS A 1 319 ? 9.82 -3.412 -12.109 1 91.5 319 HIS A C 1
ATOM 2473 O O . HIS A 1 319 ? 9.203 -3.186 -11.07 1 91.5 319 HIS A O 1
ATOM 2479 N N . HIS A 1 320 ? 10.094 -4.637 -12.586 1 92.38 320 HIS A N 1
ATOM 2480 C CA . HIS A 1 320 ? 9.648 -5.836 -11.883 1 92.38 320 HIS A CA 1
ATOM 2481 C C . HIS A 1 320 ? 10.82 -6.781 -11.609 1 92.38 320 HIS A C 1
ATOM 2483 O O . HIS A 1 320 ? 11.758 -6.852 -12.406 1 92.38 320 HIS A O 1
ATOM 2489 N N . PHE A 1 321 ? 10.758 -7.441 -10.531 1 94.94 321 PHE A N 1
ATOM 2490 C CA . PHE A 1 321 ? 11.789 -8.398 -10.148 1 94.94 321 PHE A CA 1
ATOM 2491 C C . PHE A 1 321 ? 11.18 -9.578 -9.406 1 94.94 321 PHE A C 1
ATOM 2493 O O . PHE A 1 321 ? 10 -9.562 -9.055 1 94.94 321 PHE A O 1
ATOM 2500 N N . GLU A 1 322 ? 12 -10.664 -9.195 1 93.94 322 GLU A N 1
ATOM 2501 C CA . GLU A 1 322 ? 11.531 -11.867 -8.516 1 93.94 322 GLU A CA 1
ATOM 2502 C C . GLU A 1 322 ? 11.938 -11.875 -7.047 1 93.94 322 GLU A C 1
ATOM 2504 O O . GLU A 1 322 ? 13.008 -11.367 -6.695 1 93.94 322 GLU A O 1
ATOM 2509 N N . VAL A 1 323 ? 11.055 -12.422 -6.266 1 97.12 323 VAL A N 1
ATOM 2510 C CA . VAL A 1 323 ? 11.328 -12.477 -4.832 1 97.12 323 VAL A CA 1
ATOM 2511 C C . VAL A 1 323 ? 11.211 -13.922 -4.344 1 97.12 323 VAL A C 1
ATOM 2513 O O . VAL A 1 323 ? 10.289 -14.648 -4.738 1 97.12 323 VAL A O 1
ATOM 2516 N N . PHE A 1 324 ? 12.188 -14.359 -3.551 1 95.94 324 PHE A N 1
ATOM 2517 C CA . PHE A 1 324 ? 12.203 -15.672 -2.916 1 95.94 324 PHE A CA 1
ATOM 2518 C C . PHE A 1 324 ? 12.414 -15.539 -1.412 1 95.94 324 PHE A C 1
ATOM 2520 O O . PHE A 1 324 ? 13.125 -14.648 -0.952 1 95.94 324 PHE A O 1
ATOM 2527 N N . LYS A 1 325 ? 11.828 -16.469 -0.659 1 96.5 325 LYS A N 1
ATOM 2528 C CA . LYS A 1 325 ? 11.93 -16.406 0.796 1 96.5 325 LYS A CA 1
ATOM 2529 C C . LYS A 1 325 ? 12.391 -17.734 1.37 1 96.5 325 LYS A C 1
ATOM 2531 O O . LYS A 1 325 ? 12.359 -18.766 0.68 1 96.5 325 LYS A O 1
ATOM 2536 N N . GLY A 1 326 ? 12.906 -17.688 2.59 1 95.69 326 GLY A N 1
ATOM 2537 C CA . GLY A 1 326 ? 13.18 -18.891 3.352 1 95.69 326 GLY A CA 1
ATOM 2538 C C . GLY A 1 326 ? 14.625 -19.344 3.27 1 95.69 326 GLY A C 1
ATOM 2539 O O . GLY A 1 326 ? 14.984 -20.406 3.775 1 95.69 326 GLY A O 1
ATOM 2540 N N . VAL A 1 327 ? 15.477 -18.594 2.633 1 96.62 327 VAL A N 1
ATOM 2541 C CA . VAL A 1 327 ? 16.875 -18.984 2.543 1 96.62 327 VAL A CA 1
ATOM 2542 C C . VAL A 1 327 ? 17.516 -18.953 3.932 1 96.62 327 VAL A C 1
ATOM 2544 O O . VAL A 1 327 ? 17.516 -17.922 4.602 1 96.62 327 VAL A O 1
ATOM 2547 N N . MET A 1 328 ? 18 -20.125 4.371 1 97 328 MET A N 1
ATOM 2548 C CA . MET A 1 328 ? 18.594 -20.297 5.695 1 97 328 MET A CA 1
ATOM 2549 C C . MET A 1 328 ? 17.656 -19.781 6.777 1 97 328 MET A C 1
ATOM 2551 O O . MET A 1 328 ? 18.078 -19.047 7.68 1 97 328 MET A O 1
ATOM 2555 N N . LEU A 1 329 ? 16.422 -20.156 6.691 1 96.5 329 LEU A N 1
ATOM 2556 C CA . LEU A 1 329 ? 15.336 -19.656 7.531 1 96.5 329 LEU A CA 1
ATOM 2557 C C . LEU A 1 329 ? 15.688 -19.797 9.008 1 96.5 329 LEU A C 1
ATOM 2559 O O . LEU A 1 329 ? 15.617 -18.812 9.758 1 96.5 329 LEU A O 1
ATOM 2563 N N . ASN A 1 330 ? 16.125 -20.891 9.461 1 95.25 330 ASN A N 1
ATOM 2564 C CA . ASN A 1 330 ? 16.391 -21.141 10.867 1 95.25 330 ASN A CA 1
ATOM 2565 C C . ASN A 1 330 ? 17.531 -20.25 11.383 1 95.25 330 ASN A C 1
ATOM 2567 O O . ASN A 1 330 ? 17.438 -19.688 12.469 1 95.25 330 ASN A O 1
ATOM 2571 N N . THR A 1 331 ? 18.578 -20.188 10.625 1 96.38 331 THR A N 1
ATOM 2572 C CA . THR A 1 331 ? 19.719 -19.375 11 1 96.38 331 THR A CA 1
ATOM 2573 C C . THR A 1 331 ? 19.328 -17.891 11.086 1 96.38 331 THR A C 1
ATOM 2575 O O . THR A 1 331 ? 19.734 -17.188 12.016 1 96.38 331 THR A O 1
ATOM 2578 N N . CYS A 1 332 ? 18.516 -17.422 10.148 1 97.31 332 CYS A N 1
ATOM 2579 C CA . CYS A 1 332 ? 18.078 -16.031 10.141 1 97.31 332 CYS A CA 1
ATOM 2580 C C . CYS A 1 332 ? 17.125 -15.742 11.297 1 97.31 332 CYS A C 1
ATOM 2582 O O . CYS A 1 332 ? 17.141 -14.656 11.867 1 97.31 332 CYS A O 1
ATOM 2584 N N . GLU A 1 333 ? 16.281 -16.672 11.648 1 95.69 333 GLU A N 1
ATOM 2585 C CA . GLU A 1 333 ? 15.367 -16.531 12.773 1 95.69 333 GLU A CA 1
ATOM 2586 C C . GLU A 1 333 ? 16.125 -16.375 14.086 1 95.69 333 GLU A C 1
ATOM 2588 O O . GLU A 1 333 ? 15.703 -15.656 14.984 1 95.69 333 GLU A O 1
ATOM 2593 N N . ALA A 1 334 ? 17.172 -17.031 14.141 1 94.94 334 ALA A N 1
ATOM 2594 C CA . ALA A 1 334 ? 17.984 -17.016 15.352 1 94.94 334 ALA A CA 1
ATOM 2595 C C . ALA A 1 334 ? 18.641 -15.648 15.57 1 94.94 334 ALA A C 1
ATOM 2597 O O . ALA A 1 334 ? 19.016 -15.312 16.703 1 94.94 334 ALA A O 1
ATOM 2598 N N . LEU A 1 335 ? 18.797 -14.867 14.539 1 94.69 335 LEU A N 1
ATOM 2599 C CA . LEU A 1 335 ? 19.359 -13.531 14.656 1 94.69 335 LEU A CA 1
ATOM 2600 C C . LEU A 1 335 ? 18.453 -12.625 15.492 1 94.69 335 LEU A C 1
ATOM 2602 O O . LEU A 1 335 ? 18.938 -11.734 16.188 1 94.69 335 LEU A O 1
ATOM 2606 N N . ASP A 1 336 ? 17.109 -12.695 15.383 1 79.62 336 ASP A N 1
ATOM 2607 C CA . ASP A 1 336 ? 16.125 -11.82 16.016 1 79.62 336 ASP A CA 1
ATOM 2608 C C . ASP A 1 336 ? 15.922 -12.195 17.484 1 79.62 336 ASP A C 1
ATOM 2610 O O . ASP A 1 336 ? 15.445 -11.391 18.281 1 79.62 336 ASP A O 1
ATOM 2614 N N . LYS A 1 337 ? 16.078 -13.461 17.969 1 67.31 337 LYS A N 1
ATOM 2615 C CA . LYS A 1 337 ? 15.828 -13.984 19.312 1 67.31 337 LYS A CA 1
ATOM 2616 C C . LYS A 1 337 ? 16.953 -13.594 20.266 1 67.31 337 LYS A C 1
ATOM 2618 O O . LYS A 1 337 ? 16.75 -13.562 21.484 1 67.31 337 LYS A O 1
ATOM 2623 N N . LYS A 1 338 ? 18.156 -13.156 19.906 1 52.19 338 LYS A N 1
ATOM 2624 C CA . LYS A 1 338 ? 19.203 -12.875 20.891 1 52.19 338 LYS A CA 1
ATOM 2625 C C . LYS A 1 338 ? 19.266 -11.391 21.203 1 52.19 338 LYS A C 1
ATOM 2627 O O . LYS A 1 338 ? 19.062 -10.547 20.328 1 52.19 338 LYS A O 1
ATOM 2632 N N . MET B 1 1 ? 6.605 58.5 -8.078 1 29.67 1 MET B N 1
ATOM 2633 C CA . MET B 1 1 ? 5.566 58.031 -7.16 1 29.67 1 MET B CA 1
ATOM 2634 C C . MET B 1 1 ? 4.863 56.812 -7.703 1 29.67 1 MET B C 1
ATOM 2636 O O . MET B 1 1 ? 3.938 56.281 -7.078 1 29.67 1 MET B O 1
ATOM 2640 N N . GLU B 1 2 ? 4.766 56.594 -9.039 1 32.78 2 GLU B N 1
ATOM 2641 C CA . GLU B 1 2 ? 4.023 55.562 -9.773 1 32.78 2 GLU B CA 1
ATOM 2642 C C . GLU B 1 2 ? 4.605 54.188 -9.539 1 32.78 2 GLU B C 1
ATOM 2644 O O . GLU B 1 2 ? 3.941 53.156 -9.797 1 32.78 2 GLU B O 1
ATOM 2649 N N . PRO B 1 3 ? 5.965 54 -9.477 1 43.25 3 PRO B N 1
ATOM 2650 C CA . PRO B 1 3 ? 6.559 52.656 -9.516 1 43.25 3 PRO B CA 1
ATOM 2651 C C . PRO B 1 3 ? 6.18 51.781 -8.312 1 43.25 3 PRO B C 1
ATOM 2653 O O . PRO B 1 3 ? 6.391 50.562 -8.32 1 43.25 3 PRO B O 1
ATOM 2656 N N . GLN B 1 4 ? 5.949 52.344 -7.129 1 36.22 4 GLN B N 1
ATOM 2657 C CA . GLN B 1 4 ? 5.711 51.562 -5.922 1 36.22 4 GLN B CA 1
ATOM 2658 C C . GLN B 1 4 ? 4.359 50.844 -5.98 1 36.22 4 GLN B C 1
ATOM 2660 O O . GLN B 1 4 ? 4.152 49.844 -5.301 1 36.22 4 GLN B O 1
ATOM 2665 N N . ALA B 1 5 ? 3.305 51.375 -6.59 1 36.84 5 ALA B N 1
ATOM 2666 C CA . ALA B 1 5 ? 1.956 50.812 -6.602 1 36.84 5 ALA B CA 1
ATOM 2667 C C . ALA B 1 5 ? 1.91 49.5 -7.387 1 36.84 5 ALA B C 1
ATOM 2669 O O . ALA B 1 5 ? 1.197 48.594 -7.012 1 36.84 5 ALA B O 1
ATOM 2670 N N . LYS B 1 6 ? 2.676 49.438 -8.547 1 39.66 6 LYS B N 1
ATOM 2671 C CA . LYS B 1 6 ? 2.627 48.188 -9.297 1 39.66 6 LYS B CA 1
ATOM 2672 C C . LYS B 1 6 ? 3.279 47.062 -8.508 1 39.66 6 LYS B C 1
ATOM 2674 O O . LYS B 1 6 ? 3.197 45.875 -8.906 1 39.66 6 LYS B O 1
ATOM 2679 N N . ARG B 1 7 ? 4.281 47.344 -7.703 1 36.28 7 ARG B N 1
ATOM 2680 C CA . ARG B 1 7 ? 4.926 46.312 -6.918 1 36.28 7 ARG B CA 1
ATOM 2681 C C . ARG B 1 7 ? 3.975 45.781 -5.855 1 36.28 7 ARG B C 1
ATOM 2683 O O . ARG B 1 7 ? 4.059 44.594 -5.48 1 36.28 7 ARG B O 1
ATOM 2690 N N . ARG B 1 8 ? 3.135 46.656 -5.188 1 36.34 8 ARG B N 1
ATOM 2691 C CA . ARG B 1 8 ? 2.203 46.156 -4.176 1 36.34 8 ARG B CA 1
ATOM 2692 C C . ARG B 1 8 ? 1.097 45.312 -4.805 1 36.34 8 ARG B C 1
ATOM 2694 O O . ARG B 1 8 ? 0.643 44.344 -4.211 1 36.34 8 ARG B O 1
ATOM 2701 N N . LYS B 1 9 ? 0.481 45.75 -5.938 1 37.19 9 LYS B N 1
ATOM 2702 C CA . LYS B 1 9 ? -0.629 45.062 -6.578 1 37.19 9 LYS B CA 1
ATOM 2703 C C . LYS B 1 9 ? -0.18 43.719 -7.141 1 37.19 9 LYS B C 1
ATOM 2705 O O . LYS B 1 9 ? -0.979 42.781 -7.242 1 37.19 9 LYS B O 1
ATOM 2710 N N . GLU B 1 10 ? 1.001 43.531 -7.762 1 36.5 10 GLU B N 1
ATOM 2711 C CA . GLU B 1 10 ? 1.527 42.25 -8.211 1 36.5 10 GLU B CA 1
ATOM 2712 C C . GLU B 1 10 ? 1.779 41.312 -7.039 1 36.5 10 GLU B C 1
ATOM 2714 O O . GLU B 1 10 ? 1.751 40.094 -7.195 1 36.5 10 GLU B O 1
ATOM 2719 N N . MET B 1 11 ? 2.252 41.812 -5.895 1 34.91 11 MET B N 1
ATOM 2720 C CA . MET B 1 11 ? 2.375 41 -4.672 1 34.91 11 MET B CA 1
ATOM 2721 C C . MET B 1 11 ? 1.002 40.625 -4.141 1 34.91 11 MET B C 1
ATOM 2723 O O . MET B 1 11 ? 0.877 39.625 -3.41 1 34.91 11 MET B O 1
ATOM 2727 N N . ASP B 1 12 ? -0.067 41.562 -4.176 1 38.03 12 ASP B N 1
ATOM 2728 C CA . ASP B 1 12 ? -1.4 41.25 -3.664 1 38.03 12 ASP B CA 1
ATOM 2729 C C . ASP B 1 12 ? -2.039 40.094 -4.445 1 38.03 12 ASP B C 1
ATOM 2731 O O . ASP B 1 12 ? -3.217 39.812 -4.254 1 38.03 12 ASP B O 1
ATOM 2735 N N . LYS B 1 13 ? -1.793 39.938 -5.766 1 39.31 13 LYS B N 1
ATOM 2736 C CA . LYS B 1 13 ? -2.363 38.75 -6.406 1 39.31 13 LYS B CA 1
ATOM 2737 C C . LYS B 1 13 ? -1.934 37.469 -5.688 1 39.31 13 LYS B C 1
ATOM 2739 O O . LYS B 1 13 ? -0.939 36.844 -6.059 1 39.31 13 LYS B O 1
ATOM 2744 N N . CYS B 1 14 ? -1.913 37.406 -4.43 1 45.72 14 CYS B N 1
ATOM 2745 C CA . CYS B 1 14 ? -1.886 36.125 -3.742 1 45.72 14 CYS B CA 1
ATOM 2746 C C . CYS B 1 14 ? -2.553 35.031 -4.586 1 45.72 14 CYS B C 1
ATOM 2748 O O . CYS B 1 14 ? -3.742 35.125 -4.891 1 45.72 14 CYS B O 1
ATOM 2750 N N . ASP B 1 15 ? -1.905 34.562 -5.547 1 54.84 15 ASP B N 1
ATOM 2751 C CA . ASP B 1 15 ? -2.414 33.469 -6.344 1 54.84 15 ASP B CA 1
ATOM 2752 C C . ASP B 1 15 ? -3.348 32.562 -5.523 1 54.84 15 ASP B C 1
ATOM 2754 O O . ASP B 1 15 ? -3.115 32.344 -4.332 1 54.84 15 ASP B O 1
ATOM 2758 N N . ALA B 1 16 ? -4.648 32.531 -5.832 1 75.56 16 ALA B N 1
ATOM 2759 C CA . ALA B 1 16 ? -5.852 31.875 -5.348 1 75.56 16 ALA B CA 1
ATOM 2760 C C . ALA B 1 16 ? -5.602 30.391 -5.117 1 75.56 16 ALA B C 1
ATOM 2762 O O . ALA B 1 16 ? -5.773 29.578 -6.027 1 75.56 16 ALA B O 1
ATOM 2763 N N . TRP B 1 17 ? -4.598 30.172 -4.223 1 87.56 17 TRP B N 1
ATOM 2764 C CA . TRP B 1 17 ? -4.52 28.766 -3.865 1 87.56 17 TRP B CA 1
ATOM 2765 C C . TRP B 1 17 ? -5.078 28.516 -2.469 1 87.56 17 TRP B C 1
ATOM 2767 O O . TRP B 1 17 ? -5.137 29.438 -1.648 1 87.56 17 TRP B O 1
ATOM 2777 N N . ASP B 1 18 ? -5.566 27.391 -2.307 1 88.56 18 ASP B N 1
ATOM 2778 C CA . ASP B 1 18 ? -6.059 26.953 -1.003 1 88.56 18 ASP B CA 1
ATOM 2779 C C . ASP B 1 18 ? -5.27 25.75 -0.495 1 88.56 18 ASP B C 1
ATOM 2781 O O . ASP B 1 18 ? -4.801 24.922 -1.286 1 88.56 18 ASP B O 1
ATOM 2785 N N . VAL B 1 19 ? -5.012 25.781 0.817 1 92.44 19 VAL B N 1
ATOM 2786 C CA . VAL B 1 19 ? -4.348 24.656 1.466 1 92.44 19 VAL B CA 1
ATOM 2787 C C . VAL B 1 19 ? -5.387 23.75 2.123 1 92.44 19 VAL B C 1
ATOM 2789 O O . VAL B 1 19 ? -6.199 24.203 2.928 1 92.44 19 VAL B O 1
ATOM 2792 N N . LEU B 1 20 ? -5.367 22.438 1.753 1 91.25 20 LEU B N 1
ATOM 2793 C CA . LEU B 1 20 ? -6.371 21.5 2.227 1 91.25 20 LEU B CA 1
ATOM 2794 C C . LEU B 1 20 ? -5.715 20.328 2.961 1 91.25 20 LEU B C 1
ATOM 2796 O O . LEU B 1 20 ? -4.676 19.828 2.535 1 91.25 20 LEU B O 1
ATOM 2800 N N . PRO B 1 21 ? -6.352 19.891 4.051 1 92.5 21 PRO B N 1
ATOM 2801 C CA . PRO B 1 21 ? -5.824 18.703 4.73 1 92.5 21 PRO B CA 1
ATOM 2802 C C . PRO B 1 21 ? -6.086 17.422 3.955 1 92.5 21 PRO B C 1
ATOM 2804 O O . PRO B 1 21 ? -7.113 17.297 3.279 1 92.5 21 PRO B O 1
ATOM 2807 N N . VAL B 1 22 ? -5.125 16.516 3.979 1 94.69 22 VAL B N 1
ATOM 2808 C CA . VAL B 1 22 ? -5.352 15.172 3.439 1 94.69 22 VAL B CA 1
ATOM 2809 C C . VAL B 1 22 ? -5.824 14.242 4.555 1 94.69 22 VAL B C 1
ATOM 2811 O O . VAL B 1 22 ? -5.023 13.805 5.387 1 94.69 22 VAL B O 1
ATOM 2814 N N . LEU B 1 23 ? -7.078 13.922 4.508 1 90.94 23 LEU B N 1
ATOM 2815 C CA . LEU B 1 23 ? -7.688 13.133 5.566 1 90.94 23 LEU B CA 1
ATOM 2816 C C . LEU B 1 23 ? -7.75 11.656 5.18 1 90.94 23 LEU B C 1
ATOM 2818 O O . LEU B 1 23 ? -7.664 11.32 3.996 1 90.94 23 LEU B O 1
ATOM 2822 N N . SER B 1 24 ? -7.91 10.828 6.156 1 90.81 24 SER B N 1
ATOM 2823 C CA . SER B 1 24 ? -8.078 9.406 5.906 1 90.81 24 SER B CA 1
ATOM 2824 C C . SER B 1 24 ? -9.344 9.125 5.102 1 90.81 24 SER B C 1
ATOM 2826 O O . SER B 1 24 ? -10.227 9.977 5.016 1 90.81 24 SER B O 1
ATOM 2828 N N . ASP B 1 25 ? -9.422 7.996 4.488 1 89.62 25 ASP B N 1
ATOM 2829 C CA . ASP B 1 25 ? -10.609 7.609 3.723 1 89.62 25 ASP B CA 1
ATOM 2830 C C . ASP B 1 25 ? -11.836 7.535 4.621 1 89.62 25 ASP B C 1
ATOM 2832 O O . ASP B 1 25 ? -12.945 7.883 4.199 1 89.62 25 ASP B O 1
ATOM 2836 N N . GLU B 1 26 ? -11.602 7.082 5.785 1 89 26 GLU B N 1
ATOM 2837 C CA . GLU B 1 26 ? -12.703 7.004 6.738 1 89 26 GLU B CA 1
ATOM 2838 C C . GLU B 1 26 ? -13.289 8.391 7.023 1 89 26 GLU B C 1
ATOM 2840 O O . GLU B 1 26 ? -14.508 8.547 7.109 1 89 26 GLU B O 1
ATOM 2845 N N . LYS B 1 27 ? -12.414 9.305 7.102 1 88.19 27 LYS B N 1
ATOM 2846 C CA . LYS B 1 27 ? -12.844 10.656 7.43 1 88.19 27 LYS B CA 1
ATOM 2847 C C . LYS B 1 27 ? -13.43 11.359 6.211 1 88.19 27 LYS B C 1
ATOM 2849 O O . LYS B 1 27 ? -14.188 12.328 6.348 1 88.19 27 LYS B O 1
ATOM 2854 N N . SER B 1 28 ? -13.062 10.828 5.109 1 86.88 28 SER B N 1
ATOM 2855 C CA . SER B 1 28 ? -13.516 11.492 3.893 1 86.88 28 SER B CA 1
ATOM 2856 C C . SER B 1 28 ? -14.68 10.742 3.252 1 86.88 28 SER B C 1
ATOM 2858 O O . SER B 1 28 ? -15.305 11.25 2.318 1 86.88 28 SER B O 1
ATOM 2860 N N . ARG B 1 29 ? -14.945 9.633 3.699 1 86.62 29 ARG B N 1
ATOM 2861 C CA . ARG B 1 29 ? -15.961 8.797 3.074 1 86.62 29 ARG B CA 1
ATOM 2862 C C . ARG B 1 29 ? -17.359 9.352 3.326 1 86.62 29 ARG B C 1
ATOM 2864 O O . ARG B 1 29 ? -17.609 9.984 4.355 1 86.62 29 ARG B O 1
ATOM 2871 N N . ASP B 1 30 ? -18.203 9.023 2.348 1 90.19 30 ASP B N 1
ATOM 2872 C CA . ASP B 1 30 ? -19.609 9.398 2.504 1 90.19 30 ASP B CA 1
ATOM 2873 C C . ASP B 1 30 ? -20.297 8.547 3.57 1 90.19 30 ASP B C 1
ATOM 2875 O O . ASP B 1 30 ? -19.828 7.449 3.891 1 90.19 30 ASP B O 1
ATOM 2879 N N . THR B 1 31 ? -21.359 9.086 4.078 1 91.62 31 THR B N 1
ATOM 2880 C CA . THR B 1 31 ? -22.125 8.383 5.102 1 91.62 31 THR B CA 1
ATOM 2881 C C . THR B 1 31 ? -22.797 7.152 4.516 1 91.62 31 THR B C 1
ATOM 2883 O O . THR B 1 31 ? -23.594 7.262 3.58 1 91.62 31 THR B O 1
ATOM 2886 N N . GLU B 1 32 ? -22.422 6.02 5.062 1 94 32 GLU B N 1
ATOM 2887 C CA . GLU B 1 32 ? -23.062 4.77 4.672 1 94 32 GLU B CA 1
ATOM 2888 C C . GLU B 1 32 ? -24.312 4.5 5.52 1 94 32 GLU B C 1
ATOM 2890 O O . GLU B 1 32 ? -24.281 4.66 6.742 1 94 32 GLU B O 1
ATOM 2895 N N . LEU B 1 33 ? -25.406 4.09 4.832 1 96 33 LEU B N 1
ATOM 2896 C CA . LEU B 1 33 ? -26.656 3.844 5.527 1 96 33 LEU B CA 1
ATOM 2897 C C . LEU B 1 33 ? -27 2.357 5.527 1 96 33 LEU B C 1
ATOM 2899 O O . LEU B 1 33 ? -26.625 1.631 4.602 1 96 33 LEU B O 1
ATOM 2903 N N . LEU B 1 34 ? -27.609 1.92 6.566 1 95.38 34 LEU B N 1
ATOM 2904 C CA . LEU B 1 34 ? -28.125 0.555 6.672 1 95.38 34 LEU B CA 1
ATOM 2905 C C . LEU B 1 34 ? -29.609 0.548 6.957 1 95.38 34 LEU B C 1
ATOM 2907 O O . LEU B 1 34 ? -30.109 1.383 7.719 1 95.38 34 LEU B O 1
ATOM 2911 N N . PRO B 1 35 ? -30.281 -0.43 6.387 1 95.75 35 PRO B N 1
ATOM 2912 C CA . PRO B 1 35 ? -31.703 -0.54 6.66 1 95.75 35 PRO B CA 1
ATOM 2913 C C . PRO B 1 35 ? -32 -1.085 8.055 1 95.75 35 PRO B C 1
ATOM 2915 O O . PRO B 1 35 ? -31.312 -1.981 8.531 1 95.75 35 PRO B O 1
ATOM 2918 N N . ALA B 1 36 ? -33 -0.498 8.672 1 96.62 36 ALA B N 1
ATOM 2919 C CA . ALA B 1 36 ? -33.5 -0.943 9.977 1 96.62 36 ALA B CA 1
ATOM 2920 C C . ALA B 1 36 ? -35 -0.809 10.055 1 96.62 36 ALA B C 1
ATOM 2922 O O . ALA B 1 36 ? -35.625 -0.071 9.281 1 96.62 36 ALA B O 1
ATOM 2923 N N . TYR B 1 37 ? -35.594 -1.581 10.898 1 95.94 37 TYR B N 1
ATOM 2924 C CA . TYR B 1 37 ? -37 -1.445 11.172 1 95.94 37 TYR B CA 1
ATOM 2925 C C . TYR B 1 37 ? -37.25 -0.562 12.391 1 95.94 37 TYR B C 1
ATOM 2927 O O . TYR B 1 37 ? -36.656 -0.771 13.445 1 95.94 37 TYR B O 1
ATOM 2935 N N . ALA B 1 38 ? -38.062 0.391 12.203 1 96.38 38 ALA B N 1
ATOM 2936 C CA . ALA B 1 38 ? -38.5 1.262 13.297 1 96.38 38 ALA B CA 1
ATOM 2937 C C . ALA B 1 38 ? -40 1.143 13.523 1 96.38 38 ALA B C 1
ATOM 2939 O O . ALA B 1 38 ? -40.719 0.604 12.672 1 96.38 38 ALA B O 1
ATOM 2940 N N . ALA B 1 39 ? -40.406 1.545 14.695 1 95.56 39 ALA B N 1
ATOM 2941 C CA . ALA B 1 39 ? -41.812 1.556 15.039 1 95.56 39 ALA B CA 1
ATOM 2942 C C . ALA B 1 39 ? -42.188 2.801 15.844 1 95.56 39 ALA B C 1
ATOM 2944 O O . ALA B 1 39 ? -41.375 3.299 16.625 1 95.56 39 ALA B O 1
ATOM 2945 N N . PRO B 1 40 ? -43.375 3.293 15.609 1 95.25 40 PRO B N 1
ATOM 2946 C CA . PRO B 1 40 ? -43.812 4.406 16.453 1 95.25 40 PRO B CA 1
ATOM 2947 C C . PRO B 1 40 ? -44.094 3.984 17.906 1 95.25 40 PRO B C 1
ATOM 2949 O O . PRO B 1 40 ? -44.594 2.881 18.141 1 95.25 40 PRO B O 1
ATOM 2952 N N . ILE B 1 41 ? -43.656 4.801 18.797 1 95.38 41 ILE B N 1
ATOM 2953 C CA . ILE B 1 41 ? -44.031 4.625 20.203 1 95.38 41 ILE B CA 1
ATOM 2954 C C . ILE B 1 41 ? -45.406 5.258 20.438 1 95.38 41 ILE B C 1
ATOM 2956 O O . ILE B 1 41 ? -45.531 6.484 20.453 1 95.38 41 ILE B O 1
ATOM 2960 N N . ILE B 1 42 ? -46.344 4.441 20.656 1 92 42 ILE B N 1
ATOM 2961 C CA . ILE B 1 42 ? -47.719 4.914 20.781 1 92 42 ILE B CA 1
ATOM 2962 C C . ILE B 1 42 ? -47.969 5.348 22.234 1 92 42 ILE B C 1
ATOM 2964 O O . ILE B 1 42 ? -48.781 6.262 22.469 1 92 42 ILE B O 1
ATOM 2968 N N . GLU B 1 43 ? -47.344 4.684 23.156 1 91.25 43 GLU B N 1
ATOM 2969 C CA . GLU B 1 43 ? -47.469 5.039 24.578 1 91.25 43 GLU B CA 1
ATOM 2970 C C . GLU B 1 43 ? -46.156 5.605 25.109 1 91.25 43 GLU B C 1
ATOM 2972 O O . GLU B 1 43 ? -45.219 4.855 25.453 1 91.25 43 GLU B O 1
ATOM 2977 N N . LYS B 1 44 ? -46.094 6.832 25.25 1 90.88 44 LYS B N 1
ATOM 2978 C CA . LYS B 1 44 ? -44.875 7.539 25.609 1 90.88 44 LYS B CA 1
ATOM 2979 C C . LYS B 1 44 ? -44.375 7.098 26.969 1 90.88 44 LYS B C 1
ATOM 2981 O O . LYS B 1 44 ? -43.156 7.039 27.188 1 90.88 44 LYS B O 1
ATOM 2986 N N . ARG B 1 45 ? -45.25 6.742 27.766 1 92.31 45 ARG B N 1
ATOM 2987 C CA . ARG B 1 45 ? -44.906 6.371 29.141 1 92.31 45 ARG B CA 1
ATOM 2988 C C . ARG B 1 45 ? -44.125 5.051 29.172 1 92.31 45 ARG B C 1
ATOM 2990 O O . ARG B 1 45 ? -43.469 4.738 30.141 1 92.31 45 ARG B O 1
ATOM 2997 N N . GLN B 1 46 ? -44.281 4.395 28.094 1 93.38 46 GLN B N 1
ATOM 2998 C CA . GLN B 1 46 ? -43.656 3.072 28.062 1 93.38 46 GLN B CA 1
ATOM 2999 C C . GLN B 1 46 ? -42.312 3.115 27.359 1 93.38 46 GLN B C 1
ATOM 3001 O O . GLN B 1 46 ? -41.688 2.074 27.125 1 93.38 46 GLN B O 1
ATOM 3006 N N . THR B 1 47 ? -41.875 4.223 27.016 1 94.19 47 THR B N 1
ATOM 3007 C CA . THR B 1 47 ? -40.688 4.371 26.203 1 94.19 47 THR B CA 1
ATOM 3008 C C . THR B 1 47 ? -39.5 3.707 26.875 1 94.19 47 THR B C 1
ATOM 3010 O O . THR B 1 47 ? -38.781 2.922 26.25 1 94.19 47 THR B O 1
ATOM 3013 N N . SER B 1 48 ? -39.25 3.988 28.109 1 95.06 48 SER B N 1
ATOM 3014 C CA . SER B 1 48 ? -38.125 3.443 28.844 1 95.06 48 SER B CA 1
ATOM 3015 C C . SER B 1 48 ? -38.125 1.918 28.844 1 95.06 48 SER B C 1
ATOM 3017 O O . SER B 1 48 ? -37.125 1.272 28.594 1 95.06 48 SER B O 1
ATOM 3019 N N . ARG B 1 49 ? -39.281 1.414 29.156 1 93.94 49 ARG B N 1
ATOM 3020 C CA . ARG B 1 49 ? -39.469 -0.036 29.172 1 93.94 49 ARG B CA 1
ATOM 3021 C C . ARG B 1 49 ? -39.188 -0.632 27.797 1 93.94 49 ARG B C 1
ATOM 3023 O O . ARG B 1 49 ? -38.5 -1.643 27.672 1 93.94 49 ARG B O 1
ATOM 3030 N N . LEU B 1 50 ? -39.75 -0.049 26.828 1 94.56 50 LEU B N 1
ATOM 3031 C CA . LEU B 1 50 ? -39.625 -0.533 25.453 1 94.56 50 LEU B CA 1
ATOM 3032 C C . LEU B 1 50 ? -38.156 -0.55 25.031 1 94.56 50 LEU B C 1
ATOM 3034 O O . LEU B 1 50 ? -37.688 -1.536 24.453 1 94.56 50 LEU B O 1
ATOM 3038 N N . VAL B 1 51 ? -37.469 0.509 25.266 1 95.25 51 VAL B N 1
ATOM 3039 C CA . VAL B 1 51 ? -36.062 0.625 24.891 1 95.25 51 VAL B CA 1
ATOM 3040 C C . VAL B 1 51 ? -35.219 -0.441 25.609 1 95.25 51 VAL B C 1
ATOM 3042 O O . VAL B 1 51 ? -34.375 -1.098 25.016 1 95.25 51 VAL B O 1
ATOM 3045 N N . LYS B 1 52 ? -35.438 -0.615 26.891 1 93.75 52 LYS B N 1
ATOM 3046 C CA . LYS B 1 52 ? -34.75 -1.613 27.688 1 93.75 52 LYS B CA 1
ATOM 3047 C C . LYS B 1 52 ? -34.969 -3.02 27.141 1 93.75 52 LYS B C 1
ATOM 3049 O O . LYS B 1 52 ? -34.031 -3.785 26.953 1 93.75 52 LYS B O 1
ATOM 3054 N N . GLU B 1 53 ? -36.188 -3.311 26.922 1 92.31 53 GLU B N 1
ATOM 3055 C CA . GLU B 1 53 ? -36.531 -4.641 26.438 1 92.31 53 GLU B CA 1
ATOM 3056 C C . GLU B 1 53 ? -35.969 -4.883 25.031 1 92.31 53 GLU B C 1
ATOM 3058 O O . GLU B 1 53 ? -35.438 -5.961 24.75 1 92.31 53 GLU B O 1
ATOM 3063 N N . LEU B 1 54 ? -36.125 -3.906 24.219 1 93.62 54 LEU B N 1
ATOM 3064 C CA . LEU B 1 54 ? -35.594 -4.035 22.859 1 93.62 54 LEU B CA 1
ATOM 3065 C C . LEU B 1 54 ? -34.094 -4.203 22.859 1 93.62 54 LEU B C 1
ATOM 3067 O O . LEU B 1 54 ? -33.531 -4.918 22.016 1 93.62 54 LEU B O 1
ATOM 3071 N N . SER B 1 55 ? -33.375 -3.561 23.766 1 93.19 55 SER B N 1
ATOM 3072 C CA . SER B 1 55 ? -31.938 -3.662 23.859 1 93.19 55 SER B CA 1
ATOM 3073 C C . SER B 1 55 ? -31.5 -5.078 24.234 1 93.19 55 SER B C 1
ATOM 3075 O O . SER B 1 55 ? -30.406 -5.512 23.859 1 93.19 55 SER B O 1
ATOM 3077 N N . LEU B 1 56 ? -32.344 -5.793 24.891 1 89.25 56 LEU B N 1
ATOM 3078 C CA . LEU B 1 56 ? -32.094 -7.172 25.266 1 89.25 56 LEU B CA 1
ATOM 3079 C C . LEU B 1 56 ? -32.375 -8.125 24.125 1 89.25 56 LEU B C 1
ATOM 3081 O O . LEU B 1 56 ? -31.594 -9.047 23.859 1 89.25 56 LEU B O 1
ATOM 3085 N N . ILE B 1 57 ? -33.469 -7.852 23.484 1 90.19 57 ILE B N 1
ATOM 3086 C CA . ILE B 1 57 ? -33.906 -8.766 22.453 1 90.19 57 ILE B CA 1
ATOM 3087 C C . ILE B 1 57 ? -33.094 -8.547 21.172 1 90.19 57 ILE B C 1
ATOM 3089 O O . ILE B 1 57 ? -32.688 -9.508 20.5 1 90.19 57 ILE B O 1
ATOM 3093 N N . HIS B 1 58 ? -32.906 -7.262 20.859 1 93.06 58 HIS B N 1
ATOM 3094 C CA . HIS B 1 58 ? -32.188 -6.871 19.656 1 93.06 58 HIS B CA 1
ATOM 3095 C C . HIS B 1 58 ? -31.125 -5.824 19.969 1 93.06 58 HIS B C 1
ATOM 3097 O O . HIS B 1 58 ? -31.297 -4.641 19.672 1 93.06 58 HIS B O 1
ATOM 3103 N N . PRO B 1 59 ? -30.062 -6.344 20.484 1 92.5 59 PRO B N 1
ATOM 3104 C CA . PRO B 1 59 ? -28.984 -5.391 20.766 1 92.5 59 PRO B CA 1
ATOM 3105 C C . PRO B 1 59 ? -28.359 -4.805 19.516 1 92.5 59 PRO B C 1
ATOM 3107 O O . PRO B 1 59 ? -28.406 -5.422 18.453 1 92.5 59 PRO B O 1
ATOM 3110 N N . LEU B 1 60 ? -27.891 -3.648 19.594 1 92.56 60 LEU B N 1
ATOM 3111 C CA . LEU B 1 60 ? -27.188 -2.955 18.516 1 92.56 60 LEU B CA 1
ATOM 3112 C C . LEU B 1 60 ? -25.75 -2.635 18.922 1 92.56 60 LEU B C 1
ATOM 3114 O O . LEU B 1 60 ? -25.359 -1.468 18.938 1 92.56 60 LEU B O 1
ATOM 3118 N N . PRO B 1 61 ? -24.953 -3.584 19.094 1 90.25 61 PRO B N 1
ATOM 3119 C CA . PRO B 1 61 ? -23.625 -3.354 19.672 1 90.25 61 PRO B CA 1
ATOM 3120 C C . PRO B 1 61 ? -22.719 -2.533 18.75 1 90.25 61 PRO B C 1
ATOM 3122 O O . PRO B 1 61 ? -21.859 -1.795 19.234 1 90.25 61 PRO B O 1
ATOM 3125 N N . SER B 1 62 ? -22.797 -2.598 17.453 1 90.19 62 SER B N 1
ATOM 3126 C CA . SER B 1 62 ? -21.922 -1.884 16.531 1 90.19 62 SER B CA 1
ATOM 3127 C C . SER B 1 62 ? -22.484 -0.505 16.203 1 90.19 62 SER B C 1
ATOM 3129 O O . SER B 1 62 ? -21.875 0.248 15.43 1 90.19 62 SER B O 1
ATOM 3131 N N . LEU B 1 63 ? -23.641 -0.177 16.797 1 94.5 63 LEU B N 1
ATOM 3132 C CA . LEU B 1 63 ? -24.312 1.075 16.469 1 94.5 63 LEU B CA 1
ATOM 3133 C C . LEU B 1 63 ? -24.5 1.944 17.703 1 94.5 63 LEU B C 1
ATOM 3135 O O . LEU B 1 63 ? -25.578 2.467 17.938 1 94.5 63 LEU B O 1
ATOM 3139 N N . GLN B 1 64 ? -23.406 2.057 18.438 1 93.31 64 GLN B N 1
ATOM 3140 C CA . GLN B 1 64 ? -23.453 2.805 19.688 1 93.31 64 GLN B CA 1
ATOM 3141 C C . GLN B 1 64 ? -23.625 4.301 19.422 1 93.31 64 GLN B C 1
ATOM 3143 O O . GLN B 1 64 ? -24.016 5.051 20.312 1 93.31 64 GLN B O 1
ATOM 3148 N N . HIS B 1 65 ? -23.281 4.656 18.234 1 95.69 65 HIS B N 1
ATOM 3149 C CA . HIS B 1 65 ? -23.391 6.062 17.875 1 95.69 65 HIS B CA 1
ATOM 3150 C C . HIS B 1 65 ? -24.844 6.43 17.547 1 95.69 65 HIS B C 1
ATOM 3152 O O . HIS B 1 65 ? -25.172 7.613 17.422 1 95.69 65 HIS B O 1
ATOM 3158 N N . ILE B 1 66 ? -25.75 5.512 17.453 1 96.38 66 ILE B N 1
ATOM 3159 C CA . ILE B 1 66 ? -27.141 5.742 17.078 1 96.38 66 ILE B CA 1
ATOM 3160 C C . ILE B 1 66 ? -28 5.891 18.328 1 96.38 66 ILE B C 1
ATOM 3162 O O . ILE B 1 66 ? -27.922 5.07 19.25 1 96.38 66 ILE B O 1
ATOM 3166 N N . LYS B 1 67 ? -28.766 6.965 18.359 1 95.5 67 LYS B N 1
ATOM 3167 C CA . LYS B 1 67 ? -29.812 7.039 19.375 1 95.5 67 LYS B CA 1
ATOM 3168 C C . LYS B 1 67 ? -31.016 6.176 18.984 1 95.5 67 LYS B C 1
ATOM 3170 O O . LYS B 1 67 ? -31.625 6.395 17.938 1 95.5 67 LYS B O 1
ATOM 3175 N N . ARG B 1 68 ? -31.312 5.262 19.734 1 96.31 68 ARG B N 1
ATOM 3176 C CA . ARG B 1 68 ? -32.312 4.258 19.375 1 96.31 68 ARG B CA 1
ATOM 3177 C C . ARG B 1 68 ? -33.688 4.891 19.188 1 96.31 68 ARG B C 1
ATOM 3179 O O . ARG B 1 68 ? -34.5 4.402 18.391 1 96.31 68 ARG B O 1
ATOM 3186 N N . VAL B 1 69 ? -33.969 5.98 19.922 1 96.44 69 VAL B N 1
ATOM 3187 C CA . VAL B 1 69 ? -35.25 6.664 19.875 1 96.44 69 VAL B CA 1
ATOM 3188 C C . VAL B 1 69 ? -35.094 8.016 19.172 1 96.44 69 VAL B C 1
ATOM 3190 O O . VAL B 1 69 ? -34.094 8.719 19.375 1 96.44 69 VAL B O 1
ATOM 3193 N N . ARG B 1 70 ? -36.062 8.344 18.328 1 95.5 70 ARG B N 1
ATOM 3194 C CA . ARG B 1 70 ? -36.031 9.664 17.719 1 95.5 70 ARG B CA 1
ATOM 3195 C C . ARG B 1 70 ? -37.406 10.328 17.781 1 95.5 70 ARG B C 1
ATOM 3197 O O . ARG B 1 70 ? -38.438 9.648 17.859 1 95.5 70 ARG B O 1
ATOM 3204 N N . ALA B 1 71 ? -37.312 11.633 17.812 1 91.88 71 ALA B N 1
ATOM 3205 C CA . ALA B 1 71 ? -38.562 12.422 17.75 1 91.88 71 ALA B CA 1
ATOM 3206 C C . ALA B 1 71 ? -39.062 12.547 16.312 1 91.88 71 ALA B C 1
ATOM 3208 O O . ALA B 1 71 ? -38.25 12.711 15.391 1 91.88 71 ALA B O 1
ATOM 3209 N N . CYS B 1 72 ? -40.312 12.344 16.125 1 85.12 72 CYS B N 1
ATOM 3210 C CA . CYS B 1 72 ? -40.906 12.469 14.797 1 85.12 72 CYS B CA 1
ATOM 3211 C C . CYS B 1 72 ? -40.938 13.93 14.352 1 85.12 72 CYS B C 1
ATOM 3213 O O . CYS B 1 72 ? -41.344 14.805 15.117 1 85.12 72 CYS B O 1
ATOM 3215 N N . LYS B 1 73 ? -40.469 14.117 13.18 1 73.75 73 LYS B N 1
ATOM 3216 C CA . LYS B 1 73 ? -40.375 15.477 12.656 1 73.75 73 LYS B CA 1
ATOM 3217 C C . LYS B 1 73 ? -41.75 16.016 12.273 1 73.75 73 LYS B C 1
ATOM 3219 O O . LYS B 1 73 ? -42 17.219 12.398 1 73.75 73 LYS B O 1
ATOM 3224 N N . ASP B 1 74 ? -42.5 15.047 11.781 1 74.19 74 ASP B N 1
ATOM 3225 C CA . ASP B 1 74 ? -43.844 15.469 11.352 1 74.19 74 ASP B CA 1
ATOM 3226 C C . ASP B 1 74 ? -44.781 15.609 12.547 1 74.19 74 ASP B C 1
ATOM 3228 O O . ASP B 1 74 ? -45.125 14.617 13.188 1 74.19 74 ASP B O 1
ATOM 3232 N N . LYS B 1 75 ? -45.125 16.797 12.844 1 68.94 75 LYS B N 1
ATOM 3233 C CA . LYS B 1 75 ? -45.969 17.109 13.984 1 68.94 75 LYS B CA 1
ATOM 3234 C C . LYS B 1 75 ? -47.406 16.609 13.75 1 68.94 75 LYS B C 1
ATOM 3236 O O . LYS B 1 75 ? -48.188 16.547 14.68 1 68.94 75 LYS B O 1
ATOM 3241 N N . SER B 1 76 ? -47.562 16.297 12.516 1 71.06 76 SER B N 1
ATOM 3242 C CA . SER B 1 76 ? -48.938 15.875 12.227 1 71.06 76 SER B CA 1
ATOM 3243 C C . SER B 1 76 ? -49.156 14.422 12.633 1 71.06 76 SER B C 1
ATOM 3245 O O . SER B 1 76 ? -50.312 13.969 12.688 1 71.06 76 SER B O 1
ATOM 3247 N N . THR B 1 77 ? -48.094 13.789 12.992 1 69.38 77 THR B N 1
ATOM 3248 C CA . THR B 1 77 ? -48.25 12.383 13.359 1 69.38 77 THR B CA 1
ATOM 3249 C C . THR B 1 77 ? -48.594 12.25 14.836 1 69.38 77 THR B C 1
ATOM 3251 O O . THR B 1 77 ? -48.156 13.039 15.672 1 69.38 77 THR B O 1
ATOM 3254 N N . PRO B 1 78 ? -49.531 11.422 15.102 1 74.06 78 PRO B N 1
ATOM 3255 C CA . PRO B 1 78 ? -50 11.242 16.484 1 74.06 78 PRO B CA 1
ATOM 3256 C C . PRO B 1 78 ? -48.938 10.641 17.391 1 74.06 78 PRO B C 1
ATOM 3258 O O . PRO B 1 78 ? -49.094 10.609 18.609 1 74.06 78 PRO B O 1
ATOM 3261 N N . HIS B 1 79 ? -47.906 10.219 16.781 1 78.12 79 HIS B N 1
ATOM 3262 C CA . HIS B 1 79 ? -46.875 9.586 17.594 1 78.12 79 HIS B CA 1
ATOM 3263 C C . HIS B 1 79 ? -45.594 10.406 17.594 1 78.12 79 HIS B C 1
ATOM 3265 O O . HIS B 1 79 ? -44.812 10.352 16.625 1 78.12 79 HIS B O 1
ATOM 3271 N N . PRO B 1 80 ? -45.25 10.977 18.703 1 85 80 PRO B N 1
ATOM 3272 C CA . PRO B 1 80 ? -44.156 11.922 18.75 1 85 80 PRO B CA 1
ATOM 3273 C C . PRO B 1 80 ? -42.781 11.242 18.719 1 85 80 PRO B C 1
ATOM 3275 O O . PRO B 1 80 ? -41.781 11.883 18.422 1 85 80 PRO B O 1
ATOM 3278 N N . LEU B 1 81 ? -42.812 9.859 18.984 1 94.88 81 LEU B N 1
ATOM 3279 C CA . LEU B 1 81 ? -41.531 9.18 19.078 1 94.88 81 LEU B CA 1
ATOM 3280 C C . LEU B 1 81 ? -41.5 7.91 18.219 1 94.88 81 LEU B C 1
ATOM 3282 O O . LEU B 1 81 ? -42.562 7.309 17.984 1 94.88 81 LEU B O 1
ATOM 3286 N N . GLU B 1 82 ? -40.344 7.625 17.766 1 96.06 82 GLU B N 1
ATOM 3287 C CA . GLU B 1 82 ? -40.062 6.375 17.062 1 96.06 82 GLU B CA 1
ATOM 3288 C C . GLU B 1 82 ? -38.844 5.66 17.641 1 96.06 82 GLU B C 1
ATOM 3290 O O . GLU B 1 82 ? -37.938 6.305 18.172 1 96.06 82 GLU B O 1
ATOM 3295 N N . VAL B 1 83 ? -38.906 4.348 17.547 1 96.88 83 VAL B N 1
ATOM 3296 C CA . VAL B 1 83 ? -37.812 3.562 18.109 1 96.88 83 VAL B CA 1
ATOM 3297 C C . VAL B 1 83 ? -37.344 2.535 17.094 1 96.88 83 VAL B C 1
ATOM 3299 O O . VAL B 1 83 ? -38.156 1.94 16.375 1 96.88 83 VAL B O 1
ATOM 3302 N N . ILE B 1 84 ? -36.031 2.348 17.016 1 97.25 84 ILE B N 1
ATOM 3303 C CA . ILE B 1 84 ? -35.5 1.285 16.188 1 97.25 84 ILE B CA 1
ATOM 3304 C C . ILE B 1 84 ? -35.75 -0.071 16.828 1 97.25 84 ILE B C 1
ATOM 3306 O O . ILE B 1 84 ? -35.375 -0.295 17.984 1 97.25 84 ILE B O 1
ATOM 3310 N N . VAL B 1 85 ? -36.312 -0.907 16.109 1 95.88 85 VAL B N 1
ATOM 3311 C CA . VAL B 1 85 ? -36.625 -2.242 16.625 1 95.88 85 VAL B CA 1
ATOM 3312 C C . VAL B 1 85 ? -35.438 -3.164 16.391 1 95.88 85 VAL B C 1
ATOM 3314 O O . VAL B 1 85 ? -34.906 -3.76 17.328 1 95.88 85 VAL B O 1
ATOM 3317 N N . CYS B 1 86 ? -35 -3.27 15.172 1 95.19 86 CYS B N 1
ATOM 3318 C CA . CYS B 1 86 ? -33.875 -4.129 14.828 1 95.19 86 CYS B CA 1
ATOM 3319 C C . CYS B 1 86 ? -33.312 -3.781 13.453 1 95.19 86 CYS B C 1
ATOM 3321 O O . CYS B 1 86 ? -33.938 -2.99 12.719 1 95.19 86 CYS B O 1
ATOM 3323 N N . LEU B 1 87 ? -32.156 -4.375 13.195 1 95.31 87 LEU B N 1
ATOM 3324 C CA . LEU B 1 87 ? -31.609 -4.254 11.852 1 95.31 87 LEU B CA 1
ATOM 3325 C C . LEU B 1 87 ? -32.312 -5.211 10.891 1 95.31 87 LEU B C 1
ATOM 3327 O O . LEU B 1 87 ? -32.625 -6.348 11.258 1 95.31 87 LEU B O 1
ATOM 3331 N N . ALA B 1 88 ? -32.5 -4.742 9.672 1 93.31 88 ALA B N 1
ATOM 3332 C CA . ALA B 1 88 ? -33.188 -5.555 8.68 1 93.31 88 ALA B CA 1
ATOM 3333 C C . ALA B 1 88 ? -32.438 -6.852 8.406 1 93.31 88 ALA B C 1
ATOM 3335 O O . ALA B 1 88 ? -33.031 -7.898 8.188 1 93.31 88 ALA B O 1
ATOM 3336 N N . ARG B 1 89 ? -31.156 -6.77 8.469 1 88.69 89 ARG B N 1
ATOM 3337 C CA . ARG B 1 89 ? -30.344 -7.93 8.141 1 88.69 89 ARG B CA 1
ATOM 3338 C C . ARG B 1 89 ? -30.438 -8.992 9.234 1 88.69 89 ARG B C 1
ATOM 3340 O O . ARG B 1 89 ? -30.062 -10.148 9.008 1 88.69 89 ARG B O 1
ATOM 3347 N N . ASP B 1 90 ? -30.859 -8.602 10.375 1 88.12 90 ASP B N 1
ATOM 3348 C CA . ASP B 1 90 ? -30.859 -9.5 11.516 1 88.12 90 ASP B CA 1
ATOM 3349 C C . ASP B 1 90 ? -32.125 -10.344 11.555 1 88.12 90 ASP B C 1
ATOM 3351 O O . ASP B 1 90 ? -32.281 -11.234 12.391 1 88.12 90 ASP B O 1
ATOM 3355 N N . VAL B 1 91 ? -33.062 -10.016 10.672 1 84.81 91 VAL B N 1
ATOM 3356 C CA . VAL B 1 91 ? -34.344 -10.742 10.695 1 84.81 91 VAL B CA 1
ATOM 3357 C C . VAL B 1 91 ? -34.656 -11.266 9.289 1 84.81 91 VAL B C 1
ATOM 3359 O O . VAL B 1 91 ? -34.25 -10.672 8.297 1 84.81 91 VAL B O 1
ATOM 3362 N N . GLU B 1 92 ? -35.062 -12.477 9.289 1 76.75 92 GLU B N 1
ATOM 3363 C CA . GLU B 1 92 ? -35.531 -13.062 8.031 1 76.75 92 GLU B CA 1
ATOM 3364 C C . GLU B 1 92 ? -37 -12.766 7.785 1 76.75 92 GLU B C 1
ATOM 3366 O O . GLU B 1 92 ? -37.875 -13.297 8.477 1 76.75 92 GLU B O 1
ATOM 3371 N N . VAL B 1 93 ? -37.188 -11.688 7.184 1 67.25 93 VAL B N 1
ATOM 3372 C CA . VAL B 1 93 ? -38.594 -11.375 6.863 1 67.25 93 VAL B CA 1
ATOM 3373 C C . VAL B 1 93 ? -38.969 -12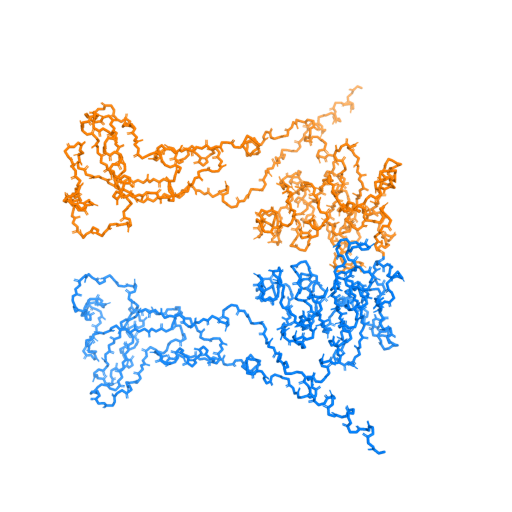.055 5.555 1 67.25 93 VAL B C 1
ATOM 3375 O O . VAL B 1 93 ? -38.312 -11.859 4.527 1 67.25 93 VAL B O 1
ATOM 3378 N N . ILE B 1 94 ? -39.719 -13.078 5.629 1 57.88 94 ILE B N 1
ATOM 3379 C CA . ILE B 1 94 ? -40.25 -13.789 4.461 1 57.88 94 ILE B CA 1
ATOM 3380 C C . ILE B 1 94 ? -41.125 -12.852 3.65 1 57.88 94 ILE B C 1
ATOM 3382 O O . ILE B 1 94 ? -41.844 -12.023 4.215 1 57.88 94 ILE B O 1
ATOM 3386 N N . ASP B 1 95 ? -40.938 -12.812 2.377 1 55.94 95 ASP B N 1
ATOM 3387 C CA . ASP B 1 95 ? -41.531 -12.07 1.271 1 55.94 95 ASP B CA 1
ATOM 3388 C C . ASP B 1 95 ? -42.938 -11.586 1.632 1 55.94 95 ASP B C 1
ATOM 3390 O O . ASP B 1 95 ? -43.938 -12.234 1.285 1 55.94 95 ASP B O 1
ATOM 3394 N N . CYS B 1 96 ? -43.094 -11.047 2.857 1 57.59 96 CYS B N 1
ATOM 3395 C CA . CYS B 1 96 ? -44.469 -10.586 3.078 1 57.59 96 CYS B CA 1
ATOM 3396 C C . CYS B 1 96 ? -44.594 -9.094 2.787 1 57.59 96 CYS B C 1
ATOM 3398 O O . CYS B 1 96 ? -43.625 -8.352 2.877 1 57.59 96 CYS B O 1
ATOM 3400 N N . LYS B 1 97 ? -45.625 -8.625 2.168 1 62.59 97 LYS B N 1
ATOM 3401 C CA . LYS B 1 97 ? -46 -7.266 1.777 1 62.59 97 LYS B CA 1
ATOM 3402 C C . LYS B 1 97 ? -45.969 -6.316 2.971 1 62.59 97 LYS B C 1
ATOM 3404 O O . LYS B 1 97 ? -45.594 -5.148 2.826 1 62.59 97 LYS B O 1
ATOM 3409 N N . GLU B 1 98 ? -46.344 -6.773 4.195 1 76.38 98 GLU B N 1
ATOM 3410 C CA . GLU B 1 98 ? -46.375 -5.941 5.391 1 76.38 98 GLU B CA 1
ATOM 3411 C C . GLU B 1 98 ? -45.656 -6.625 6.562 1 76.38 98 GLU B C 1
ATOM 3413 O O . GLU B 1 98 ? -46 -7.758 6.918 1 76.38 98 GLU B O 1
ATOM 3418 N N . VAL B 1 99 ? -44.594 -6.027 7.074 1 86 99 VAL B N 1
ATOM 3419 C CA . VAL B 1 99 ? -43.844 -6.559 8.211 1 86 99 VAL B CA 1
ATOM 3420 C C . VAL B 1 99 ? -44.562 -6.184 9.508 1 86 99 VAL B C 1
ATOM 3422 O O . VAL B 1 99 ? -44.938 -5.023 9.711 1 86 99 VAL B O 1
ATOM 3425 N N . ARG B 1 100 ? -44.875 -7.27 10.227 1 86.62 100 ARG B N 1
ATOM 3426 C CA . ARG B 1 100 ? -45.469 -7.062 11.531 1 86.62 100 ARG B CA 1
ATOM 3427 C C . ARG B 1 100 ? -44.438 -7.199 12.648 1 86.62 100 ARG B C 1
ATOM 3429 O O . ARG B 1 100 ? -43.375 -7.785 12.453 1 86.62 100 ARG B O 1
ATOM 3436 N N . LEU B 1 101 ? -44.781 -6.559 13.781 1 89.62 101 LEU B N 1
ATOM 3437 C CA . LEU B 1 101 ? -43.875 -6.617 14.938 1 89.62 101 LEU B CA 1
ATOM 3438 C C . LEU B 1 101 ? -43.594 -8.062 15.32 1 89.62 101 LEU B C 1
ATOM 3440 O O . LEU B 1 101 ? -42.469 -8.375 15.766 1 89.62 101 LEU B O 1
ATOM 3444 N N . SER B 1 102 ? -44.562 -8.883 15.148 1 85.94 102 SER B N 1
ATOM 3445 C CA . SER B 1 102 ? -44.406 -10.297 15.492 1 85.94 102 SER B CA 1
ATOM 3446 C C . SER B 1 102 ? -43.375 -10.977 14.609 1 85.94 102 SER B C 1
ATOM 3448 O O . SER B 1 102 ? -42.781 -12 14.992 1 85.94 102 SER B O 1
ATOM 3450 N N . ASP B 1 103 ? -43.219 -10.375 13.508 1 86.19 103 ASP B N 1
ATOM 3451 C CA . ASP B 1 103 ? -42.188 -10.914 12.602 1 86.19 103 ASP B CA 1
ATOM 3452 C C . ASP B 1 103 ? -40.781 -10.555 13.07 1 86.19 103 ASP B C 1
ATOM 3454 O O . ASP B 1 103 ? -39.812 -11.219 12.703 1 86.19 103 ASP B O 1
ATOM 3458 N N . LEU B 1 104 ? -40.75 -9.523 13.828 1 89.88 104 LEU B N 1
ATOM 3459 C CA . LEU B 1 104 ? -39.438 -8.969 14.195 1 89.88 104 LEU B CA 1
ATOM 3460 C C . LEU B 1 104 ? -39.031 -9.398 15.602 1 89.88 104 LEU B C 1
ATOM 3462 O O . LEU B 1 104 ? -37.844 -9.492 15.906 1 89.88 104 LEU B O 1
ATOM 3466 N N . ILE B 1 105 ? -40 -9.508 16.375 1 87.06 105 ILE B N 1
ATOM 3467 C CA . ILE B 1 105 ? -39.75 -9.789 17.781 1 87.06 105 ILE B CA 1
ATOM 3468 C C . ILE B 1 105 ? -40.406 -11.117 18.172 1 87.06 105 ILE B C 1
ATOM 3470 O O . ILE B 1 105 ? -41.594 -11.328 17.922 1 87.06 105 ILE B O 1
ATOM 3474 N N . PRO B 1 106 ? -39.562 -11.953 18.672 1 75.19 106 PRO B N 1
ATOM 3475 C CA . PRO B 1 106 ? -40.188 -13.172 19.172 1 75.19 106 PRO B CA 1
ATOM 3476 C C . PRO B 1 106 ? -41.219 -12.898 20.266 1 75.19 106 PRO B C 1
ATOM 3478 O O . PRO B 1 106 ? -40.969 -12.109 21.188 1 75.19 106 PRO B O 1
ATOM 3481 N N . SER B 1 107 ? -42.594 -13.07 19.984 1 66 107 SER B N 1
ATOM 3482 C CA . SER B 1 107 ? -43.812 -12.711 20.703 1 66 107 SER B CA 1
ATOM 3483 C C . SER B 1 107 ? -43.75 -13.102 22.172 1 66 107 SER B C 1
ATOM 3485 O O . SER B 1 107 ? -44.219 -12.383 23.047 1 66 107 SER B O 1
ATOM 3487 N N . GLN B 1 108 ? -43.188 -14.195 22.547 1 67.69 108 GLN B N 1
ATOM 3488 C CA . GLN B 1 108 ? -43.406 -14.695 23.906 1 67.69 108 GLN B CA 1
ATOM 3489 C C . GLN B 1 108 ? -42.688 -13.828 24.938 1 67.69 108 GLN B C 1
ATOM 3491 O O . GLN B 1 108 ? -43.125 -13.781 26.094 1 67.69 108 GLN B O 1
ATOM 3496 N N . SER B 1 109 ? -41.844 -12.914 24.531 1 69.44 109 SER B N 1
ATOM 3497 C CA . SER B 1 109 ? -41 -12.289 25.547 1 69.44 109 SER B CA 1
ATOM 3498 C C . SER B 1 109 ? -41.125 -10.773 25.516 1 69.44 109 SER B C 1
ATOM 3500 O O . SER B 1 109 ? -40.594 -10.086 26.391 1 69.44 109 SER B O 1
ATOM 3502 N N . PHE B 1 110 ? -42 -10.305 24.594 1 82.38 110 PHE B N 1
ATOM 3503 C CA . PHE B 1 110 ? -41.969 -8.859 24.422 1 82.38 110 PHE B CA 1
ATOM 3504 C C . PHE B 1 110 ? -43.375 -8.281 24.406 1 82.38 110 PHE B C 1
ATOM 3506 O O . PHE B 1 110 ? -44.25 -8.766 23.672 1 82.38 110 PHE B O 1
ATOM 3513 N N . ASP B 1 111 ? -43.656 -7.398 25.344 1 84.69 111 ASP B N 1
ATOM 3514 C CA . ASP B 1 111 ? -44.906 -6.641 25.344 1 84.69 111 ASP B CA 1
ATOM 3515 C C . ASP B 1 111 ? -44.875 -5.527 24.297 1 84.69 111 ASP B C 1
ATOM 3517 O O . ASP B 1 111 ? -44.281 -4.473 24.516 1 84.69 111 ASP B O 1
ATOM 3521 N N . SER B 1 112 ? -45.625 -5.715 23.188 1 87.44 112 SER B N 1
ATOM 3522 C CA . SER B 1 112 ? -45.594 -4.797 22.062 1 87.44 112 SER B CA 1
ATOM 3523 C C . SER B 1 112 ? -46.656 -3.734 22.172 1 87.44 112 SER B C 1
ATOM 3525 O O . SER B 1 112 ? -46.875 -2.939 21.25 1 87.44 112 SER B O 1
ATOM 3527 N N . SER B 1 113 ? -47.375 -3.684 23.25 1 87.56 113 SER B N 1
ATOM 3528 C CA . SER B 1 113 ? -48.531 -2.797 23.391 1 87.56 113 SER B CA 1
ATOM 3529 C C . SER B 1 113 ? -48.125 -1.335 23.234 1 87.56 113 SER B C 1
ATOM 3531 O O . SER B 1 113 ? -48.906 -0.505 22.797 1 87.56 113 SER B O 1
ATOM 3533 N N . GLY B 1 114 ? -47.031 -1.024 23.5 1 90.81 114 GLY B N 1
ATOM 3534 C CA . GLY B 1 114 ? -46.594 0.36 23.406 1 90.81 114 GLY B CA 1
ATOM 3535 C C . GLY B 1 114 ? -46.031 0.729 22.062 1 90.81 114 GLY B C 1
ATOM 3536 O O . GLY B 1 114 ? -45.656 1.88 21.828 1 90.81 114 GLY B O 1
ATOM 3537 N N . LEU B 1 115 ? -46.062 -0.204 21.047 1 94.19 115 LEU B N 1
ATOM 3538 C CA . LEU B 1 115 ? -45.469 0.032 19.75 1 94.19 115 LEU B CA 1
ATOM 3539 C C . LEU B 1 115 ? -46.5 -0.06 18.625 1 94.19 115 LEU B C 1
ATOM 3541 O O . LEU B 1 115 ? -47.438 -0.829 18.734 1 94.19 115 LEU B O 1
ATOM 3545 N N . GLY B 1 116 ? -46.281 0.776 17.641 1 92.69 116 GLY B N 1
ATOM 3546 C CA . GLY B 1 116 ? -47.094 0.667 16.438 1 92.69 116 GLY B CA 1
ATOM 3547 C C . GLY B 1 116 ? -46.469 -0.269 15.398 1 92.69 116 GLY B C 1
ATOM 3548 O O . GLY B 1 116 ? -45.562 -1.019 15.703 1 92.69 116 GLY B O 1
ATOM 3549 N N . GLU B 1 117 ? -47.062 -0.197 14.227 1 91.94 117 GLU B N 1
ATOM 3550 C CA . GLU B 1 117 ? -46.594 -1.045 13.133 1 91.94 117 GLU B CA 1
ATOM 3551 C C . GLU B 1 117 ? -45.188 -0.632 12.672 1 91.94 117 GLU B C 1
ATOM 3553 O O . GLU B 1 117 ? -44.906 0.556 12.492 1 91.94 117 GLU B O 1
ATOM 3558 N N . PRO B 1 118 ? -44.406 -1.596 12.508 1 94.38 118 PRO B N 1
ATOM 3559 C CA . PRO B 1 118 ? -43.031 -1.278 12.117 1 94.38 118 PRO B CA 1
ATOM 3560 C C . PRO B 1 118 ? -42.906 -0.804 10.672 1 94.38 118 PRO B C 1
ATOM 3562 O O . PRO B 1 118 ? -43.812 -1.065 9.867 1 94.38 118 PRO B O 1
ATOM 3565 N N . PHE B 1 119 ? -41.906 -0.018 10.453 1 93.5 119 PHE B N 1
ATOM 3566 C CA . PHE B 1 119 ? -41.594 0.458 9.102 1 93.5 119 PHE B CA 1
ATOM 3567 C C . PHE B 1 119 ? -40.094 0.524 8.883 1 93.5 119 PHE B C 1
ATOM 3569 O O . PHE B 1 119 ? -39.312 0.542 9.844 1 93.5 119 PHE B O 1
ATOM 3576 N N . LEU B 1 120 ? -39.719 0.53 7.633 1 94.25 120 LEU B N 1
ATOM 3577 C CA . LEU B 1 120 ? -38.312 0.525 7.266 1 94.25 120 LEU B CA 1
ATOM 3578 C C . LEU B 1 120 ? -37.75 1.936 7.316 1 94.25 120 LEU B C 1
ATOM 3580 O O . LEU B 1 120 ? -38.375 2.891 6.879 1 94.25 120 LEU B O 1
ATOM 3584 N N . VAL B 1 121 ? -36.531 2.035 7.824 1 95.06 121 VAL B N 1
ATOM 3585 C CA . VAL B 1 121 ? -35.781 3.291 7.84 1 95.06 121 VAL B CA 1
ATOM 3586 C C . VAL B 1 121 ? -34.344 3.031 7.465 1 95.06 121 VAL B C 1
ATOM 3588 O O . VAL B 1 121 ? -33.906 1.879 7.387 1 95.06 121 VAL B O 1
ATOM 3591 N N . LYS B 1 122 ? -33.656 4.152 7.148 1 96.94 122 LYS B N 1
ATOM 3592 C CA . LYS B 1 122 ? -32.219 4.098 6.922 1 96.94 122 LYS B CA 1
ATOM 3593 C C . LYS B 1 122 ? -31.453 4.809 8.039 1 96.94 122 LYS B C 1
ATOM 3595 O O . LYS B 1 122 ? -31.766 5.949 8.383 1 96.94 122 LYS B O 1
ATOM 3600 N N . ILE B 1 123 ? -30.531 4.09 8.602 1 97.06 123 ILE B N 1
ATOM 3601 C CA . ILE B 1 123 ? -29.75 4.68 9.688 1 97.06 123 ILE B CA 1
ATOM 3602 C C . ILE B 1 123 ? -28.266 4.629 9.336 1 97.06 123 ILE B C 1
ATOM 3604 O O . ILE B 1 123 ? -27.828 3.775 8.562 1 97.06 123 ILE B O 1
ATOM 3608 N N . PRO B 1 124 ? -27.453 5.535 9.914 1 96.81 124 PRO B N 1
ATOM 3609 C CA . PRO B 1 124 ? -26.016 5.547 9.609 1 96.81 124 PRO B CA 1
ATOM 3610 C C . PRO B 1 124 ? -25.297 4.293 10.102 1 96.81 124 PRO B C 1
ATOM 3612 O O . PRO B 1 124 ? -25.438 3.922 11.273 1 96.81 124 PRO B O 1
ATOM 3615 N N . ALA B 1 125 ? -24.516 3.734 9.289 1 95.81 125 ALA B N 1
ATOM 3616 C CA . ALA B 1 125 ? -23.828 2.479 9.586 1 95.81 125 ALA B CA 1
ATOM 3617 C C . ALA B 1 125 ? -22.594 2.719 10.445 1 95.81 125 ALA B C 1
ATOM 3619 O O . ALA B 1 125 ? -22.188 1.846 11.219 1 95.81 125 ALA B O 1
ATOM 3620 N N . ASN B 1 126 ? -21.984 3.914 10.25 1 95.31 126 ASN B N 1
ATOM 3621 C CA . ASN B 1 126 ? -20.75 4.219 10.938 1 95.31 126 ASN B CA 1
ATOM 3622 C C . ASN B 1 126 ? -20.844 5.531 11.719 1 95.31 126 ASN B C 1
ATOM 3624 O O . ASN B 1 126 ? -21.578 6.434 11.328 1 95.31 126 ASN B O 1
ATOM 3628 N N . PRO B 1 127 ? -20.062 5.613 12.867 1 94.06 127 PRO B N 1
ATOM 3629 C CA . PRO B 1 127 ? -20.016 6.906 13.555 1 94.06 127 PRO B CA 1
ATOM 3630 C C . PRO B 1 127 ? -19.375 8 12.703 1 94.06 127 PRO B C 1
ATOM 3632 O O . PRO B 1 127 ? -18.406 7.746 11.992 1 94.06 127 PRO B O 1
ATOM 3635 N N . PRO B 1 128 ? -20.047 9.117 12.742 1 93.81 128 PRO B N 1
ATOM 3636 C CA . PRO B 1 128 ? -19.422 10.234 12.031 1 93.81 128 PRO B CA 1
ATOM 3637 C C . PRO B 1 128 ? -18.109 10.664 12.656 1 93.81 128 PRO B C 1
ATOM 3639 O O . PRO B 1 128 ? -17.984 10.711 13.883 1 93.81 128 PRO B O 1
ATOM 3642 N N . LEU B 1 129 ? -17.141 10.984 11.797 1 91.88 129 LEU B N 1
ATOM 3643 C CA . LEU B 1 129 ? -15.812 11.383 12.266 1 91.88 129 LEU B CA 1
ATOM 3644 C C . LEU B 1 129 ? -15.578 12.867 12.008 1 91.88 129 LEU B C 1
ATOM 3646 O O . LEU B 1 129 ? -14.672 13.469 12.586 1 91.88 129 LEU B O 1
ATOM 3650 N N . THR B 1 130 ? -16.344 13.438 11.172 1 91.06 130 THR B N 1
ATOM 3651 C CA . THR B 1 130 ? -16.234 14.844 10.82 1 91.06 130 THR B CA 1
ATOM 3652 C C . THR B 1 130 ? -17.594 15.523 10.891 1 91.06 130 THR B C 1
ATOM 3654 O O . THR B 1 130 ? -18.625 14.852 10.891 1 91.06 130 THR B O 1
ATOM 3657 N N . ARG B 1 131 ? -17.578 16.797 10.938 1 89.81 131 ARG B N 1
ATOM 3658 C CA . ARG B 1 131 ? -18.812 17.562 11.039 1 89.81 131 ARG B CA 1
ATOM 3659 C C . ARG B 1 131 ? -19.688 17.344 9.812 1 89.81 131 ARG B C 1
ATOM 3661 O O . ARG B 1 131 ? -20.891 17.062 9.945 1 89.81 131 ARG B O 1
ATOM 3668 N N . PRO B 1 132 ? -19.156 17.406 8.656 1 89.31 132 PRO B N 1
ATOM 3669 C CA . PRO B 1 132 ? -20.016 17.141 7.504 1 89.31 132 PRO B CA 1
ATOM 3670 C C . PRO B 1 132 ? -20.641 15.742 7.547 1 89.31 132 PRO B C 1
ATOM 3672 O O . PRO B 1 132 ? -21.812 15.578 7.219 1 89.31 132 PRO B O 1
ATOM 3675 N N . GLN B 1 133 ? -19.875 14.781 7.953 1 93 133 GLN B N 1
ATOM 3676 C CA . GLN B 1 133 ? -20.422 13.43 8.117 1 93 133 GLN B CA 1
ATOM 3677 C C . GLN B 1 133 ? -21.547 13.414 9.141 1 93 133 GLN B C 1
ATOM 3679 O O . GLN B 1 133 ? -22.578 12.773 8.922 1 93 133 GLN B O 1
ATOM 3684 N N . PHE B 1 134 ? -21.359 14.078 10.234 1 94.44 134 PHE B N 1
ATOM 3685 C CA . PHE B 1 134 ? -22.344 14.141 11.305 1 94.44 134 PHE B CA 1
ATOM 3686 C C . PHE B 1 134 ? -23.641 14.781 10.812 1 94.44 134 PHE B C 1
ATOM 3688 O O . PHE B 1 134 ? -24.734 14.273 11.07 1 94.44 134 PHE B O 1
ATOM 3695 N N . GLU B 1 135 ? -23.469 15.852 10.102 1 93.56 135 GLU B N 1
ATOM 3696 C CA . GLU B 1 135 ? -24.625 16.578 9.578 1 93.56 135 GLU B CA 1
ATOM 3697 C C . GLU B 1 135 ? -25.438 15.695 8.625 1 93.56 135 GLU B C 1
ATOM 3699 O O . GLU B 1 135 ? -26.672 15.695 8.664 1 93.56 135 GLU B O 1
ATOM 3704 N N . LYS B 1 136 ? -24.828 14.945 7.844 1 94.5 136 LYS B N 1
ATOM 3705 C CA . LYS B 1 136 ? -25.5 14.031 6.926 1 94.5 136 LYS B CA 1
ATOM 3706 C C . LYS B 1 136 ? -26.141 12.867 7.68 1 94.5 136 LYS B C 1
ATOM 3708 O O . LYS B 1 136 ? -27.297 12.508 7.434 1 94.5 136 LYS B O 1
ATOM 3713 N N . ALA B 1 137 ? -25.359 12.32 8.555 1 96.06 137 ALA B N 1
ATOM 3714 C CA . ALA B 1 137 ? -25.844 11.195 9.344 1 96.06 137 ALA B CA 1
ATOM 3715 C C . ALA B 1 137 ? -27.094 11.578 10.148 1 96.06 137 ALA B C 1
ATOM 3717 O O . ALA B 1 137 ? -28.062 10.828 10.195 1 96.06 137 ALA B O 1
ATOM 3718 N N . SER B 1 138 ? -27.062 12.75 10.719 1 95.19 138 SER B N 1
ATOM 3719 C CA . SER B 1 138 ? -28.125 13.211 11.609 1 95.19 138 SER B CA 1
ATOM 3720 C C . SER B 1 138 ? -29.438 13.438 10.859 1 95.19 138 SER B C 1
ATOM 3722 O O . SER B 1 138 ? -30.5 13.438 11.461 1 95.19 138 SER B O 1
ATOM 3724 N N . LYS B 1 139 ? -29.312 13.664 9.602 1 94.25 139 LYS B N 1
ATOM 3725 C CA . LYS B 1 139 ? -30.516 13.828 8.781 1 94.25 139 LYS B CA 1
ATOM 3726 C C . LYS B 1 139 ? -31.281 12.516 8.68 1 94.25 139 LYS B C 1
ATOM 3728 O O . LYS B 1 139 ? -32.5 12.516 8.5 1 94.25 139 LYS B O 1
ATOM 3733 N N . HIS B 1 140 ? -30.656 11.43 8.797 1 95.44 140 HIS B N 1
ATOM 3734 C CA . HIS B 1 140 ? -31.281 10.125 8.656 1 95.44 140 HIS B CA 1
ATOM 3735 C C . HIS B 1 140 ? -31.797 9.602 10 1 95.44 140 HIS B C 1
ATOM 3737 O O . HIS B 1 140 ? -32.906 9.094 10.102 1 95.44 140 HIS B O 1
ATOM 3743 N N . TRP B 1 141 ? -31.016 9.734 11 1 96.12 141 TRP B N 1
ATOM 3744 C CA . TRP B 1 141 ? -31.344 9.328 12.359 1 96.12 141 TRP B CA 1
ATOM 3745 C C . TRP B 1 141 ? -30.453 10.039 13.375 1 96.12 141 TRP B C 1
ATOM 3747 O O . TRP B 1 141 ? -29.281 10.273 13.117 1 96.12 141 TRP B O 1
ATOM 3757 N N . PRO B 1 142 ? -31.062 10.375 14.516 1 95.44 142 PRO B N 1
ATOM 3758 C CA . PRO B 1 142 ? -30.234 11.031 15.531 1 95.44 142 PRO B CA 1
ATOM 3759 C C . PRO B 1 142 ? -28.969 10.242 15.859 1 95.44 142 PRO B C 1
ATOM 3761 O O . PRO B 1 142 ? -29.047 9.055 16.188 1 95.44 142 PRO B O 1
ATOM 3764 N N . THR B 1 143 ? -27.797 10.859 15.734 1 95.56 143 THR B N 1
ATOM 3765 C CA . THR B 1 143 ? -26.484 10.234 15.828 1 95.56 143 THR B CA 1
ATOM 3766 C C . THR B 1 143 ? -25.562 11.023 16.75 1 95.56 143 THR B C 1
ATOM 3768 O O . THR B 1 143 ? -25.562 12.258 16.734 1 95.56 143 THR B O 1
ATOM 3771 N N . SER B 1 144 ? -24.891 10.328 17.594 1 94.38 144 SER B N 1
ATOM 3772 C CA . SER B 1 144 ? -23.906 10.977 18.453 1 94.38 144 SER B CA 1
ATOM 3773 C C . SER B 1 144 ? -22.641 11.336 17.688 1 94.38 144 SER B C 1
ATOM 3775 O O . SER B 1 144 ? -22.25 10.625 16.75 1 94.38 144 SER B O 1
ATOM 3777 N N . PHE B 1 145 ? -21.984 12.477 18.094 1 93.56 145 PHE B N 1
ATOM 3778 C CA . PHE B 1 145 ? -20.797 12.977 17.406 1 93.56 145 PHE B CA 1
ATOM 3779 C C . PHE B 1 145 ? -19.875 13.688 18.375 1 93.56 145 PHE B C 1
ATOM 3781 O O . PHE B 1 145 ? -20.297 14.578 19.125 1 93.56 145 PHE B O 1
ATOM 3788 N N . HIS B 1 146 ? -18.672 13.156 18.422 1 90.44 146 HIS B N 1
ATOM 3789 C CA . HIS B 1 146 ? -17.594 13.859 19.125 1 90.44 146 HIS B CA 1
ATOM 3790 C C . HIS B 1 146 ? -16.734 14.648 18.156 1 90.44 146 HIS B C 1
ATOM 3792 O O . HIS B 1 146 ? -15.898 14.078 17.438 1 90.44 146 HIS B O 1
ATOM 3798 N N . GLU B 1 147 ? -16.859 15.875 18.25 1 86.81 147 GLU B N 1
ATOM 3799 C CA . GLU B 1 147 ? -16.219 16.734 17.25 1 86.81 147 GLU B CA 1
ATOM 3800 C C . GLU B 1 147 ? -14.75 16.969 17.578 1 86.81 147 GLU B C 1
ATOM 3802 O O . GLU B 1 147 ? -14.406 17.312 18.703 1 86.81 147 GLU B O 1
ATOM 3807 N N . ASP B 1 148 ? -13.93 16.656 16.672 1 83.69 148 ASP B N 1
ATOM 3808 C CA . ASP B 1 148 ? -12.547 17.125 16.688 1 83.69 148 ASP B CA 1
ATOM 3809 C C . ASP B 1 148 ? -12.414 18.484 16.016 1 83.69 148 ASP B C 1
ATOM 3811 O O . ASP B 1 148 ? -12.453 18.578 14.781 1 83.69 148 ASP B O 1
ATOM 3815 N N . LYS B 1 149 ? -12.227 19.5 16.781 1 82.06 149 LYS B N 1
ATOM 3816 C CA . LYS B 1 149 ? -12.242 20.875 16.297 1 82.06 149 LYS B CA 1
ATOM 3817 C C . LYS B 1 149 ? -11.117 21.109 15.289 1 82.06 149 LYS B C 1
ATOM 3819 O O . LYS B 1 149 ? -11.281 21.859 14.328 1 82.06 149 LYS B O 1
ATOM 3824 N N . GLN B 1 150 ? -10.039 20.5 15.531 1 78.75 150 GLN B N 1
ATOM 3825 C CA . GLN B 1 150 ? -8.906 20.656 14.625 1 78.75 150 GLN B CA 1
ATOM 3826 C C . GLN B 1 150 ? -9.242 20.094 13.234 1 78.75 150 GLN B C 1
ATOM 3828 O O . GLN B 1 150 ? -8.922 20.719 12.227 1 78.75 150 GLN B O 1
ATOM 3833 N N . VAL B 1 151 ? -9.883 19.016 13.266 1 80.88 151 VAL B N 1
ATOM 3834 C CA . VAL B 1 151 ? -10.273 18.391 12 1 80.88 151 VAL B CA 1
ATOM 3835 C C . VAL B 1 151 ? -11.336 19.234 11.312 1 80.88 151 VAL B C 1
ATOM 3837 O O . VAL B 1 151 ? -11.289 19.438 10.102 1 80.88 151 VAL B O 1
ATOM 3840 N N . THR B 1 152 ? -12.227 19.688 12.078 1 81.56 152 THR B N 1
ATOM 3841 C CA . THR B 1 152 ? -13.289 20.531 11.531 1 81.56 152 THR B CA 1
ATOM 3842 C C . THR B 1 152 ? -12.719 21.797 10.906 1 81.56 152 THR B C 1
ATOM 3844 O O . THR B 1 152 ? -13.07 22.156 9.781 1 81.56 152 THR B O 1
ATOM 3847 N N . SER B 1 153 ? -11.867 22.422 11.602 1 77.56 153 SER B N 1
ATOM 3848 C CA . SER B 1 153 ? -11.227 23.625 11.086 1 77.56 153 SER B CA 1
ATOM 3849 C C . SER B 1 153 ? -10.414 23.328 9.828 1 77.56 153 SER B C 1
ATOM 3851 O O . SER B 1 153 ? -10.406 24.125 8.891 1 77.56 153 SER B O 1
ATOM 3853 N N . ALA B 1 154 ? -9.82 22.25 9.836 1 78.94 154 ALA B N 1
ATOM 3854 C CA . ALA B 1 154 ? -9 21.844 8.695 1 78.94 154 ALA B CA 1
ATOM 3855 C C . ALA B 1 154 ? -9.859 21.656 7.445 1 78.94 154 ALA B C 1
ATOM 3857 O O . ALA B 1 154 ? -9.5 22.125 6.363 1 78.94 154 ALA B O 1
ATOM 3858 N N . ILE B 1 155 ? -10.891 21.094 7.652 1 78.12 155 ILE B N 1
ATOM 3859 C CA . ILE B 1 155 ? -11.781 20.797 6.535 1 78.12 155 ILE B CA 1
ATOM 3860 C C . ILE B 1 155 ? -12.375 22.094 5.988 1 78.12 155 ILE B C 1
ATOM 3862 O O . ILE B 1 155 ? -12.547 22.234 4.777 1 78.12 155 ILE B O 1
ATOM 3866 N N . ARG B 1 156 ? -12.555 23.078 6.875 1 78.44 156 ARG B N 1
ATOM 3867 C CA . ARG B 1 156 ? -13.133 24.344 6.457 1 78.44 156 ARG B CA 1
ATOM 3868 C C . ARG B 1 156 ? -12.07 25.266 5.867 1 78.44 156 ARG B C 1
ATOM 3870 O O . ARG B 1 156 ? -12.375 26.375 5.422 1 78.44 156 ARG B O 1
ATOM 3877 N N . GLY B 1 157 ? -10.93 24.797 5.824 1 74.38 157 GLY B N 1
ATOM 3878 C CA . GLY B 1 157 ? -9.859 25.625 5.293 1 74.38 157 GLY B CA 1
ATOM 3879 C C . GLY B 1 157 ? -9.461 26.75 6.223 1 74.38 157 GLY B C 1
ATOM 3880 O O . GLY B 1 157 ? -8.938 27.781 5.773 1 74.38 157 GLY B O 1
ATOM 3881 N N . GLN B 1 158 ? -9.852 26.75 7.41 1 78.38 158 GLN B N 1
ATOM 3882 C CA . GLN B 1 158 ? -9.609 27.828 8.375 1 78.38 158 GLN B CA 1
ATOM 3883 C C . GLN B 1 158 ? -8.492 27.453 9.336 1 78.38 158 GLN B C 1
ATOM 3885 O O . GLN B 1 158 ? -8.344 28.062 10.398 1 78.38 158 GLN B O 1
ATOM 3890 N N . LEU B 1 159 ? -7.848 26.547 8.891 1 82.56 159 LEU B N 1
ATOM 3891 C CA . LEU B 1 159 ? -6.828 26.062 9.812 1 82.56 159 LEU B CA 1
ATOM 3892 C C . LEU B 1 159 ? -5.672 27.047 9.906 1 82.56 159 LEU B C 1
ATOM 3894 O O . LEU B 1 159 ? -4.992 27.125 10.938 1 82.56 159 LEU B O 1
ATOM 3898 N N . PHE B 1 160 ? -5.496 27.891 8.789 1 90.12 160 PHE B N 1
ATOM 3899 C CA . PHE B 1 160 ? -4.309 28.734 8.75 1 90.12 160 PHE B CA 1
ATOM 3900 C C . PHE B 1 160 ? -4.691 30.203 8.586 1 90.12 160 PHE B C 1
ATOM 3902 O O . PHE B 1 160 ? -5.574 30.531 7.797 1 90.12 160 PHE B O 1
ATOM 3909 N N . THR B 1 161 ? -4.07 31.031 9.312 1 89 161 THR B N 1
ATOM 3910 C CA . THR B 1 161 ? -4.262 32.469 9.219 1 89 161 THR B CA 1
ATOM 3911 C C . THR B 1 161 ? -3.604 33.031 7.953 1 89 161 THR B C 1
ATOM 3913 O O . THR B 1 161 ? -2.834 32.312 7.289 1 89 161 THR B O 1
ATOM 3916 N N . ALA B 1 162 ? -3.934 34.25 7.648 1 89.94 162 ALA B N 1
ATOM 3917 C CA . ALA B 1 162 ? -3.334 34.906 6.492 1 89.94 162 ALA B CA 1
ATOM 3918 C C . ALA B 1 162 ? -1.816 34.969 6.629 1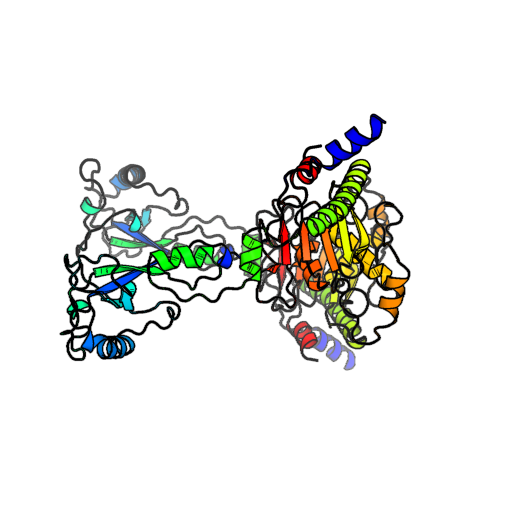 89.94 162 ALA B C 1
ATOM 3920 O O . ALA B 1 162 ? -1.09 34.812 5.648 1 89.94 162 ALA B O 1
ATOM 3921 N N . ASP B 1 163 ? -1.374 35.25 7.84 1 92.62 163 ASP B N 1
ATOM 3922 C CA . ASP B 1 163 ? 0.062 35.312 8.094 1 92.62 163 ASP B CA 1
ATOM 3923 C C . ASP B 1 163 ? 0.72 33.938 7.879 1 92.62 163 ASP B C 1
ATOM 3925 O O . ASP B 1 163 ? 1.804 33.844 7.297 1 92.62 163 ASP B O 1
ATOM 3929 N N . GLN B 1 164 ? 0.086 32.938 8.359 1 93.25 164 GLN B N 1
ATOM 3930 C CA . GLN B 1 164 ? 0.604 31.578 8.18 1 93.25 164 GLN B CA 1
ATOM 3931 C C . GLN B 1 164 ? 0.651 31.203 6.699 1 93.25 164 GLN B C 1
ATOM 3933 O O . GLN B 1 164 ? 1.616 30.578 6.242 1 93.25 164 GLN B O 1
ATOM 3938 N N . LYS B 1 165 ? -0.303 31.594 5.953 1 93.88 165 LYS B N 1
ATOM 3939 C CA . LYS B 1 165 ? -0.342 31.312 4.52 1 93.88 165 LYS B CA 1
ATOM 3940 C C . LYS B 1 165 ? 0.774 32.062 3.785 1 93.88 165 LYS B C 1
ATOM 3942 O O . LYS B 1 165 ? 1.359 31.516 2.84 1 93.88 165 LYS B O 1
ATOM 3947 N N . ALA B 1 166 ? 1.007 33.219 4.195 1 95.19 166 ALA B N 1
ATOM 3948 C CA . ALA B 1 166 ? 2.098 34 3.594 1 95.19 166 ALA B CA 1
ATOM 3949 C C . ALA B 1 166 ? 3.441 33.312 3.828 1 95.19 166 ALA B C 1
ATOM 3951 O O . ALA B 1 166 ? 4.293 33.281 2.938 1 95.19 166 ALA B O 1
ATOM 3952 N N . LYS B 1 167 ? 3.627 32.844 5 1 96.5 167 LYS B N 1
ATOM 3953 C CA . LYS B 1 167 ? 4.848 32.094 5.305 1 96.5 167 LYS B CA 1
ATOM 3954 C C . LYS B 1 167 ? 4.953 30.828 4.453 1 96.5 167 LYS B C 1
ATOM 3956 O O . LYS B 1 167 ? 6.02 30.531 3.912 1 96.5 167 LYS B O 1
ATOM 3961 N N . MET B 1 168 ? 3.859 30.125 4.336 1 96.94 168 MET B N 1
ATOM 3962 C CA . MET B 1 168 ? 3.822 28.938 3.488 1 96.94 168 MET B CA 1
ATOM 3963 C C . MET B 1 168 ? 4.238 29.281 2.061 1 96.94 168 MET B C 1
ATOM 3965 O O . MET B 1 168 ? 4.98 28.531 1.43 1 96.94 168 MET B O 1
ATOM 3969 N N . GLN B 1 169 ? 3.711 30.359 1.618 1 97.31 169 GLN B N 1
ATOM 3970 C CA . GLN B 1 169 ? 4.031 30.797 0.265 1 97.31 169 GLN B CA 1
ATOM 3971 C C . GLN B 1 169 ? 5.531 31.031 0.102 1 97.31 169 GLN B C 1
ATOM 3973 O O . GLN B 1 169 ? 6.113 30.656 -0.918 1 97.31 169 GLN B O 1
ATOM 3978 N N . ARG B 1 170 ? 6.113 31.672 1.063 1 97.81 170 ARG B N 1
ATOM 3979 C CA . ARG B 1 170 ? 7.547 31.953 1.014 1 97.81 170 ARG B CA 1
ATOM 3980 C C . ARG B 1 170 ? 8.344 30.641 0.977 1 97.81 170 ARG B C 1
ATOM 3982 O O . ARG B 1 170 ? 9.281 30.516 0.184 1 97.81 170 ARG B O 1
ATOM 3989 N N . TYR B 1 171 ? 8.023 29.688 1.838 1 98.25 171 TYR B N 1
ATOM 3990 C CA . TYR B 1 171 ? 8.727 28.422 1.883 1 98.25 171 TYR B CA 1
ATOM 3991 C C . TYR B 1 171 ? 8.555 27.656 0.572 1 98.25 171 TYR B C 1
ATOM 3993 O O . TYR B 1 171 ? 9.531 27.156 0.007 1 98.25 171 TYR B O 1
ATOM 4001 N N . MET B 1 172 ? 7.328 27.641 0.069 1 98.62 172 MET B N 1
ATOM 4002 C CA . MET B 1 172 ? 7.074 26.906 -1.169 1 98.62 172 MET B CA 1
ATOM 4003 C C . MET B 1 172 ? 7.75 27.594 -2.354 1 98.62 172 MET B C 1
ATOM 4005 O O . MET B 1 172 ? 8.219 26.922 -3.275 1 98.62 172 MET B O 1
ATOM 4009 N N . ALA B 1 173 ? 7.773 28.875 -2.314 1 98.38 173 ALA B N 1
ATOM 4010 C CA . ALA B 1 173 ? 8.469 29.594 -3.375 1 98.38 173 ALA B CA 1
ATOM 4011 C C . ALA B 1 173 ? 9.945 29.188 -3.439 1 98.38 173 ALA B C 1
ATOM 4013 O O . ALA B 1 173 ? 10.516 29.078 -4.523 1 98.38 173 ALA B O 1
ATOM 4014 N N . THR B 1 174 ? 10.531 29.031 -2.301 1 98.38 174 THR B N 1
ATOM 4015 C CA . THR B 1 174 ? 11.914 28.562 -2.248 1 98.38 174 THR B CA 1
ATOM 4016 C C . THR B 1 174 ? 12.031 27.172 -2.869 1 98.38 174 THR B C 1
ATOM 4018 O O . THR B 1 174 ? 12.984 26.891 -3.609 1 98.38 174 THR B O 1
ATOM 4021 N N . ALA B 1 175 ? 11.102 26.297 -2.57 1 98.62 175 ALA B N 1
ATOM 4022 C CA . ALA B 1 175 ? 11.086 24.969 -3.18 1 98.62 175 ALA B CA 1
ATOM 4023 C C . ALA B 1 175 ? 10.938 25.062 -4.695 1 98.62 175 ALA B C 1
ATOM 4025 O O . ALA B 1 175 ? 11.586 24.328 -5.438 1 98.62 175 ALA B O 1
ATOM 4026 N N . VAL B 1 176 ? 10.086 25.969 -5.145 1 98.56 176 VAL B N 1
ATOM 4027 C CA . VAL B 1 176 ? 9.844 26.172 -6.57 1 98.56 176 VAL B CA 1
ATOM 4028 C C . VAL B 1 176 ? 11.133 26.641 -7.25 1 98.56 176 VAL B C 1
ATOM 4030 O O . VAL B 1 176 ? 11.461 26.188 -8.352 1 98.56 176 VAL B O 1
ATOM 4033 N N . GLU B 1 177 ? 11.82 27.5 -6.594 1 98.31 177 GLU B N 1
ATOM 4034 C CA . GLU B 1 177 ? 13.094 27.969 -7.133 1 98.31 177 GLU B CA 1
ATOM 4035 C C . GLU B 1 177 ? 14.078 26.812 -7.285 1 98.31 177 GLU B C 1
ATOM 4037 O O . GLU B 1 177 ? 14.742 26.672 -8.32 1 98.31 177 GLU B O 1
ATOM 4042 N N . ALA B 1 178 ? 14.172 26 -6.273 1 98.12 178 ALA B N 1
ATOM 4043 C CA . ALA B 1 178 ? 15.039 24.828 -6.348 1 98.12 178 ALA B CA 1
ATOM 4044 C C . ALA B 1 178 ? 14.633 23.922 -7.496 1 98.12 178 ALA B C 1
ATOM 4046 O O . ALA B 1 178 ? 15.484 23.406 -8.227 1 98.12 178 ALA B O 1
ATOM 4047 N N . ALA B 1 179 ? 13.359 23.703 -7.656 1 98.25 179 ALA B N 1
ATOM 4048 C CA . ALA B 1 179 ? 12.836 22.875 -8.734 1 98.25 179 ALA B CA 1
ATOM 4049 C C . ALA B 1 179 ? 13.234 23.422 -10.102 1 98.25 179 ALA B C 1
ATOM 4051 O O . ALA B 1 179 ? 13.602 22.656 -11 1 98.25 179 ALA B O 1
ATOM 4052 N N . THR B 1 180 ? 13.117 24.703 -10.234 1 97.69 180 THR B N 1
ATOM 4053 C CA . THR B 1 180 ? 13.469 25.359 -11.484 1 97.69 180 THR B CA 1
ATOM 4054 C C . THR B 1 180 ? 14.945 25.141 -11.812 1 97.69 180 THR B C 1
ATOM 4056 O O . THR B 1 180 ? 15.305 24.859 -12.953 1 97.69 180 THR B O 1
ATOM 4059 N N . LEU B 1 181 ? 15.781 25.281 -10.844 1 96.75 181 LEU B N 1
ATOM 4060 C CA . LEU B 1 181 ? 17.219 25.078 -11.023 1 96.75 181 LEU B CA 1
ATOM 4061 C C . LEU B 1 181 ? 17.5 23.625 -11.406 1 96.75 181 LEU B C 1
ATOM 4063 O O . LEU B 1 181 ? 18.391 23.359 -12.219 1 96.75 181 LEU B O 1
ATOM 4067 N N 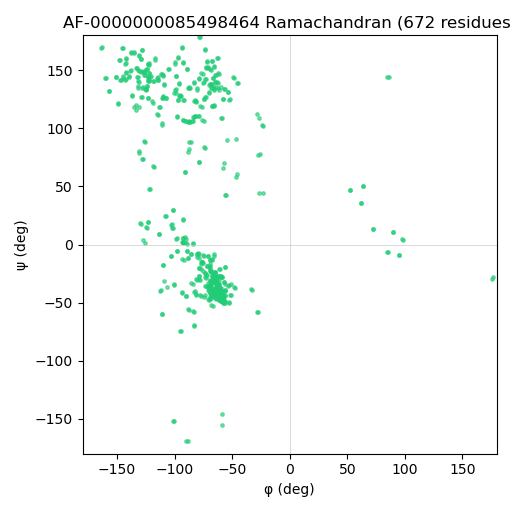. ALA B 1 182 ? 16.781 22.688 -10.789 1 96.19 182 ALA B N 1
ATOM 4068 C CA . ALA B 1 182 ? 16.922 21.281 -11.156 1 96.19 182 ALA B CA 1
ATOM 4069 C C . ALA B 1 182 ? 16.625 21.078 -12.633 1 96.19 182 ALA B C 1
ATOM 4071 O O . ALA B 1 182 ? 17.375 20.375 -13.328 1 96.19 182 ALA B O 1
ATOM 4072 N N . ARG B 1 183 ? 15.578 21.656 -13.078 1 95.31 183 ARG B N 1
ATOM 4073 C CA . ARG B 1 183 ? 15.188 21.531 -14.477 1 95.31 183 ARG B CA 1
ATOM 4074 C C . ARG B 1 183 ? 16.297 22.047 -15.398 1 95.31 183 ARG B C 1
ATOM 4076 O O . ARG B 1 183 ? 16.578 21.422 -16.438 1 95.31 183 ARG B O 1
ATOM 4083 N N . GLU B 1 184 ? 16.844 23.094 -15.047 1 94.75 184 GLU B N 1
ATOM 4084 C CA . GLU B 1 184 ? 17.922 23.672 -15.844 1 94.75 184 GLU B CA 1
ATOM 4085 C C . GLU B 1 184 ? 19.125 22.734 -15.93 1 94.75 184 GLU B C 1
ATOM 4087 O O . GLU B 1 184 ? 19.859 22.766 -16.922 1 94.75 184 GLU B O 1
ATOM 4092 N N . MET B 1 185 ? 19.266 21.922 -14.953 1 93.44 185 MET B N 1
ATOM 4093 C CA . MET B 1 185 ? 20.375 20.969 -14.922 1 93.44 185 MET B CA 1
ATOM 4094 C C . MET B 1 185 ? 19.969 19.641 -15.531 1 93.44 185 MET B C 1
ATOM 4096 O O . MET B 1 185 ? 20.734 18.656 -15.453 1 93.44 185 MET B O 1
ATOM 4100 N N . GLY B 1 186 ? 18.734 19.547 -16.016 1 91.88 186 GLY B N 1
ATOM 4101 C CA . GLY B 1 186 ? 18.281 18.344 -16.672 1 91.88 186 GLY B CA 1
ATOM 4102 C C . GLY B 1 186 ? 17.656 17.328 -15.727 1 91.88 186 GLY B C 1
ATOM 4103 O O . GLY B 1 186 ? 17.391 16.188 -16.109 1 91.88 186 GLY B O 1
ATOM 4104 N N . MET B 1 187 ? 17.422 17.781 -14.531 1 93 187 MET B N 1
ATOM 4105 C CA . MET B 1 187 ? 16.766 16.938 -13.555 1 93 187 MET B CA 1
ATOM 4106 C C . MET B 1 187 ? 15.258 17.156 -13.555 1 93 187 MET B C 1
ATOM 4108 O O . MET B 1 187 ? 14.766 18.078 -14.211 1 93 187 MET B O 1
ATOM 4112 N N . ASP B 1 188 ? 14.531 16.266 -12.836 1 94.19 188 ASP B N 1
ATOM 4113 C CA . ASP B 1 188 ? 13.102 16.531 -12.664 1 94.19 188 ASP B CA 1
ATOM 4114 C C . ASP B 1 188 ? 12.875 17.812 -11.883 1 94.19 188 ASP B C 1
ATOM 4116 O O . ASP B 1 188 ? 13.586 18.109 -10.914 1 94.19 188 ASP B O 1
ATOM 4120 N N . ALA B 1 189 ? 11.906 18.516 -12.344 1 97 189 ALA B N 1
ATOM 4121 C CA . ALA B 1 189 ? 11.617 19.812 -11.711 1 97 189 ALA B CA 1
ATOM 4122 C C . ALA B 1 189 ? 10.836 19.609 -10.414 1 97 189 ALA B C 1
ATOM 4124 O O . ALA B 1 189 ? 9.656 19.953 -10.336 1 97 189 ALA B O 1
ATOM 4125 N N . VAL B 1 190 ? 11.43 19.109 -9.414 1 98.19 190 VAL B N 1
ATOM 4126 C CA . VAL B 1 190 ? 10.859 18.922 -8.086 1 98.19 190 VAL B CA 1
ATOM 4127 C C . VAL B 1 190 ? 11.781 19.531 -7.035 1 98.19 190 VAL B C 1
ATOM 4129 O O . VAL B 1 190 ? 12.984 19.266 -7.027 1 98.19 190 VAL B O 1
ATOM 4132 N N . GLY B 1 191 ? 11.25 20.375 -6.223 1 98.62 191 GLY B N 1
ATOM 4133 C CA . GLY B 1 191 ? 11.984 21 -5.133 1 98.62 191 GLY B CA 1
ATOM 4134 C C . GLY B 1 191 ? 11.344 20.781 -3.775 1 98.62 191 GLY B C 1
ATOM 4135 O O . GLY B 1 191 ? 10.133 20.578 -3.684 1 98.62 191 GLY B O 1
ATOM 4136 N N . ALA B 1 192 ? 12.172 20.766 -2.723 1 98.75 192 ALA B N 1
ATOM 4137 C CA . ALA B 1 192 ? 11.719 20.531 -1.355 1 98.75 192 ALA B CA 1
ATOM 4138 C C . ALA B 1 192 ? 12.484 21.406 -0.364 1 98.75 192 ALA B C 1
ATOM 4140 O O . ALA B 1 192 ? 13.656 21.719 -0.582 1 98.75 192 ALA B O 1
ATOM 4141 N N . VAL B 1 193 ? 11.766 21.781 0.712 1 98.56 193 VAL B N 1
ATOM 4142 C CA . VAL B 1 193 ? 12.352 22.594 1.771 1 98.56 193 VAL B CA 1
ATOM 4143 C C . VAL B 1 193 ? 11.922 22.062 3.135 1 98.56 193 VAL B C 1
ATOM 4145 O O . VAL B 1 193 ? 10.742 21.766 3.346 1 98.56 193 VAL B O 1
ATOM 4148 N N . ILE B 1 194 ? 12.883 21.828 3.99 1 97.88 194 ILE B N 1
ATOM 4149 C CA . ILE B 1 194 ? 12.578 21.516 5.379 1 97.88 194 ILE B CA 1
ATOM 4150 C C . ILE B 1 194 ? 12.742 22.766 6.246 1 97.88 194 ILE B C 1
ATOM 4152 O O . ILE B 1 194 ? 13.75 23.469 6.145 1 97.88 194 ILE B O 1
ATOM 4156 N N . VAL B 1 195 ? 11.688 23.031 7.062 1 97.56 195 VAL B N 1
ATOM 4157 C CA . VAL B 1 195 ? 11.617 24.25 7.867 1 97.56 195 VAL B CA 1
ATOM 4158 C C . VAL B 1 195 ? 11.453 23.891 9.344 1 97.56 195 VAL B C 1
ATOM 4160 O O . VAL B 1 195 ? 10.742 22.938 9.68 1 97.56 195 VAL B O 1
ATOM 4163 N N . ASP B 1 196 ? 12.102 24.609 10.195 1 94.5 196 ASP B N 1
ATOM 4164 C CA . ASP B 1 196 ? 11.781 24.594 11.625 1 94.5 196 ASP B CA 1
ATOM 4165 C C . ASP B 1 196 ? 10.695 25.609 11.953 1 94.5 196 ASP B C 1
ATOM 4167 O O . ASP B 1 196 ? 10.953 26.812 11.984 1 94.5 196 ASP B O 1
ATOM 4171 N N . PRO B 1 197 ? 9.539 25.125 12.188 1 93.69 197 PRO B N 1
ATOM 4172 C CA . PRO B 1 197 ? 8.445 26.078 12.398 1 93.69 197 PRO B CA 1
ATOM 4173 C C . PRO B 1 197 ? 8.594 26.875 13.695 1 93.69 197 PRO B C 1
ATOM 4175 O O . PRO B 1 197 ? 8.008 27.953 13.836 1 93.69 197 PRO B O 1
ATOM 4178 N N . GLU B 1 198 ? 9.305 26.391 14.641 1 90.88 198 GLU B N 1
ATOM 4179 C CA . GLU B 1 198 ? 9.531 27.109 15.891 1 90.88 198 GLU B CA 1
ATOM 4180 C C . GLU B 1 198 ? 10.406 28.344 15.68 1 90.88 198 GLU B C 1
ATOM 4182 O O . GLU B 1 198 ? 10.062 29.438 16.125 1 90.88 198 GLU B O 1
ATOM 4187 N N . SER B 1 199 ? 11.484 28.188 14.938 1 91.31 199 SER B N 1
ATOM 4188 C CA . SER B 1 199 ? 12.391 29.297 14.68 1 91.31 199 SER B CA 1
ATOM 4189 C C . SER B 1 199 ? 12.039 30.016 13.375 1 91.31 199 SER B C 1
ATOM 4191 O O . SER B 1 199 ? 12.547 31.094 13.094 1 91.31 199 SER B O 1
ATOM 4193 N N . GLU B 1 200 ? 11.156 29.359 12.562 1 93.88 200 GLU B N 1
ATOM 4194 C CA . GLU B 1 200 ? 10.742 29.891 11.258 1 93.88 200 GLU B CA 1
ATOM 4195 C C . GLU B 1 200 ? 11.93 30.016 10.312 1 93.88 200 GLU B C 1
ATOM 4197 O O . GLU B 1 200 ? 12.039 31 9.57 1 93.88 200 GLU B O 1
ATOM 4202 N N . GLU B 1 201 ? 12.836 29.078 10.43 1 94.12 201 GLU B N 1
ATOM 4203 C CA . GLU B 1 201 ? 14.023 29.078 9.578 1 94.12 201 GLU B CA 1
ATOM 4204 C C . GLU B 1 201 ? 14.023 27.875 8.648 1 94.12 201 GLU B C 1
ATOM 4206 O O . GLU B 1 201 ? 13.609 26.781 9.031 1 94.12 201 GLU B O 1
ATOM 4211 N N . ILE B 1 202 ? 14.508 28.125 7.48 1 96.31 202 ILE B N 1
ATOM 4212 C CA . ILE B 1 202 ? 14.734 27.031 6.539 1 96.31 202 ILE B CA 1
ATOM 4213 C C . ILE B 1 202 ? 15.961 26.234 6.961 1 96.31 202 ILE B C 1
ATOM 4215 O O . ILE B 1 202 ? 17.047 26.797 7.156 1 96.31 202 ILE B O 1
ATOM 4219 N N . VAL B 1 203 ? 15.828 24.984 7.129 1 94.56 203 VAL B N 1
ATOM 4220 C CA . VAL B 1 203 ? 16.891 24.109 7.605 1 94.56 203 VAL B CA 1
ATOM 4221 C C . VAL B 1 203 ? 17.641 23.5 6.414 1 94.56 203 VAL B C 1
ATOM 4223 O O . VAL B 1 203 ? 18.859 23.391 6.438 1 94.56 203 VAL B O 1
ATOM 4226 N N . ALA B 1 204 ? 16.938 23.109 5.395 1 95.56 204 ALA B N 1
ATOM 4227 C CA . ALA B 1 204 ? 17.531 22.5 4.211 1 95.56 204 ALA B CA 1
ATOM 4228 C C . ALA B 1 204 ? 16.688 22.781 2.967 1 95.56 204 ALA B C 1
ATOM 4230 O O . ALA B 1 204 ? 15.461 22.891 3.043 1 95.56 204 ALA B O 1
ATOM 4231 N N . VAL B 1 205 ? 17.328 22.969 1.869 1 97.56 205 VAL B N 1
ATOM 4232 C CA . VAL B 1 205 ? 16.719 23.094 0.545 1 97.56 205 VAL B CA 1
ATOM 4233 C C . VAL B 1 205 ? 17.328 22.062 -0.405 1 97.56 205 VAL B C 1
ATOM 4235 O O . VAL B 1 205 ? 18.547 21.844 -0.4 1 97.56 205 VAL B O 1
ATOM 4238 N N . ALA B 1 206 ? 16.453 21.391 -1.149 1 97.44 206 ALA B N 1
ATOM 4239 C CA . ALA B 1 206 ? 16.953 20.359 -2.062 1 97.44 206 ALA B CA 1
ATOM 4240 C C . ALA B 1 206 ? 16.078 20.25 -3.303 1 97.44 206 ALA B C 1
ATOM 4242 O O . ALA B 1 206 ? 14.961 20.766 -3.324 1 97.44 206 ALA B O 1
ATOM 4243 N N . HIS B 1 207 ? 16.594 19.719 -4.352 1 97.5 207 HIS B N 1
ATOM 4244 C CA . HIS B 1 207 ? 15.836 19.328 -5.531 1 97.5 207 HIS B CA 1
ATOM 4245 C C . HIS B 1 207 ? 16.141 17.891 -5.93 1 97.5 207 HIS B C 1
ATOM 4247 O O . HIS B 1 207 ? 17.016 17.25 -5.332 1 97.5 207 HIS B O 1
ATOM 4253 N N . ASP B 1 208 ? 15.344 17.406 -6.789 1 95.62 208 ASP B N 1
ATOM 4254 C CA . ASP B 1 208 ? 15.547 16.062 -7.332 1 95.62 208 ASP B CA 1
ATOM 4255 C C . ASP B 1 208 ? 16.922 15.93 -7.977 1 95.62 208 ASP B C 1
ATOM 4257 O O . ASP B 1 208 ? 17.375 16.828 -8.695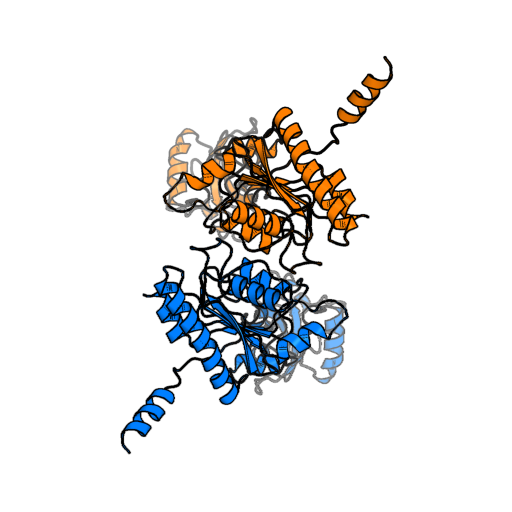 1 95.62 208 ASP B O 1
ATOM 4261 N N . CYS B 1 209 ? 17.625 14.836 -7.66 1 91.75 209 CYS B N 1
ATOM 4262 C CA . CYS B 1 209 ? 18.953 14.57 -8.203 1 91.75 209 CYS B CA 1
ATOM 4263 C C . CYS B 1 209 ? 19.031 13.164 -8.781 1 91.75 209 CYS B C 1
ATOM 4265 O O . CYS B 1 209 ? 20.125 12.609 -8.922 1 91.75 209 CYS B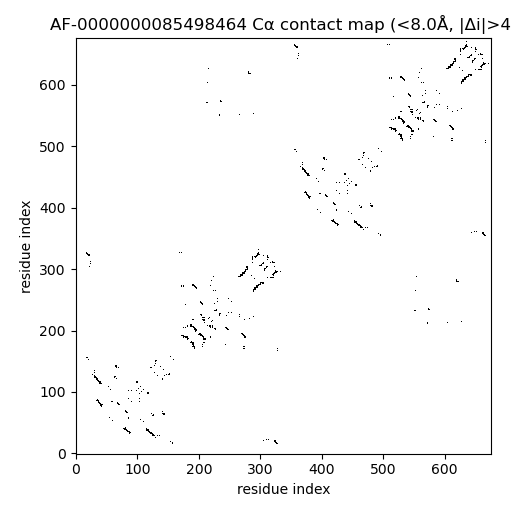 O 1
ATOM 4267 N N . LYS B 1 210 ? 17.922 12.539 -9.047 1 87.56 210 LYS B N 1
ATOM 4268 C CA . LYS B 1 210 ? 17.891 11.117 -9.359 1 87.56 210 LYS B CA 1
ATOM 4269 C C . LYS B 1 210 ? 18.594 10.82 -10.68 1 87.56 210 LYS B C 1
ATOM 4271 O O . LYS B 1 210 ? 19.109 9.719 -10.883 1 87.56 210 LYS B O 1
ATOM 4276 N N . ARG B 1 211 ? 18.656 11.75 -11.609 1 84 211 ARG B N 1
ATOM 4277 C CA . ARG B 1 211 ? 19.266 11.523 -12.914 1 84 211 ARG B CA 1
ATOM 4278 C C . ARG B 1 211 ? 20.766 11.828 -12.875 1 84 211 ARG B C 1
ATOM 4280 O O . ARG B 1 211 ? 21.5 11.484 -13.797 1 84 211 ARG B O 1
ATOM 4287 N N . GLY B 1 212 ? 21.234 12.422 -11.883 1 74.69 212 GLY B N 1
ATOM 4288 C CA . GLY B 1 212 ? 22.625 12.828 -11.828 1 74.69 212 GLY B CA 1
ATOM 4289 C C . GLY B 1 212 ? 23.422 12.078 -10.789 1 74.69 212 GLY B C 1
ATOM 4290 O O . GLY B 1 212 ? 24.594 11.758 -11.008 1 74.69 212 GLY B O 1
ATOM 4291 N N . SER B 1 213 ? 22.875 11.812 -9.617 1 72.38 213 SER B N 1
ATOM 4292 C CA . SER B 1 213 ? 23.641 11.297 -8.5 1 72.38 213 SER B CA 1
ATOM 4293 C C . SER B 1 213 ? 23.266 9.852 -8.188 1 72.38 213 SER B C 1
ATOM 4295 O O . SER B 1 213 ? 24.125 8.961 -8.234 1 72.38 213 SER B O 1
ATOM 4297 N N . HIS B 1 214 ? 22.047 9.625 -7.871 1 82 214 HIS B N 1
ATOM 4298 C CA . HIS B 1 214 ? 21.562 8.344 -7.371 1 82 214 HIS B CA 1
ATOM 4299 C C . HIS B 1 214 ? 20.062 8.195 -7.613 1 82 214 HIS B C 1
ATOM 4301 O O . HIS B 1 214 ? 19.297 9.125 -7.371 1 82 214 HIS B O 1
ATOM 4307 N N . PRO B 1 215 ? 19.672 7.098 -8.125 1 84.88 215 PRO B N 1
ATOM 4308 C CA . PRO B 1 215 ? 18.25 6.941 -8.453 1 84.88 215 PRO B CA 1
ATOM 4309 C C . PRO B 1 215 ? 17.328 7.172 -7.25 1 84.88 215 PRO B C 1
ATOM 4311 O O . PRO B 1 215 ? 16.141 7.434 -7.414 1 84.88 215 PRO B O 1
ATOM 4314 N N . LEU B 1 216 ? 17.859 7.086 -6.004 1 89.44 216 LEU B N 1
ATOM 4315 C CA . LEU B 1 216 ? 17.047 7.223 -4.805 1 89.44 216 LEU B CA 1
ATOM 4316 C C . LEU B 1 216 ? 17.031 8.664 -4.316 1 89.44 216 LEU B C 1
ATOM 4318 O O . LEU B 1 216 ? 16.344 8.992 -3.348 1 89.44 216 LEU B O 1
ATOM 4322 N N . HIS B 1 217 ? 17.688 9.547 -5.055 1 91.56 217 HIS B N 1
ATOM 4323 C CA . HIS B 1 217 ? 17.859 10.914 -4.578 1 91.56 217 HIS B CA 1
ATOM 4324 C C . HIS B 1 217 ? 16.719 11.812 -5.062 1 91.56 217 HIS B C 1
ATOM 4326 O O . HIS B 1 217 ? 16.969 12.828 -5.723 1 91.56 217 HIS B O 1
ATOM 4332 N N . HIS B 1 218 ? 15.531 11.484 -4.641 1 95.12 218 HIS B N 1
ATOM 4333 C CA . HIS B 1 218 ? 14.406 12.398 -4.789 1 95.12 218 HIS B CA 1
ATOM 4334 C C . HIS B 1 218 ? 14.578 13.633 -3.91 1 95.12 218 HIS B C 1
ATOM 4336 O O . HIS B 1 218 ? 15.312 13.602 -2.924 1 95.12 218 HIS B O 1
ATOM 4342 N N . ALA B 1 219 ? 13.914 14.633 -4.285 1 97.19 219 ALA B N 1
ATOM 4343 C CA . ALA B 1 219 ? 14.078 15.898 -3.572 1 97.19 219 ALA B CA 1
ATOM 4344 C C . ALA B 1 219 ? 13.891 15.711 -2.07 1 97.19 219 ALA B C 1
ATOM 4346 O O . ALA B 1 219 ? 14.664 16.25 -1.271 1 97.19 219 ALA B O 1
ATOM 4347 N N . VAL B 1 220 ? 12.867 14.93 -1.654 1 97.69 220 VAL B N 1
ATOM 4348 C CA . VAL B 1 220 ? 12.562 14.695 -0.248 1 97.69 220 VAL B CA 1
ATOM 4349 C C . VAL B 1 220 ? 13.711 13.938 0.414 1 97.69 220 VAL B C 1
ATOM 4351 O O . VAL B 1 220 ? 14.148 14.297 1.511 1 97.69 220 VAL B O 1
ATOM 4354 N N . MET B 1 221 ? 14.203 12.922 -0.245 1 94.44 221 MET B N 1
ATOM 4355 C CA . MET B 1 221 ? 15.305 12.117 0.278 1 94.44 221 MET B CA 1
ATOM 4356 C C . MET B 1 221 ? 16.562 12.969 0.466 1 94.44 221 MET B C 1
ATOM 4358 O O . MET B 1 221 ? 17.25 12.852 1.48 1 94.44 221 MET B O 1
ATOM 4362 N N . VAL B 1 222 ? 16.844 13.812 -0.513 1 93.75 222 VAL B N 1
ATOM 4363 C CA . VAL B 1 222 ? 18.016 14.68 -0.451 1 93.75 222 VAL B CA 1
ATOM 4364 C C . VAL B 1 222 ? 17.875 15.641 0.725 1 93.75 222 VAL B C 1
ATOM 4366 O O . VAL B 1 222 ? 18.844 15.867 1.464 1 93.75 222 VAL B O 1
ATOM 4369 N N . CYS B 1 223 ? 16.688 16.188 0.926 1 94.88 223 CYS B N 1
ATOM 4370 C CA . CYS B 1 223 ? 16.453 17.094 2.045 1 94.88 223 CYS B CA 1
ATOM 4371 C C . CYS B 1 223 ? 16.734 16.391 3.373 1 94.88 223 CYS B C 1
ATOM 4373 O O . CYS B 1 223 ? 17.406 16.953 4.242 1 94.88 223 CYS B O 1
ATOM 4375 N N . ILE B 1 224 ? 16.203 15.258 3.518 1 93.19 224 ILE B N 1
ATOM 4376 C CA . ILE B 1 224 ? 16.375 14.508 4.758 1 93.19 224 ILE B CA 1
ATOM 4377 C C . ILE B 1 224 ? 17.859 14.234 4.988 1 93.19 224 ILE B C 1
ATOM 4379 O O . ILE B 1 224 ? 18.359 14.383 6.109 1 93.19 224 ILE B O 1
ATOM 4383 N N . ASP B 1 225 ? 18.547 13.859 3.943 1 89.62 225 ASP B N 1
ATOM 4384 C CA . ASP B 1 225 ? 19.984 13.586 4.039 1 89.62 225 ASP B CA 1
ATOM 4385 C C . ASP B 1 225 ? 20.766 14.836 4.445 1 89.62 225 ASP B C 1
ATOM 4387 O O . ASP B 1 225 ? 21.703 14.758 5.234 1 89.62 225 ASP B O 1
ATOM 4391 N N . LEU B 1 226 ? 20.438 15.945 3.887 1 90.81 226 LEU B N 1
ATOM 4392 C CA . LEU B 1 226 ? 21.078 17.203 4.23 1 90.81 226 LEU B CA 1
ATOM 4393 C C . LEU B 1 226 ? 20.891 17.531 5.707 1 90.81 226 LEU B C 1
ATOM 4395 O O . LEU B 1 226 ? 21.828 17.969 6.375 1 90.81 226 LEU B O 1
ATOM 4399 N N . VAL B 1 227 ? 19.672 17.328 6.211 1 90.19 227 VAL B N 1
ATOM 4400 C CA . VAL B 1 227 ? 19.422 17.547 7.629 1 90.19 227 VAL B CA 1
ATOM 4401 C C . VAL B 1 227 ? 20.281 16.625 8.469 1 90.19 227 VAL B C 1
ATOM 4403 O O . VAL B 1 227 ? 20.891 17.047 9.461 1 90.19 227 VAL B O 1
ATOM 4406 N N . ALA B 1 228 ? 20.344 15.391 8.07 1 85.38 228 ALA B N 1
ATOM 4407 C CA . ALA B 1 228 ? 21.172 14.406 8.781 1 85.38 228 ALA B CA 1
ATOM 4408 C C . ALA B 1 228 ? 22.641 14.836 8.805 1 85.38 228 ALA B C 1
ATOM 4410 O O . ALA B 1 228 ? 23.312 14.719 9.828 1 85.38 228 ALA B O 1
ATOM 4411 N N . CYS B 1 229 ? 23.094 15.336 7.668 1 81.19 229 CYS B N 1
ATOM 4412 C CA . CYS B 1 229 ? 24.469 15.812 7.562 1 81.19 229 CYS B CA 1
ATOM 4413 C C . CYS B 1 229 ? 24.719 16.969 8.531 1 81.19 229 CYS B C 1
ATOM 4415 O O . CYS B 1 229 ? 25.766 17.016 9.18 1 81.19 229 CYS B O 1
ATOM 4417 N N . GLY B 1 230 ? 23.812 17.812 8.57 1 78.56 230 GLY B N 1
ATOM 4418 C CA . GLY B 1 230 ? 23.922 18.938 9.492 1 78.56 230 GLY B CA 1
ATOM 4419 C C . GLY B 1 230 ? 23.984 18.516 10.945 1 78.56 230 GLY B C 1
ATOM 4420 O O . GLY B 1 230 ? 24.531 19.25 11.789 1 78.56 230 GLY B O 1
ATOM 4421 N N . GLN B 1 231 ? 23.516 17.344 11.18 1 76.44 231 GLN B N 1
ATOM 4422 C CA . GLN B 1 231 ? 23.484 16.844 12.547 1 76.44 231 GLN B CA 1
ATOM 4423 C C . GLN B 1 231 ? 24.625 15.859 12.789 1 76.44 231 GLN B C 1
ATOM 4425 O O . GLN B 1 231 ? 24.656 15.172 13.82 1 76.44 231 GLN B O 1
ATOM 4430 N N . GLY B 1 232 ? 25.578 15.836 11.914 1 70.25 232 GLY B N 1
ATOM 4431 C CA . GLY B 1 232 ? 26.781 15.016 12.102 1 70.25 232 GLY B CA 1
ATOM 4432 C C . GLY B 1 232 ? 26.688 13.664 11.422 1 70.25 232 GLY B C 1
ATOM 4433 O O . GLY B 1 232 ? 27.594 12.836 11.547 1 70.25 232 GLY B O 1
ATOM 4434 N N . GLY B 1 233 ? 25.5 13.484 11 1 63.94 233 GLY B N 1
ATOM 4435 C CA . GLY B 1 233 ? 25.328 12.297 10.18 1 63.94 233 GLY B CA 1
ATOM 4436 C C . GLY B 1 233 ? 25.281 12.602 8.695 1 63.94 233 GLY B C 1
ATOM 4437 O O . GLY B 1 233 ? 25.969 13.508 8.227 1 63.94 233 GLY B O 1
ATOM 4438 N N . GLY B 1 234 ? 24.75 12.016 7.875 1 59.62 234 GLY B N 1
ATOM 4439 C CA . GLY B 1 234 ? 24.469 12.234 6.465 1 59.62 234 GLY B CA 1
ATOM 4440 C C . GLY B 1 234 ? 25.594 11.789 5.555 1 59.62 234 GLY B C 1
ATOM 4441 O O . GLY B 1 234 ? 26.734 11.609 6.004 1 59.62 234 GLY B O 1
ATOM 4442 N N . ALA B 1 235 ? 25.125 11.273 4.426 1 57.38 235 ALA B N 1
ATOM 4443 C CA . ALA B 1 235 ? 26.047 10.438 3.668 1 57.38 235 ALA B CA 1
ATOM 4444 C C . ALA B 1 235 ? 26.547 11.156 2.416 1 57.38 235 ALA B C 1
ATOM 4446 O O . ALA B 1 235 ? 27.719 11.055 2.055 1 57.38 235 ALA B O 1
ATOM 4447 N N . TYR B 1 236 ? 25.578 11.969 1.791 1 64.12 236 TYR B N 1
ATOM 4448 C CA . TYR B 1 236 ? 25.906 12.281 0.402 1 64.12 236 TYR B CA 1
ATOM 4449 C C . TYR B 1 236 ? 26.547 13.664 0.283 1 64.12 236 TYR B C 1
ATOM 4451 O O . TYR B 1 236 ? 26.203 14.578 1.037 1 64.12 236 TYR B O 1
ATOM 4459 N N . ASN B 1 237 ? 27.578 13.703 -0.451 1 71.06 237 ASN B N 1
ATOM 4460 C CA . ASN B 1 237 ? 28.156 14.977 -0.853 1 71.06 237 ASN B CA 1
ATOM 4461 C C . ASN B 1 237 ? 27.438 15.578 -2.057 1 71.06 237 ASN B C 1
ATOM 4463 O O . ASN B 1 237 ? 27.516 15.031 -3.16 1 71.06 237 ASN B O 1
ATOM 4467 N N . TYR B 1 238 ? 26.703 16.719 -1.784 1 78.62 238 TYR B N 1
ATOM 4468 C CA . TYR B 1 238 ? 25.891 17.312 -2.838 1 78.62 238 TYR B CA 1
ATOM 4469 C C . TYR B 1 238 ? 26.594 18.531 -3.447 1 78.62 238 TYR B C 1
ATOM 4471 O O . TYR B 1 238 ? 25.922 19.438 -3.969 1 78.62 238 TYR B O 1
ATOM 4479 N N . GLU B 1 239 ? 27.844 18.594 -3.477 1 78.56 239 GLU B N 1
ATOM 4480 C CA . GLU B 1 239 ? 28.609 19.734 -3.971 1 78.56 239 GLU B CA 1
ATOM 4481 C C . GLU B 1 239 ? 28.297 20.016 -5.434 1 78.56 239 GLU B C 1
ATOM 4483 O O . GLU B 1 239 ? 28.328 21.172 -5.867 1 78.56 239 GLU B O 1
ATOM 4488 N N . LYS B 1 240 ? 27.891 19.031 -6.199 1 84.38 240 LYS B N 1
ATOM 4489 C CA . LYS B 1 240 ? 27.578 19.172 -7.617 1 84.38 240 LYS B CA 1
ATOM 4490 C C . LYS B 1 240 ? 26.234 19.875 -7.812 1 84.38 240 LYS B C 1
ATOM 4492 O O . LYS B 1 240 ? 25.906 20.312 -8.914 1 84.38 240 LYS B O 1
ATOM 4497 N N . TYR B 1 241 ? 25.547 20.047 -6.762 1 90.38 241 TYR B N 1
ATOM 4498 C CA . TYR B 1 241 ? 24.219 20.656 -6.816 1 90.38 241 TYR B CA 1
ATOM 4499 C C . TYR B 1 241 ? 24.125 21.828 -5.855 1 90.38 241 TYR B C 1
ATOM 4501 O O . TYR B 1 241 ? 23.531 21.703 -4.777 1 90.38 241 TYR B O 1
ATOM 4509 N N . PRO B 1 242 ? 24.453 22.969 -6.27 1 88.81 242 PRO B N 1
ATOM 4510 C CA . PRO B 1 242 ? 24.578 24.125 -5.367 1 88.81 242 PRO B CA 1
ATOM 4511 C C . PRO B 1 242 ? 23.234 24.531 -4.746 1 88.81 242 PRO B C 1
ATOM 4513 O O . PRO B 1 242 ? 23.219 25.141 -3.676 1 88.81 242 PRO B O 1
ATOM 4516 N N . ALA B 1 243 ? 22.188 24.172 -5.461 1 92.88 243 ALA B N 1
ATOM 4517 C CA . ALA B 1 243 ? 20.875 24.531 -4.926 1 92.88 243 ALA B CA 1
ATOM 4518 C C . ALA B 1 243 ? 20.484 23.609 -3.771 1 92.88 243 ALA B C 1
ATOM 4520 O O . ALA B 1 243 ? 19.531 23.906 -3.033 1 92.88 243 ALA B O 1
ATOM 4521 N N . CYS B 1 244 ? 21.156 22.5 -3.613 1 93.81 244 CYS B N 1
ATOM 4522 C CA . CYS B 1 244 ? 20.938 21.578 -2.492 1 93.81 244 CYS B CA 1
ATOM 4523 C C . CYS B 1 244 ? 21.859 21.938 -1.325 1 93.81 244 CYS B C 1
ATOM 4525 O O . CYS B 1 244 ? 23.062 21.672 -1.372 1 93.81 244 CYS B O 1
ATOM 4527 N N . GLN B 1 245 ? 21.203 22.531 -0.283 1 91.81 245 GLN B N 1
ATOM 4528 C CA . GLN B 1 245 ? 22.047 23.062 0.787 1 91.81 245 GLN B CA 1
ATOM 4529 C C . GLN B 1 245 ? 21.375 22.906 2.145 1 91.81 245 GLN B C 1
ATOM 4531 O O . GLN B 1 245 ? 20.141 22.906 2.238 1 91.81 245 GLN B O 1
ATOM 4536 N N . PHE B 1 246 ? 22.219 22.625 3.131 1 89.94 246 PHE B N 1
ATOM 4537 C CA . PHE B 1 246 ? 21.812 22.719 4.527 1 89.94 246 PHE B CA 1
ATOM 4538 C C . PHE B 1 246 ? 22.125 24.109 5.09 1 89.94 246 PHE B C 1
ATOM 4540 O O . PHE B 1 246 ? 23.203 24.641 4.875 1 89.94 246 PHE B O 1
ATOM 4547 N N . SER B 1 247 ? 21.016 24.75 5.641 1 80.94 247 SER B N 1
ATOM 4548 C CA . SER B 1 247 ? 21.219 26.094 6.168 1 80.94 247 SER B CA 1
ATOM 4549 C C . SER B 1 247 ? 21.672 26.047 7.625 1 80.94 247 SER B C 1
ATOM 4551 O O . SER B 1 247 ? 21 25.453 8.469 1 80.94 247 SER B O 1
ATOM 4553 N N . SER B 1 248 ? 22.969 25.844 7.988 1 63.47 248 SER B N 1
ATOM 4554 C CA . SER B 1 248 ? 23.531 25.797 9.328 1 63.47 248 SER B CA 1
ATOM 4555 C C . SER B 1 248 ? 23.266 27.094 10.094 1 63.47 248 SER B C 1
ATOM 4557 O O . SER B 1 248 ? 23.766 28.156 9.734 1 63.47 248 SER B O 1
ATOM 4559 N N . SER B 1 249 ? 22.047 27.375 10.383 1 56.56 249 SER B N 1
ATOM 4560 C CA . SER B 1 249 ? 22.078 28.5 11.297 1 56.56 249 SER B CA 1
ATOM 4561 C C . SER B 1 249 ? 22.703 28.109 12.633 1 56.56 249 SER B C 1
ATOM 4563 O O . SER B 1 249 ? 22.703 26.938 13.008 1 56.56 249 SER B O 1
ATOM 4565 N N . GLU B 1 250 ? 23.609 28.922 13.266 1 53.06 250 GLU B N 1
ATOM 4566 C CA . GLU B 1 250 ? 24.234 28.781 14.578 1 53.06 250 GLU B CA 1
ATOM 4567 C C . GLU B 1 250 ? 23.281 28.109 15.57 1 53.06 250 GLU B C 1
ATOM 4569 O O . GLU B 1 250 ? 23.703 27.281 16.375 1 53.06 250 GLU B O 1
ATOM 4574 N N . SER B 1 251 ? 22.125 28.453 15.469 1 52.47 251 SER B N 1
ATOM 4575 C CA . SER B 1 251 ? 21.141 27.953 16.422 1 52.47 251 SER B CA 1
ATOM 4576 C C . SER B 1 251 ? 20.906 26.453 16.25 1 52.47 251 SER B C 1
ATOM 4578 O O . SER B 1 251 ? 20.703 25.734 17.219 1 52.47 251 SER B O 1
ATOM 4580 N N . PHE B 1 252 ? 21.016 25.984 15.039 1 56.44 252 PHE B N 1
ATOM 4581 C CA . PHE B 1 252 ? 20.75 24.578 14.75 1 56.44 252 PHE B CA 1
ATOM 4582 C C . PHE B 1 252 ? 21.891 23.703 15.258 1 56.44 252 PHE B C 1
ATOM 4584 O O . PHE B 1 252 ? 21.641 22.609 15.789 1 56.44 252 PHE B O 1
ATOM 4591 N N . ARG B 1 253 ? 23.141 24.188 14.953 1 54.06 253 ARG B N 1
ATOM 4592 C CA . ARG B 1 253 ? 24.312 23.469 15.438 1 54.06 253 ARG B CA 1
ATOM 4593 C C . ARG B 1 253 ? 24.281 23.312 16.953 1 54.06 253 ARG B C 1
ATOM 4595 O O . ARG B 1 253 ? 24.703 22.281 17.484 1 54.06 253 ARG B O 1
ATOM 4602 N N . ASN B 1 254 ? 23.844 24.344 17.531 1 50.69 254 ASN B N 1
ATOM 4603 C CA . ASN B 1 254 ? 23.797 24.328 18.984 1 50.69 254 ASN B CA 1
ATOM 4604 C C . ASN B 1 254 ? 22.719 23.391 19.516 1 50.69 254 ASN B C 1
ATOM 4606 O O . ASN B 1 254 ? 22.875 22.781 20.578 1 50.69 254 ASN B O 1
ATOM 4610 N N . ALA B 1 255 ? 21.688 23.359 18.844 1 49.19 255 ALA B N 1
ATOM 4611 C CA . ALA B 1 255 ? 20.578 22.516 19.297 1 49.19 255 ALA B CA 1
ATOM 4612 C C . ALA B 1 255 ? 20.922 21.031 19.109 1 49.19 255 ALA B C 1
ATOM 4614 O O . ALA B 1 255 ? 20.531 20.203 19.938 1 49.19 255 ALA B O 1
ATOM 4615 N N . CYS B 1 256 ? 21.562 20.703 18.047 1 52.03 256 CYS B N 1
ATOM 4616 C CA . CYS B 1 256 ? 21.938 19.312 17.781 1 52.03 256 CYS B CA 1
ATOM 4617 C C . CYS B 1 256 ? 22.969 18.828 18.781 1 52.03 256 CYS B C 1
ATOM 4619 O O . CYS B 1 256 ? 23.125 17.625 19 1 52.03 256 CYS B O 1
ATOM 4621 N N . ASN B 1 257 ? 23.953 19.703 19.188 1 45.31 257 ASN B N 1
ATOM 4622 C CA . ASN B 1 257 ? 24.984 19.328 20.156 1 45.31 257 ASN B CA 1
ATOM 4623 C C . ASN B 1 257 ? 24.391 19.016 21.516 1 45.31 257 ASN B C 1
ATOM 4625 O O . ASN B 1 257 ? 25.047 18.391 22.359 1 45.31 257 ASN B O 1
ATOM 4629 N N . GLY B 1 258 ? 23.469 19.859 21.984 1 41.34 258 GLY B N 1
ATOM 4630 C CA . GLY B 1 258 ? 23.125 19.766 23.391 1 41.34 258 GLY B CA 1
ATOM 4631 C C . GLY B 1 258 ? 22.422 18.453 23.734 1 41.34 258 GLY B C 1
ATOM 4632 O O . GLY B 1 258 ? 22.141 18.188 24.906 1 41.34 258 GLY B O 1
ATOM 4633 N N . LYS B 1 259 ? 21.359 18.109 23.016 1 42.34 259 LYS B N 1
ATOM 4634 C CA . LYS B 1 259 ? 20.547 17.094 23.672 1 42.34 259 LYS B CA 1
ATOM 4635 C C . LYS B 1 259 ? 21.203 15.727 23.594 1 42.34 259 LYS B C 1
ATOM 4637 O O . LYS B 1 259 ? 21.469 15.227 22.5 1 42.34 259 LYS B O 1
ATOM 4642 N N . GLU B 1 260 ? 22.078 15.367 24.406 1 41.78 260 GLU B N 1
ATOM 4643 C CA . GLU B 1 260 ? 22.828 14.156 24.766 1 41.78 260 GLU B CA 1
ATOM 4644 C C . GLU B 1 260 ? 22.016 12.906 24.453 1 41.78 260 GLU B C 1
ATOM 4646 O O . GLU B 1 260 ? 22.562 11.797 24.406 1 41.78 260 GLU B O 1
ATOM 4651 N N . THR B 1 261 ? 20.734 12.812 25.109 1 42.34 261 THR B N 1
ATOM 4652 C CA . THR B 1 261 ? 20.156 11.477 25.234 1 42.34 261 THR B CA 1
ATOM 4653 C C . THR B 1 261 ? 19.969 10.844 23.859 1 42.34 261 THR B C 1
ATOM 4655 O O . THR B 1 261 ? 20.656 9.875 23.516 1 42.34 261 THR B O 1
ATOM 4658 N N . GLY B 1 262 ? 18.906 9.992 23.531 1 43.44 262 GLY B N 1
ATOM 4659 C CA . GLY B 1 262 ? 18.469 9.242 22.375 1 43.44 262 GLY B CA 1
ATOM 4660 C C . GLY B 1 262 ? 18.328 10.094 21.125 1 43.44 262 GLY B C 1
ATOM 4661 O O . GLY B 1 262 ? 17.875 11.234 21.188 1 43.44 262 GLY B O 1
ATOM 4662 N N . LEU B 1 263 ? 19.406 10.211 20.344 1 48.81 263 LEU B N 1
ATOM 4663 C CA . LEU B 1 263 ? 19.438 11.031 19.141 1 48.81 263 LEU B CA 1
ATOM 4664 C C . LEU B 1 263 ? 18.031 11.234 18.578 1 48.81 263 LEU B C 1
ATOM 4666 O O . LEU B 1 263 ? 17.312 10.266 18.312 1 48.81 263 LEU B O 1
ATOM 4670 N N . PRO B 1 264 ? 17.422 12.406 18.797 1 58.53 264 PRO B N 1
ATOM 4671 C CA . PRO B 1 264 ? 16.125 12.641 18.141 1 58.53 264 PRO B CA 1
ATOM 4672 C C . PRO B 1 264 ? 16.109 12.234 16.672 1 58.53 264 PRO B C 1
ATOM 4674 O O . PRO B 1 264 ? 17.172 12.188 16.031 1 58.53 264 PRO B O 1
ATOM 4677 N N . TYR B 1 265 ? 15.062 11.625 16.172 1 76.62 265 TYR B N 1
ATOM 4678 C CA . TYR B 1 265 ? 14.914 11.375 14.742 1 76.62 265 TYR B CA 1
ATOM 4679 C C . TYR B 1 265 ? 15.203 12.633 13.93 1 76.62 265 TYR B C 1
ATOM 4681 O O . TYR B 1 265 ? 14.984 13.75 14.414 1 76.62 265 TYR B O 1
ATOM 4689 N N . ILE B 1 266 ? 15.766 12.617 12.859 1 85.75 266 ILE B N 1
ATOM 4690 C CA . ILE B 1 266 ? 16.469 13.602 12.055 1 85.75 266 ILE B CA 1
ATOM 4691 C C . ILE B 1 266 ? 15.547 14.766 11.727 1 85.75 266 ILE B C 1
ATOM 4693 O O . ILE B 1 266 ? 15.977 15.922 11.703 1 85.75 266 ILE B O 1
ATOM 4697 N N . CYS B 1 267 ? 14.211 14.547 11.664 1 91.94 267 CYS B N 1
ATOM 4698 C CA . CYS B 1 267 ? 13.328 15.617 11.219 1 91.94 267 CYS B CA 1
ATOM 4699 C C . CYS B 1 267 ? 12.266 15.922 12.273 1 91.94 267 CYS B C 1
ATOM 4701 O O . CYS B 1 267 ? 11.227 16.5 11.961 1 91.94 267 CYS B O 1
ATOM 4703 N N . THR B 1 268 ? 12.516 15.516 13.5 1 91.62 268 THR B N 1
ATOM 4704 C CA . THR B 1 268 ? 11.531 15.719 14.555 1 91.62 268 THR B CA 1
ATOM 4705 C C . THR B 1 268 ? 11.195 17.203 14.711 1 91.62 268 THR B C 1
ATOM 4707 O O . THR B 1 268 ? 12.094 18.031 14.859 1 91.62 268 THR B O 1
ATOM 4710 N N . GLY B 1 269 ? 9.891 17.531 14.617 1 92.5 269 GLY B N 1
ATOM 4711 C CA . GLY B 1 269 ? 9.422 18.891 14.828 1 92.5 269 GLY B CA 1
ATOM 4712 C C . GLY B 1 269 ? 9.5 19.75 13.578 1 92.5 269 GLY B C 1
ATOM 4713 O O . GLY B 1 269 ? 9.016 20.891 13.57 1 92.5 269 GLY B O 1
ATOM 4714 N N . TYR B 1 270 ? 10.094 19.234 12.492 1 96 270 TYR B N 1
ATOM 4715 C CA . TYR B 1 270 ? 10.281 20.031 11.281 1 96 270 TYR B CA 1
ATOM 4716 C C . TYR B 1 270 ? 9.117 19.844 10.32 1 96 270 TYR B C 1
ATOM 4718 O O . TYR B 1 270 ? 8.422 18.828 10.375 1 96 270 TYR B O 1
ATOM 4726 N N . ASP B 1 271 ? 8.914 20.812 9.453 1 98.06 271 ASP B N 1
ATOM 4727 C CA . ASP B 1 271 ? 7.922 20.75 8.383 1 98.06 271 ASP B CA 1
ATOM 4728 C C . ASP B 1 271 ? 8.602 20.625 7.02 1 98.06 271 ASP B C 1
ATOM 4730 O O . ASP B 1 271 ? 9.664 21.203 6.789 1 98.06 271 ASP B O 1
ATOM 4734 N N . LEU B 1 272 ? 7.941 19.891 6.172 1 98.75 272 LEU B N 1
ATOM 4735 C CA . LEU B 1 272 ? 8.422 19.75 4.801 1 98.75 272 LEU B CA 1
ATOM 4736 C C . LEU B 1 272 ? 7.5 20.484 3.826 1 98.75 272 LEU B C 1
ATOM 4738 O O . LEU B 1 272 ? 6.277 20.344 3.891 1 98.75 272 LEU B O 1
ATOM 4742 N N . TYR B 1 273 ? 8.023 21.312 3.031 1 98.88 273 TYR B N 1
ATOM 4743 C CA . TYR B 1 273 ? 7.363 21.859 1.854 1 98.88 273 TYR B CA 1
ATOM 4744 C C . TYR B 1 273 ? 7.945 21.266 0.575 1 98.88 273 TYR B C 1
ATOM 4746 O O . TYR B 1 273 ? 9.164 21.312 0.362 1 98.88 273 TYR B O 1
ATOM 4754 N N . VAL B 1 274 ? 7.109 20.703 -0.302 1 98.88 274 VAL B N 1
ATOM 4755 C CA . VAL B 1 274 ? 7.602 20.062 -1.511 1 98.88 274 VAL B CA 1
ATOM 4756 C C . VAL B 1 274 ? 6.645 20.312 -2.668 1 98.88 274 VAL B C 1
ATOM 4758 O O . VAL B 1 274 ? 5.422 20.328 -2.482 1 98.88 274 VAL B O 1
ATOM 4761 N N . THR B 1 275 ? 7.176 20.531 -3.857 1 98.75 275 THR B N 1
ATOM 4762 C CA . THR B 1 275 ? 6.387 21 -4.988 1 98.75 275 THR B CA 1
ATOM 4763 C C . THR B 1 275 ? 5.469 19.891 -5.504 1 98.75 275 THR B C 1
ATOM 4765 O O . THR B 1 275 ? 4.43 20.172 -6.102 1 98.75 275 THR B O 1
ATOM 4768 N N . ARG B 1 276 ? 5.875 18.656 -5.273 1 98.44 276 ARG B N 1
ATOM 4769 C CA . ARG B 1 276 ? 5.137 17.516 -5.801 1 98.44 276 ARG B CA 1
ATOM 4770 C C . ARG B 1 276 ? 4.914 16.453 -4.719 1 98.44 276 ARG B C 1
ATOM 4772 O O . ARG B 1 276 ? 5.801 16.203 -3.9 1 98.44 276 ARG B O 1
ATOM 4779 N N . GLU B 1 277 ? 3.795 15.812 -4.762 1 98.56 277 GLU B N 1
ATOM 4780 C CA . GLU B 1 277 ? 3.436 14.805 -3.77 1 98.56 277 GLU B CA 1
ATOM 4781 C C . GLU B 1 277 ? 4.52 13.734 -3.648 1 98.56 277 GLU B C 1
ATOM 4783 O O . GLU B 1 277 ? 4.973 13.188 -4.652 1 98.56 277 GLU B O 1
ATOM 4788 N N . PRO B 1 278 ? 4.969 13.383 -2.451 1 98.19 278 PRO B N 1
ATOM 4789 C CA . PRO B 1 278 ? 5.988 12.352 -2.229 1 98.19 278 PRO B CA 1
ATOM 4790 C C . PRO B 1 278 ? 5.531 10.961 -2.658 1 98.19 278 PRO B C 1
ATOM 4792 O O . PRO B 1 278 ? 4.348 10.633 -2.527 1 98.19 278 PRO B O 1
ATOM 4795 N N . CYS B 1 279 ? 6.465 10.195 -3.146 1 95.19 279 CYS B N 1
ATOM 4796 C CA . CYS B 1 279 ? 6.211 8.797 -3.469 1 95.19 279 CYS B CA 1
ATOM 4797 C C . CYS B 1 279 ? 6.211 7.938 -2.209 1 95.19 279 CYS B C 1
ATOM 4799 O O . CYS B 1 279 ? 6.438 8.445 -1.108 1 95.19 279 CYS B O 1
ATOM 4801 N N . VAL B 1 280 ? 5.961 6.676 -2.387 1 94.38 280 VAL B N 1
ATOM 4802 C CA . VAL B 1 280 ? 5.891 5.754 -1.257 1 94.38 280 VAL B CA 1
ATOM 4803 C C . VAL B 1 280 ? 7.23 5.723 -0.529 1 94.38 280 VAL B C 1
ATOM 4805 O O . VAL B 1 280 ? 7.277 5.754 0.703 1 94.38 280 VAL B O 1
ATOM 4808 N N . MET B 1 281 ? 8.352 5.617 -1.208 1 94.5 281 MET B N 1
ATOM 4809 C CA . MET B 1 281 ? 9.68 5.59 -0.608 1 94.5 281 MET B CA 1
ATOM 4810 C C . MET B 1 281 ? 9.922 6.844 0.229 1 94.5 281 MET B C 1
ATOM 4812 O O . MET B 1 281 ? 10.352 6.754 1.382 1 94.5 281 MET B O 1
ATOM 4816 N N . CYS B 1 282 ? 9.617 7.969 -0.367 1 97.19 282 CYS B N 1
ATOM 4817 C CA . CYS B 1 282 ? 9.812 9.234 0.322 1 97.19 282 CYS B CA 1
ATOM 4818 C C . CYS B 1 282 ? 8.898 9.344 1.54 1 97.19 282 CYS B C 1
ATOM 4820 O O . CYS B 1 282 ? 9.32 9.82 2.596 1 97.19 282 CYS B O 1
ATOM 4822 N N . ALA B 1 283 ? 7.676 8.938 1.335 1 97.44 283 ALA B N 1
ATOM 4823 C CA . ALA B 1 283 ? 6.719 8.984 2.438 1 97.44 283 ALA B CA 1
ATOM 4824 C C . ALA B 1 283 ? 7.207 8.156 3.623 1 97.44 283 ALA B C 1
ATOM 4826 O O . ALA B 1 283 ? 7.141 8.602 4.77 1 97.44 283 ALA B O 1
ATOM 4827 N N . MET B 1 284 ? 7.699 6.996 3.34 1 95.06 284 MET B N 1
ATOM 4828 C CA . MET B 1 284 ? 8.203 6.148 4.418 1 95.06 284 MET B CA 1
ATOM 4829 C C . MET B 1 284 ? 9.453 6.75 5.047 1 95.06 284 MET B C 1
ATOM 4831 O O . MET B 1 284 ? 9.672 6.625 6.254 1 95.06 284 MET B O 1
ATOM 4835 N N . ALA B 1 285 ? 10.289 7.324 4.25 1 95.56 285 ALA B N 1
ATOM 4836 C CA . ALA B 1 285 ? 11.453 8.031 4.785 1 95.56 285 ALA B CA 1
ATOM 4837 C C . ALA B 1 285 ? 11.023 9.109 5.777 1 95.56 285 ALA B C 1
ATOM 4839 O O . ALA B 1 285 ? 11.672 9.312 6.805 1 95.56 285 ALA B O 1
ATOM 4840 N N . LEU B 1 286 ? 9.961 9.781 5.441 1 97.12 286 LEU B N 1
ATOM 4841 C CA . LEU B 1 286 ? 9.43 10.828 6.309 1 97.12 286 LEU B CA 1
ATOM 4842 C C . LEU B 1 286 ? 8.914 10.234 7.613 1 97.12 286 LEU B C 1
ATOM 4844 O O . LEU B 1 286 ? 9.055 10.852 8.68 1 97.12 286 LEU B O 1
ATOM 4848 N N . VAL B 1 287 ? 8.289 9.055 7.562 1 94.88 287 VAL B N 1
ATOM 4849 C CA . VAL B 1 287 ? 7.848 8.352 8.766 1 94.88 287 VAL B CA 1
ATOM 4850 C C . VAL B 1 287 ? 9.047 8.07 9.664 1 94.88 287 VAL B C 1
ATOM 4852 O O . VAL B 1 287 ? 9.031 8.414 10.852 1 94.88 287 VAL B O 1
ATOM 4855 N N . HIS B 1 288 ? 10.078 7.57 9.039 1 92.19 288 HIS B N 1
ATOM 4856 C CA . HIS B 1 288 ? 11.234 7.125 9.805 1 92.19 288 HIS B CA 1
ATOM 4857 C C . HIS B 1 288 ? 12.031 8.312 10.344 1 92.19 288 HIS B C 1
ATOM 4859 O O . HIS B 1 288 ? 12.703 8.195 11.367 1 92.19 288 HIS B O 1
ATOM 4865 N N . SER B 1 289 ? 11.977 9.414 9.672 1 93.5 289 SER B N 1
ATOM 4866 C CA . SER B 1 289 ? 12.695 10.602 10.117 1 93.5 289 SER B CA 1
ATOM 4867 C C . SER B 1 289 ? 11.844 11.445 11.062 1 93.5 289 SER B C 1
ATOM 4869 O O . SER B 1 289 ? 12.305 12.469 11.586 1 93.5 289 SER B O 1
ATOM 4871 N N . ARG B 1 290 ? 10.539 11.07 11.273 1 94.56 290 ARG B N 1
ATOM 4872 C CA . ARG B 1 290 ? 9.578 11.633 12.219 1 94.56 290 ARG B CA 1
ATOM 4873 C C . ARG B 1 290 ? 9.273 13.086 11.883 1 94.56 290 ARG B C 1
ATOM 4875 O O . ARG B 1 290 ? 9.305 13.953 12.766 1 94.56 290 ARG B O 1
ATOM 4882 N N . ILE B 1 291 ? 8.938 13.352 10.609 1 96.94 291 ILE B N 1
ATOM 4883 C CA . ILE B 1 291 ? 8.531 14.664 10.133 1 96.94 291 ILE B CA 1
ATOM 4884 C C . ILE B 1 291 ? 7.258 15.102 10.852 1 96.94 291 ILE B C 1
ATOM 4886 O O . ILE B 1 291 ? 6.418 14.273 11.203 1 96.94 291 ILE B O 1
ATOM 4890 N N . ASN B 1 292 ? 7.113 16.391 11.086 1 96.62 292 ASN B N 1
ATOM 4891 C CA . ASN B 1 292 ? 5.953 16.938 11.797 1 96.62 292 ASN B CA 1
ATOM 4892 C C . ASN B 1 292 ? 4.77 17.141 10.859 1 96.62 292 ASN B C 1
ATOM 4894 O O . ASN B 1 292 ? 3.668 16.656 11.117 1 96.62 292 ASN B O 1
ATOM 4898 N N . ARG B 1 293 ? 4.961 17.938 9.812 1 97.19 293 ARG B N 1
ATOM 4899 C CA . ARG B 1 293 ? 3.939 18.219 8.805 1 97.19 293 ARG B CA 1
ATOM 4900 C C . ARG B 1 293 ? 4.543 18.219 7.406 1 97.19 293 ARG B C 1
ATOM 4902 O O . ARG B 1 293 ? 5.719 18.547 7.23 1 97.19 293 ARG B O 1
ATOM 4909 N N . VAL B 1 294 ? 3.672 17.812 6.453 1 98.75 294 VAL B N 1
ATOM 4910 C CA . VAL B 1 294 ? 4.066 17.859 5.047 1 98.75 294 VAL B CA 1
ATOM 4911 C C . VAL B 1 294 ? 3.074 18.703 4.258 1 98.75 294 VAL B C 1
ATOM 4913 O O . VAL B 1 294 ? 1.86 18.516 4.359 1 98.75 294 VAL B O 1
ATOM 4916 N N . PHE B 1 295 ? 3.598 19.688 3.549 1 98.44 295 PHE B N 1
ATOM 4917 C CA . PHE B 1 295 ? 2.852 20.516 2.609 1 98.44 295 PHE B CA 1
ATOM 4918 C C . PHE B 1 295 ? 3.316 20.266 1.18 1 98.44 295 PHE B C 1
ATOM 4920 O O . PHE B 1 295 ? 4.484 20.484 0.854 1 98.44 295 PHE B O 1
ATOM 4927 N N . TYR B 1 296 ? 2.43 19.797 0.32 1 98.62 296 TYR B N 1
ATOM 4928 C CA . TYR B 1 296 ? 2.877 19.609 -1.057 1 98.62 296 TYR B CA 1
ATOM 4929 C C . TYR B 1 296 ? 1.995 20.391 -2.021 1 98.62 296 TYR B C 1
ATOM 4931 O O . TYR B 1 296 ? 0.855 20.734 -1.695 1 98.62 296 TYR B O 1
ATOM 4939 N N . GLY B 1 297 ? 2.516 20.719 -3.148 1 98.06 297 GLY B N 1
ATOM 4940 C CA . GLY B 1 297 ? 1.828 21.531 -4.141 1 98.06 297 GLY B CA 1
ATOM 4941 C C . GLY B 1 297 ? 0.89 20.719 -5.023 1 98.06 297 GLY B C 1
ATOM 4942 O O . GLY B 1 297 ? -0.33 20.781 -4.848 1 98.06 297 GLY B O 1
ATOM 4943 N N . VAL B 1 298 ? 1.474 19.891 -5.863 1 97.69 298 VAL B N 1
ATOM 4944 C CA . VAL B 1 298 ? 0.684 19.203 -6.883 1 97.69 298 VAL B CA 1
ATOM 4945 C C . VAL B 1 298 ? 0.675 17.703 -6.617 1 97.69 298 VAL B C 1
ATOM 4947 O O . VAL B 1 298 ? 1.691 17.141 -6.211 1 97.69 298 VAL B O 1
ATOM 4950 N N . PRO B 1 299 ? -0.522 17.062 -6.859 1 97.19 299 PRO B N 1
ATOM 4951 C CA . PRO B 1 299 ? -0.58 15.609 -6.742 1 97.19 299 PRO B CA 1
ATOM 4952 C C . PRO B 1 299 ? 0.269 14.898 -7.797 1 97.19 299 PRO B C 1
ATOM 4954 O O . PRO B 1 299 ? 0.616 15.492 -8.82 1 97.19 299 PRO B O 1
ATOM 4957 N N . SER B 1 300 ? 0.709 13.711 -7.461 1 95.44 300 SER B N 1
ATOM 4958 C CA . SER B 1 300 ? 1.438 12.844 -8.375 1 95.44 300 SER B CA 1
ATOM 4959 C C . SER B 1 300 ? 0.73 11.5 -8.539 1 95.44 300 SER B C 1
ATOM 4961 O O . SER B 1 300 ? 0.107 11 -7.598 1 95.44 300 SER B O 1
ATOM 4963 N N . ALA B 1 301 ? 0.817 10.883 -9.719 1 90.75 301 ALA B N 1
ATOM 4964 C CA . ALA B 1 301 ? 0.138 9.625 -10.031 1 90.75 301 ALA B CA 1
ATOM 4965 C C . ALA B 1 301 ? 0.528 8.531 -9.039 1 90.75 301 ALA B C 1
ATOM 4967 O O . ALA B 1 301 ? -0.305 7.711 -8.656 1 90.75 301 ALA B O 1
ATOM 4968 N N . ASP B 1 302 ? 1.74 8.641 -8.609 1 88.5 302 ASP B N 1
ATOM 4969 C CA . ASP B 1 302 ? 2.232 7.621 -7.68 1 88.5 302 ASP B CA 1
ATOM 4970 C C . ASP B 1 302 ? 2.365 8.188 -6.27 1 88.5 302 ASP B C 1
ATOM 4972 O O . ASP B 1 302 ? 3.115 7.656 -5.449 1 88.5 302 ASP B O 1
ATOM 4976 N N . GLY B 1 303 ? 1.664 9.148 -5.996 1 95.5 303 GLY B N 1
ATOM 4977 C CA . GLY B 1 303 ? 1.759 9.82 -4.715 1 95.5 303 GLY B CA 1
ATOM 4978 C C . GLY B 1 303 ? 1.295 8.961 -3.551 1 95.5 303 GLY B C 1
ATOM 4979 O O . GLY B 1 303 ? 0.316 8.227 -3.672 1 95.5 303 GLY B O 1
ATOM 4980 N N . ALA B 1 304 ? 1.997 9.133 -2.457 1 96.94 304 ALA B N 1
ATOM 4981 C CA . ALA B 1 304 ? 1.747 8.242 -1.33 1 96.94 304 ALA B CA 1
ATOM 4982 C C . ALA B 1 304 ? 1.14 9 -0.153 1 96.94 304 ALA B C 1
ATOM 4984 O O . ALA B 1 304 ? 1.018 8.453 0.947 1 96.94 304 ALA B O 1
ATOM 4985 N N . LEU B 1 305 ? 0.761 10.227 -0.351 1 97.88 305 LEU B N 1
ATOM 4986 C CA . LEU B 1 305 ? 0.236 11.016 0.753 1 97.88 305 LEU B CA 1
ATOM 4987 C C . LEU B 1 305 ? -1.144 11.57 0.416 1 97.88 305 LEU B C 1
ATOM 4989 O O . LEU B 1 305 ? -1.607 12.523 1.05 1 97.88 305 LEU B O 1
ATOM 4993 N N . GLY B 1 306 ? -1.786 11.039 -0.624 1 95.94 306 GLY B N 1
ATOM 4994 C CA . GLY B 1 306 ? -3.115 11.539 -0.943 1 95.94 306 GLY B CA 1
ATOM 4995 C C . GLY B 1 306 ? -3.693 10.922 -2.205 1 95.94 306 GLY B C 1
ATOM 4996 O O . GLY B 1 306 ? -4.914 10.812 -2.344 1 95.94 306 GLY B O 1
ATOM 4997 N N . THR B 1 307 ? -2.906 10.539 -3.158 1 95.12 307 THR B N 1
ATOM 4998 C CA . THR B 1 307 ? -3.379 10.094 -4.465 1 95.12 307 THR B CA 1
ATOM 4999 C C . THR B 1 307 ? -3.527 8.57 -4.492 1 95.12 307 THR B C 1
ATOM 5001 O O . THR B 1 307 ? -4.617 8.047 -4.262 1 95.12 307 THR B O 1
ATOM 5004 N N . LYS B 1 308 ? -2.363 7.914 -4.562 1 90.88 308 LYS B N 1
ATOM 5005 C CA . LYS B 1 308 ? -2.424 6.457 -4.621 1 90.88 308 LYS B CA 1
ATOM 5006 C C . LYS B 1 308 ? -2.574 5.855 -3.227 1 90.88 308 LYS B C 1
ATOM 5008 O O . LYS B 1 308 ? -3.275 4.855 -3.049 1 90.88 308 LYS B O 1
ATOM 5013 N N . TYR B 1 309 ? -1.863 6.43 -2.33 1 90.69 309 TYR B N 1
ATOM 5014 C CA . TYR B 1 309 ? -1.905 5.988 -0.941 1 90.69 309 TYR B CA 1
ATOM 5015 C C . TYR B 1 309 ? -1.992 7.18 0.006 1 90.69 309 TYR B C 1
ATOM 5017 O O . TYR B 1 309 ? -1.779 8.32 -0.403 1 90.69 309 TYR B O 1
ATOM 5025 N N . LYS B 1 310 ? -2.342 6.891 1.199 1 94.81 310 LYS B N 1
ATOM 5026 C CA . LYS B 1 310 ? -2.266 7.824 2.322 1 94.81 310 LYS B CA 1
ATOM 5027 C C . LYS B 1 310 ? -1.508 7.207 3.496 1 94.81 310 LYS B C 1
ATOM 5029 O O . LYS B 1 310 ? -2.1 6.91 4.535 1 94.81 310 LYS B O 1
ATOM 5034 N N . ILE B 1 311 ? -0.26 7.152 3.289 1 94.12 311 ILE B N 1
ATOM 5035 C CA . ILE B 1 311 ? 0.599 6.422 4.215 1 94.12 311 ILE B CA 1
ATOM 5036 C C . ILE B 1 311 ? 0.506 7.043 5.605 1 94.12 311 ILE B C 1
ATOM 5038 O O . ILE B 1 311 ? 0.447 6.328 6.609 1 94.12 311 ILE B O 1
ATOM 5042 N N . HIS B 1 312 ? 0.415 8.305 5.703 1 95 312 HIS B N 1
ATOM 5043 C CA . HIS B 1 312 ? 0.427 9.023 6.969 1 95 312 HIS B CA 1
ATOM 5044 C C . HIS B 1 312 ? -0.826 8.727 7.785 1 95 312 HIS B C 1
ATOM 5046 O O . HIS B 1 312 ? -0.883 9.039 8.977 1 95 312 HIS B O 1
ATOM 5052 N N . CYS B 1 313 ? -1.804 8.117 7.148 1 92.19 313 CYS B N 1
ATOM 5053 C CA . CYS B 1 313 ? -3.066 7.828 7.816 1 92.19 313 CYS B CA 1
ATOM 5054 C C . CYS B 1 313 ? -3.1 6.387 8.312 1 92.19 313 CYS B C 1
ATOM 5056 O O . CYS B 1 313 ? -4.043 5.984 9 1 92.19 313 CYS B O 1
ATOM 5058 N N . GLN B 1 314 ? -2.137 5.602 8.016 1 89.19 314 GLN B N 1
ATOM 5059 C CA . GLN B 1 314 ? -2.129 4.207 8.445 1 89.19 314 GLN B CA 1
ATOM 5060 C C . GLN B 1 314 ? -1.943 4.094 9.953 1 89.19 314 GLN B C 1
ATOM 5062 O O . GLN B 1 314 ? -1.083 4.758 10.531 1 89.19 314 GLN B O 1
ATOM 5067 N N . LYS B 1 315 ? -2.668 3.225 10.594 1 85.75 315 LYS B N 1
ATOM 5068 C CA . LYS B 1 315 ? -2.721 3.145 12.047 1 85.75 315 LYS B CA 1
ATOM 5069 C C . LYS B 1 315 ? -1.498 2.422 12.602 1 85.75 315 LYS B C 1
ATOM 5071 O O . LYS B 1 315 ? -1.079 2.68 13.734 1 85.75 315 LYS B O 1
ATOM 5076 N N . ASP B 1 316 ? -0.895 1.56 11.883 1 84.25 316 ASP B N 1
ATOM 5077 C CA . ASP B 1 316 ? 0.153 0.683 12.398 1 84.25 316 ASP B CA 1
ATOM 5078 C C . ASP B 1 316 ? 1.535 1.3 12.195 1 84.25 316 ASP B C 1
ATOM 5080 O O . ASP B 1 316 ? 2.549 0.602 12.258 1 84.25 316 ASP B O 1
ATOM 5084 N N . LEU B 1 317 ? 1.572 2.572 12.047 1 87.62 317 LEU B N 1
ATOM 5085 C CA . LEU B 1 317 ? 2.861 3.244 11.914 1 87.62 317 LEU B CA 1
ATOM 5086 C C . LEU B 1 317 ? 3.41 3.645 13.281 1 87.62 317 LEU B C 1
ATOM 5088 O O . LEU B 1 317 ? 2.65 3.805 14.234 1 87.62 317 LEU B O 1
ATOM 5092 N N . ASN B 1 318 ? 4.766 3.699 13.367 1 83.12 318 ASN B N 1
ATOM 5093 C CA . ASN B 1 318 ? 5.402 4.105 14.617 1 83.12 318 ASN B CA 1
ATOM 5094 C C . ASN B 1 318 ? 5.398 5.625 14.773 1 83.12 318 ASN B C 1
ATOM 5096 O O . ASN B 1 318 ? 5.734 6.141 15.844 1 83.12 318 ASN B O 1
ATOM 5100 N N . HIS B 1 319 ? 5.07 6.305 13.781 1 91.56 319 HIS B N 1
ATOM 5101 C CA . HIS B 1 319 ? 5.016 7.762 13.781 1 91.56 319 HIS B CA 1
ATOM 5102 C C . HIS B 1 319 ? 3.912 8.273 12.859 1 91.56 319 HIS B C 1
ATOM 5104 O O . HIS B 1 319 ? 3.709 7.73 11.773 1 91.56 319 HIS B O 1
ATOM 5110 N N . HIS B 1 320 ? 3.248 9.344 13.312 1 92.38 320 HIS B N 1
ATOM 5111 C CA . HIS B 1 320 ? 2.188 9.961 12.523 1 92.38 320 HIS B CA 1
ATOM 5112 C C . HIS B 1 320 ? 2.438 11.453 12.336 1 92.38 320 HIS B C 1
ATOM 5114 O O . HIS B 1 320 ? 3.006 12.109 13.219 1 92.38 320 HIS B O 1
ATOM 5120 N N . PHE B 1 321 ? 2.055 11.945 11.234 1 95 321 PHE B N 1
ATOM 5121 C CA . PHE B 1 321 ? 2.209 13.359 10.914 1 95 321 PHE B CA 1
ATOM 5122 C C . PHE B 1 321 ? 1.038 13.859 10.078 1 95 321 PHE B C 1
ATOM 5124 O O . PHE B 1 321 ? 0.214 13.062 9.617 1 95 321 PHE B O 1
ATOM 5131 N N . GLU B 1 322 ? 0.933 15.219 9.898 1 94.06 322 GLU B N 1
ATOM 5132 C CA . GLU B 1 322 ? -0.154 15.82 9.133 1 94.06 322 GLU B CA 1
ATOM 5133 C C . GLU B 1 322 ? 0.287 16.156 7.711 1 94.06 322 GLU B C 1
ATOM 5135 O O . GLU B 1 322 ? 1.443 16.516 7.48 1 94.06 322 GLU B O 1
ATOM 5140 N N . VAL B 1 323 ? -0.656 15.992 6.824 1 97.12 323 VAL B N 1
ATOM 5141 C CA . VAL B 1 323 ? -0.356 16.266 5.422 1 97.12 323 VAL B CA 1
ATOM 5142 C C . VAL B 1 323 ? -1.362 17.281 4.867 1 97.12 323 VAL B C 1
ATOM 5144 O O . VAL B 1 323 ? -2.561 17.172 5.141 1 97.12 323 VAL B O 1
ATOM 5147 N N . PHE B 1 324 ? -0.857 18.281 4.156 1 96 324 PHE B N 1
ATOM 5148 C CA . PHE B 1 324 ? -1.661 19.297 3.479 1 96 324 PHE B CA 1
ATOM 5149 C C . PHE B 1 324 ? -1.278 19.391 2.008 1 96 324 PHE B C 1
ATOM 5151 O O . PHE B 1 324 ? -0.109 19.234 1.653 1 96 324 PHE B O 1
ATOM 5158 N N . LYS B 1 325 ? -2.25 19.719 1.164 1 96.5 325 LYS B N 1
ATOM 5159 C CA . LYS B 1 325 ? -1.997 19.797 -0.271 1 96.5 325 LYS B CA 1
ATOM 5160 C C . LYS B 1 325 ? -2.496 21.109 -0.846 1 96.5 325 LYS B C 1
ATOM 5162 O O . LYS B 1 325 ? -3.271 21.828 -0.202 1 96.5 325 LYS B O 1
ATOM 5167 N N . GLY B 1 326 ? -1.961 21.469 -2.004 1 95.75 326 GLY B N 1
ATOM 5168 C CA . GLY B 1 326 ? -2.498 22.578 -2.781 1 95.75 326 GLY B CA 1
ATOM 5169 C C . GLY B 1 326 ? -1.741 23.875 -2.576 1 95.75 326 GLY B C 1
ATOM 5170 O O . GLY B 1 326 ? -2.143 24.922 -3.088 1 95.75 326 GLY B O 1
ATOM 5171 N N . VAL B 1 327 ? -0.674 23.859 -1.824 1 96.69 327 VAL B N 1
ATOM 5172 C CA . VAL B 1 327 ? 0.087 25.094 -1.61 1 96.69 327 VAL B CA 1
ATOM 5173 C C . VAL B 1 327 ? 0.704 25.547 -2.928 1 96.69 327 VAL B C 1
ATOM 5175 O O . VAL B 1 327 ? 1.477 24.828 -3.551 1 96.69 327 VAL B O 1
ATOM 5178 N N . MET B 1 328 ? 0.319 26.766 -3.365 1 97.06 328 MET B N 1
ATOM 5179 C CA . MET B 1 328 ? 0.776 27.344 -4.629 1 97.06 328 MET B CA 1
ATOM 5180 C C . MET B 1 328 ? 0.54 26.375 -5.781 1 97.06 328 MET B C 1
ATOM 5182 O O . MET B 1 328 ? 1.429 26.156 -6.605 1 97.06 328 MET B O 1
ATOM 5186 N N . LEU B 1 329 ? -0.621 25.812 -5.84 1 96.56 329 LEU B N 1
ATOM 5187 C CA . LEU B 1 329 ? -1.006 24.75 -6.762 1 96.56 329 LEU B CA 1
ATOM 5188 C C . LEU B 1 329 ? -0.687 25.141 -8.203 1 96.56 329 LEU B C 1
ATOM 5190 O O . LEU B 1 329 ? -0.008 24.391 -8.914 1 96.56 329 LEU B O 1
ATOM 5194 N N . ASN B 1 330 ? -1.065 26.25 -8.641 1 95.12 330 ASN B N 1
ATOM 5195 C CA . ASN B 1 330 ? -0.889 26.672 -10.023 1 95.12 330 ASN B CA 1
ATOM 5196 C C . ASN B 1 330 ? 0.587 26.797 -10.391 1 95.12 330 ASN B C 1
ATOM 5198 O O . ASN B 1 330 ? 1.006 26.359 -11.461 1 95.12 330 ASN B O 1
ATOM 5202 N N . THR B 1 331 ? 1.319 27.438 -9.531 1 96.31 331 THR B N 1
ATOM 5203 C CA . THR B 1 331 ? 2.75 27.609 -9.766 1 96.31 331 THR B CA 1
ATOM 5204 C C . THR B 1 331 ? 3.455 26.25 -9.836 1 96.31 331 THR B C 1
ATOM 5206 O O . THR B 1 331 ? 4.316 26.047 -10.695 1 96.31 331 THR B O 1
ATOM 5209 N N . CYS B 1 332 ? 3.084 25.312 -8.969 1 97.25 332 CYS B N 1
ATOM 5210 C CA . CYS B 1 332 ? 3.695 24 -8.945 1 97.25 332 CYS B CA 1
ATOM 5211 C C . CYS B 1 332 ? 3.297 23.188 -10.172 1 97.25 332 CYS B C 1
ATOM 5213 O O . CYS B 1 332 ? 4.102 22.422 -10.703 1 97.25 332 CYS B O 1
ATOM 5215 N N . GLU B 1 333 ? 2.098 23.328 -10.641 1 95.62 333 GLU B N 1
ATOM 5216 C CA . GLU B 1 333 ? 1.633 22.641 -11.852 1 95.62 333 GLU B CA 1
ATOM 5217 C C . GLU B 1 333 ? 2.42 23.109 -13.078 1 95.62 333 GLU B C 1
ATOM 5219 O O . GLU B 1 333 ? 2.676 22.312 -13.984 1 95.62 333 GLU B O 1
ATOM 5224 N N . ALA B 1 334 ? 2.758 24.297 -13.047 1 94.94 334 ALA B N 1
ATOM 5225 C CA . ALA B 1 334 ? 3.482 24.875 -14.172 1 94.94 334 ALA B CA 1
ATOM 5226 C C . ALA B 1 334 ? 4.895 24.312 -14.273 1 94.94 334 ALA B C 1
ATOM 5228 O O . ALA B 1 334 ? 5.512 24.344 -15.336 1 94.94 334 ALA B O 1
ATOM 5229 N N . LEU B 1 335 ? 5.434 23.781 -13.211 1 94.69 335 LEU B N 1
ATOM 5230 C CA . LEU B 1 335 ? 6.758 23.172 -13.219 1 94.69 335 LEU B CA 1
ATOM 5231 C C . LEU B 1 335 ? 6.781 21.922 -14.102 1 94.69 335 LEU B C 1
ATOM 5233 O O . LEU B 1 335 ? 7.805 21.609 -14.711 1 94.69 335 LEU B O 1
ATOM 5237 N N . ASP B 1 336 ? 5.715 21.078 -14.117 1 79.56 336 ASP B N 1
ATOM 5238 C CA . ASP B 1 336 ? 5.641 19.797 -14.812 1 79.56 336 ASP B CA 1
ATOM 5239 C C . ASP B 1 336 ? 5.395 20 -16.312 1 79.56 336 ASP B C 1
ATOM 5241 O O . ASP B 1 336 ? 5.676 19.109 -17.109 1 79.56 336 ASP B O 1
ATOM 5245 N N . LYS B 1 337 ? 4.684 21.078 -16.812 1 65.88 337 LYS B N 1
ATOM 5246 C CA . LYS B 1 337 ? 4.301 21.344 -18.203 1 65.88 337 LYS B CA 1
ATOM 5247 C C . LYS B 1 337 ? 5.492 21.844 -19.016 1 65.88 337 LYS B C 1
ATOM 5249 O O . LYS B 1 337 ? 5.512 21.703 -20.234 1 65.88 337 LYS B O 1
ATOM 5254 N N . LYS B 1 338 ? 6.68 22.312 -18.562 1 51.25 338 LYS B N 1
ATOM 5255 C CA . LYS B 1 338 ? 7.742 22.844 -19.406 1 51.25 338 LYS B CA 1
ATOM 5256 C C . LYS B 1 338 ? 8.844 21.812 -19.641 1 51.25 338 LYS B C 1
ATOM 5258 O O . LYS B 1 338 ? 9.141 21.016 -18.75 1 51.25 338 LYS B O 1
#

Foldseek 3Di:
DPPVVVVVVVVVPPPPWFKAWFDDCQQVPAFDKFKFKKWFQQDPVCVVVQVVQLCVQANDVQQPQFDQKDADPDPVDNGGMMGTRYGPVVFDDPPDPADAPVRRGVPVRDDCVRTHGMDMFIATNHAHAAPVNQVVRVVRGNGHDDHDVCVHCRRVSNNDDPVRLVLLLVQQVLQQVQLVVCVVVVHHSKKKWKAQPVVSDTFWIFAACCVPDNVLRHNLNLRLQQLLVLLVGHDDDPVVRVSTHGDPDVVSNVVSPPPPPDRQQSAANMEMEMAEADAPSSVVVCLRSQHAEYEYAEYDCRHDCHHPHNPLNDPPGPHHYIYMYRSVNVSSVVSNVD/DPPVVVVVVVVVPPPPWFKAWFDDCQQVPAFDKFKFKKWFQQDPVCVVVQVVQLCVQANDVQQPQFDQKDADPDPVDNGGMMGTRYGPVVFDDPPDPFDAPVRRGVPPRDDCVRTHGMDMFIATNHAHAAPVNQVVRVVRGNGHDDHDVCVHCRRVRNNDDPVRLVLLLVQQVLQQVQLVVCVVVVHHSKKKWKAQPVVSDTFWIFAACCVPDNVLRHNLNLRLQQLLVLLVGHDDDPVVRVSTHGDPDVVSNVVSPPPPDDRQQSAANMEMEMAEADAPSSVVVCLRSQHAEYEYAEYDCRHQCHHPHNPLNDPPGPHHYIYMYRSVNVSSVVSNVD

Radius of gyration: 33.08 Å; Cα contacts (8 Å, |Δi|>4): 1304; chains: 2; bounding box: 93×102×62 Å